Protein AF-0000000079816490 (afdb_homodimer)

Nearest PDB structures (foldseek):
  6fah-assembly1_B  TM=7.789E-01  e=3.074E-20  Acetobacterium woodii DSM 1030
  4l2i-assembly1_B  TM=8.345E-01  e=9.454E-18  Acidaminococcus fermentans DSM 20731
  5ol2-assembly2_E  TM=7.993E-01  e=8.895E-18  Clostridioides difficile
  7koe-assembly1_E  TM=8.185E-01  e=2.088E-17  Thermotoga maritima MSB8
  7qh2-assembly1_E  TM=7.737E-01  e=4.550E-18  Acetobacterium woodii

Foldseek 3Di:
DQDLPPPQPQPPQQARPLPPRQLADDPQNLVQLQVLVVVPVVDPPRAAEAEEEGAPSNVVNRLQSQLQPHQYYEYAHDPLQGAFALLLLLVLVLLVCVPPDDKEAETGDEPVDPSRQSNLCNNCVSNVHEEAEAFLEWDADPVQKIWGWHADPVGIDIDIDGIPYYYYYYPNSDDGDHGDPVSSVVSVVHYYHYDYQVRSPHDSCSHHPNNHPDHRRHDDRDDPPPPPPPQPDPPPCVSVVVVVVVVCVVVPVD/DQDLPPPQPQPPQQFRPLPPRQLADYPQNLVQLQVLVVVCVVDPPRAAEAEEEGAPSNVVNVLQSQLLPHFAYEYAHDPLQGAFALLLLLVLVLLVCVPPDDKEAETGDEPVDPRRQSNLCNNCVSNVHEEAEAFLEWDADPVQKIWGWHADPVGIDIDIDGIPYYYYYYPNSDDGDHGDPVSSVVSVVHYYHYDYQVRSPHDSCSHHPNNHPDHRRHDDRDDDPPPPPPQPDPPPCVSVVVVVVVVCVVVPVD

Structure (mmCIF, N/CA/C/O backbone):
data_AF-0000000079816490-model_v1
#
loop_
_entity.id
_entity.type
_entity.pdbx_description
1 polymer 'Electron transfer flavoprotein subunit beta'
#
loop_
_atom_site.group_PDB
_atom_site.id
_atom_site.type_symbol
_atom_site.label_atom_id
_atom_site.label_alt_id
_atom_site.label_comp_id
_atom_site.label_asym_id
_atom_site.label_entity_id
_atom_site.label_seq_id
_atom_site.pdbx_PDB_ins_code
_atom_site.Cartn_x
_atom_site.Cartn_y
_atom_site.Cartn_z
_atom_site.occupancy
_atom_site.B_iso_or_equiv
_atom_site.auth_seq_id
_atom_site.auth_comp_id
_atom_site.auth_asym_id
_atom_site.auth_atom_id
_atom_site.pdbx_PDB_model_num
ATOM 1 N N . MET A 1 1 ? 8.781 14.172 1.109 1 25.73 1 MET A N 1
ATOM 2 C CA . MET A 1 1 ? 9.141 13.523 -0.15 1 25.73 1 MET A CA 1
ATOM 3 C C . MET A 1 1 ? 9.969 14.461 -1.024 1 25.73 1 MET A C 1
ATOM 5 O O . MET A 1 1 ? 9.797 15.68 -0.976 1 25.73 1 MET A O 1
ATOM 9 N N . PRO A 1 2 ? 11.125 13.969 -1.473 1 31.56 2 PRO A N 1
ATOM 10 C CA . PRO A 1 2 ? 11.961 14.898 -2.236 1 31.56 2 PRO A CA 1
ATOM 11 C C . PRO A 1 2 ? 11.195 15.594 -3.363 1 31.56 2 PRO A C 1
ATOM 13 O O . PRO A 1 2 ? 10.227 15.039 -3.881 1 31.56 2 PRO A O 1
ATOM 16 N N . ASP A 1 3 ? 11.43 16.875 -3.451 1 36.16 3 ASP A N 1
ATOM 17 C CA . ASP A 1 3 ? 10.883 17.719 -4.5 1 36.16 3 ASP A CA 1
ATOM 18 C C . ASP A 1 3 ? 11.047 17.078 -5.875 1 36.16 3 ASP A C 1
ATOM 20 O O . ASP A 1 3 ? 12.156 16.719 -6.262 1 36.16 3 ASP A O 1
ATOM 24 N N . THR A 1 4 ? 10.055 16.641 -6.316 1 37.72 4 THR A N 1
ATOM 25 C CA . THR A 1 4 ? 10.109 16.047 -7.648 1 37.72 4 THR A CA 1
ATOM 26 C C . THR A 1 4 ? 10.906 16.938 -8.602 1 37.72 4 THR A C 1
ATOM 28 O O . THR A 1 4 ? 11.43 16.453 -9.609 1 37.72 4 THR A O 1
ATOM 31 N N . ALA A 1 5 ? 10.703 18.344 -8.547 1 35.72 5 ALA A N 1
ATOM 32 C CA . ALA A 1 5 ? 11.375 19.203 -9.516 1 35.72 5 ALA A CA 1
ATOM 33 C C . ALA A 1 5 ? 12.875 19.266 -9.234 1 35.72 5 ALA A C 1
ATOM 35 O O . ALA A 1 5 ? 13.625 19.891 -9.984 1 35.72 5 ALA A O 1
ATOM 36 N N . ALA A 1 6 ? 13.242 19.016 -7.992 1 37.66 6 ALA A N 1
ATOM 37 C CA . ALA A 1 6 ? 14.695 19.094 -7.816 1 37.66 6 ALA A CA 1
ATOM 38 C C . ALA A 1 6 ? 15.375 17.859 -8.398 1 37.66 6 ALA A C 1
ATOM 40 O O . ALA A 1 6 ? 14.867 16.734 -8.273 1 37.66 6 ALA A O 1
ATOM 41 N N . GLU A 1 7 ? 16.188 18.047 -9.391 1 39.53 7 GLU A N 1
ATOM 42 C CA . GLU A 1 7 ? 17.031 17 -9.953 1 39.53 7 GLU A CA 1
ATOM 43 C C . GLU A 1 7 ? 17.5 16.031 -8.867 1 39.53 7 GLU A C 1
ATOM 45 O O . GLU A 1 7 ? 18.203 16.422 -7.934 1 39.53 7 GLU A O 1
ATOM 50 N N . LYS A 1 8 ? 16.75 15.164 -8.562 1 40.94 8 LYS A N 1
ATOM 51 C CA . LYS A 1 8 ? 17.188 14.078 -7.695 1 40.94 8 LYS A CA 1
ATOM 52 C C . LYS A 1 8 ? 18.531 13.516 -8.164 1 40.94 8 LYS A C 1
ATOM 54 O O . LYS A 1 8 ? 18.609 12.922 -9.242 1 40.94 8 LYS A O 1
ATOM 59 N N . LYS A 1 9 ? 19.594 14.172 -7.68 1 42.03 9 LYS A N 1
ATOM 60 C CA . LYS A 1 9 ? 20.891 13.547 -7.922 1 42.03 9 LYS A CA 1
ATOM 61 C C . LYS A 1 9 ? 21.016 12.227 -7.164 1 42.03 9 LYS A C 1
ATOM 63 O O . LYS A 1 9 ? 20.688 12.156 -5.977 1 42.03 9 LYS A O 1
ATOM 68 N N . VAL A 1 10 ? 21.031 11.242 -7.844 1 38.56 10 VAL A N 1
ATOM 69 C CA . VAL A 1 10 ? 21.391 9.93 -7.316 1 38.56 10 VAL A CA 1
ATOM 70 C C . VAL A 1 10 ? 22.797 9.984 -6.727 1 38.56 10 VAL A C 1
ATOM 72 O O . VAL A 1 10 ? 23.75 10.438 -7.387 1 38.56 10 VAL A O 1
ATOM 75 N N . THR A 1 11 ? 22.875 9.914 -5.473 1 41.16 11 THR A N 1
ATOM 76 C CA . THR A 1 11 ? 24.203 9.859 -4.895 1 41.16 11 THR A CA 1
ATOM 77 C C . THR A 1 11 ? 24.953 8.602 -5.348 1 41.16 11 THR A C 1
ATOM 79 O O . THR A 1 11 ? 24.328 7.676 -5.887 1 41.16 11 THR A O 1
ATOM 82 N N . GLU A 1 12 ? 26.219 8.625 -5.309 1 41.59 12 GLU A N 1
ATOM 83 C CA . GLU A 1 12 ? 27.094 7.52 -5.668 1 41.59 12 GLU A CA 1
ATOM 84 C C . GLU A 1 12 ? 26.562 6.195 -5.141 1 41.59 12 GLU A C 1
ATOM 86 O O . GLU A 1 12 ? 26.734 5.148 -5.77 1 41.59 12 GLU A O 1
ATOM 91 N N . ASP A 1 13 ? 26.047 6.207 -3.965 1 39.91 13 ASP A N 1
ATOM 92 C CA . ASP A 1 13 ? 25.656 4.934 -3.373 1 39.91 13 ASP A CA 1
ATOM 93 C C . ASP A 1 13 ? 24.219 4.574 -3.742 1 39.91 13 ASP A C 1
ATOM 95 O O . ASP A 1 13 ? 23.641 3.654 -3.162 1 39.91 13 ASP A O 1
ATOM 99 N N . LEU A 1 14 ? 23.688 5.133 -4.777 1 39.19 14 LEU A N 1
ATOM 100 C CA . LEU A 1 14 ? 22.469 4.805 -5.504 1 39.19 14 LEU A CA 1
ATOM 101 C C . LEU A 1 14 ? 21.234 5.047 -4.641 1 39.19 14 LEU A C 1
ATOM 103 O O . LEU A 1 14 ? 20.203 4.41 -4.832 1 39.19 14 LEU A O 1
ATOM 107 N N . THR A 1 15 ? 21.422 5.684 -3.426 1 40.84 15 THR A N 1
ATOM 108 C CA . THR A 1 15 ? 20.281 6.129 -2.621 1 40.84 15 THR A CA 1
ATOM 109 C C . THR A 1 15 ? 19.828 7.516 -3.055 1 40.84 15 THR A C 1
ATOM 111 O O . THR A 1 15 ? 20.578 8.258 -3.695 1 40.84 15 THR A O 1
ATOM 114 N N . VAL A 1 16 ? 18.547 7.801 -3.193 1 40.44 16 VAL A N 1
ATOM 115 C CA . VAL A 1 16 ? 18.078 9.164 -3.412 1 40.44 16 VAL A CA 1
ATOM 116 C C . VAL A 1 16 ? 18.781 10.117 -2.447 1 40.44 16 VAL A C 1
ATOM 118 O O . VAL A 1 16 ? 18.828 9.859 -1.241 1 40.44 16 VAL A O 1
ATOM 121 N N . ASP A 1 17 ? 19.688 10.914 -2.969 1 40.69 17 ASP A N 1
ATOM 122 C CA . ASP A 1 17 ? 20.359 11.938 -2.178 1 40.69 17 ASP A CA 1
ATOM 123 C C . ASP A 1 17 ? 19.359 12.789 -1.4 1 40.69 17 ASP A C 1
ATOM 125 O O . ASP A 1 17 ? 18.719 13.672 -1.97 1 40.69 17 ASP A O 1
ATOM 129 N N . ARG A 1 18 ? 18.969 12.289 -0.36 1 39.5 18 ARG A N 1
ATOM 130 C CA . ARG A 1 18 ? 18.109 13.055 0.534 1 39.5 18 ARG A CA 1
ATOM 131 C C . ARG A 1 18 ? 18.766 14.367 0.938 1 39.5 18 ARG A C 1
ATOM 133 O O . ARG A 1 18 ? 18.109 15.266 1.472 1 39.5 18 ARG A O 1
ATOM 140 N N . ASP A 1 19 ? 20.062 14.375 0.893 1 41.03 19 ASP A N 1
ATOM 141 C CA . ASP A 1 19 ? 20.719 15.602 1.336 1 41.03 19 ASP A CA 1
ATOM 142 C C . ASP A 1 19 ? 20.438 16.75 0.377 1 41.03 19 ASP A C 1
ATOM 144 O O . ASP A 1 19 ? 20.391 17.906 0.79 1 41.03 19 ASP A O 1
ATOM 148 N N . SER A 1 20 ? 20.594 16.469 -0.856 1 39.41 20 SER A N 1
ATOM 149 C CA . SER A 1 20 ? 20.562 17.656 -1.705 1 39.41 20 SER A CA 1
ATOM 150 C C . SER A 1 20 ? 19.141 18.062 -2.057 1 39.41 20 SER A C 1
ATOM 152 O O . SER A 1 20 ? 18.922 19.109 -2.668 1 39.41 20 SER A O 1
ATOM 154 N N . VAL A 1 21 ? 18.219 17.172 -2.053 1 39.16 21 VAL A N 1
ATOM 155 C CA . VAL A 1 21 ? 16.891 17.703 -2.383 1 39.16 21 VAL A CA 1
ATOM 156 C C . VAL A 1 21 ? 16.344 18.484 -1.194 1 39.16 21 VAL A C 1
ATOM 158 O O . VAL A 1 21 ? 16.141 17.922 -0.116 1 39.16 21 VAL A O 1
ATOM 161 N N . GLU A 1 22 ? 16.672 19.641 -1.131 1 41.94 22 GLU A N 1
ATOM 162 C CA . GLU A 1 22 ? 15.984 20.5 -0.171 1 41.94 22 GLU A CA 1
ATOM 163 C C . GLU A 1 22 ? 14.57 19.984 0.108 1 41.94 22 GLU A C 1
ATOM 165 O O . GLU A 1 22 ? 13.797 19.75 -0.82 1 41.94 22 GLU A O 1
ATOM 170 N N . ALA A 1 23 ? 14.453 19.266 1.19 1 51.97 23 ALA A N 1
ATOM 171 C CA . ALA A 1 23 ? 13.141 18.875 1.702 1 51.97 23 ALA A CA 1
ATOM 172 C C . ALA A 1 23 ? 12.109 19.984 1.489 1 51.97 23 ALA A C 1
ATOM 174 O O . ALA A 1 23 ? 12.094 20.969 2.229 1 51.97 23 ALA A O 1
ATOM 175 N N . ILE A 1 24 ? 11.703 20.266 0.188 1 61.28 24 ILE A N 1
ATOM 176 C CA . ILE A 1 24 ? 10.695 21.266 -0.118 1 61.28 24 ILE A CA 1
ATOM 177 C C . ILE A 1 24 ? 9.297 20.688 0.075 1 61.28 24 ILE A C 1
ATOM 179 O O . ILE A 1 24 ? 9.086 19.484 -0.154 1 61.28 24 ILE A O 1
ATOM 183 N N . LEU A 1 25 ? 8.602 21.438 0.885 1 74.56 25 LEU A N 1
ATOM 184 C CA . LEU A 1 25 ? 7.18 21.109 0.954 1 74.56 25 LEU A CA 1
ATOM 185 C C . LEU A 1 25 ? 6.617 20.828 -0.438 1 74.56 25 LEU A C 1
ATOM 187 O O . LEU A 1 25 ? 6.746 21.672 -1.338 1 74.56 25 LEU A O 1
ATOM 191 N N . ASN A 1 26 ? 6.191 19.609 -0.654 1 75.44 26 ASN A N 1
ATOM 192 C CA . ASN A 1 26 ? 5.688 19.266 -1.983 1 75.44 26 ASN A CA 1
ATOM 193 C C . ASN A 1 26 ? 4.164 19.344 -2.041 1 75.44 26 ASN A C 1
ATOM 195 O O . ASN A 1 26 ? 3.518 19.656 -1.04 1 75.44 26 ASN A O 1
ATOM 199 N N . ALA A 1 27 ? 3.662 19.344 -3.244 1 78.19 27 ALA A N 1
ATOM 200 C CA . ALA A 1 27 ? 2.227 19.469 -3.488 1 78.19 27 ALA A CA 1
ATOM 201 C C . ALA A 1 27 ? 1.436 18.484 -2.617 1 78.19 27 ALA A C 1
ATOM 203 O O . ALA A 1 27 ? 0.359 18.828 -2.119 1 78.19 27 ALA A O 1
ATOM 204 N N . ASN A 1 28 ? 1.986 17.359 -2.318 1 83.75 28 ASN A N 1
ATOM 205 C CA . ASN A 1 28 ? 1.321 16.375 -1.485 1 83.75 28 ASN A CA 1
ATOM 206 C C . ASN A 1 28 ? 1.113 16.875 -0.061 1 83.75 28 ASN A C 1
ATOM 208 O O . ASN A 1 28 ? 0.032 16.719 0.507 1 83.75 28 ASN A O 1
ATOM 212 N N . ASP A 1 29 ? 2.113 17.484 0.43 1 90.12 29 ASP A N 1
ATOM 213 C CA . ASP A 1 29 ? 2.039 18.031 1.779 1 90.12 29 ASP A CA 1
ATOM 214 C C . ASP A 1 29 ? 0.999 19.141 1.858 1 90.12 29 ASP A C 1
ATOM 216 O O . ASP A 1 29 ? 0.254 19.234 2.836 1 90.12 29 ASP A O 1
ATOM 220 N N . GLU A 1 30 ? 0.965 19.906 0.786 1 94 30 GLU A N 1
ATOM 221 C CA . GLU A 1 30 ? 0.066 21.047 0.806 1 94 30 GLU A CA 1
ATOM 222 C C . GLU A 1 30 ? -1.395 20.609 0.813 1 94 30 GLU A C 1
ATOM 224 O O . GLU A 1 30 ? -2.232 21.234 1.469 1 94 30 GLU A O 1
ATOM 229 N N . TRP A 1 31 ? -1.708 19.531 0.129 1 95.5 31 TRP A N 1
ATOM 230 C CA . TRP A 1 31 ? -3.068 19.016 0.141 1 95.5 31 TRP A CA 1
ATOM 231 C C . TRP A 1 31 ? -3.469 18.562 1.546 1 95.5 31 TRP A C 1
ATOM 233 O O . TRP A 1 31 ? -4.582 18.844 1.995 1 95.5 31 TRP A O 1
ATOM 243 N N . SER A 1 32 ? -2.588 17.922 2.232 1 96.5 32 SER A N 1
ATOM 244 C CA . SER A 1 32 ? -2.865 17.422 3.576 1 96.5 32 SER A CA 1
ATOM 245 C C . SER A 1 32 ? -2.996 18.578 4.57 1 96.5 32 SER A C 1
ATOM 247 O O . SER A 1 32 ? -3.881 18.562 5.43 1 96.5 32 SER A O 1
ATOM 249 N N . ILE A 1 33 ? -2.152 19.547 4.438 1 97.25 33 ILE A N 1
ATOM 250 C CA . ILE A 1 33 ? -2.201 20.719 5.309 1 97.25 33 ILE A CA 1
ATOM 251 C C . ILE A 1 33 ? -3.531 21.438 5.121 1 97.25 33 ILE A C 1
ATOM 253 O O . ILE A 1 33 ? -4.203 21.781 6.098 1 97.25 33 ILE A O 1
ATOM 257 N N . GLU A 1 34 ? -3.9 21.641 3.863 1 97.88 34 GLU A N 1
ATOM 258 C CA . GLU A 1 34 ? -5.148 22.344 3.576 1 97.88 34 GLU A CA 1
ATOM 259 C C . GLU A 1 34 ? -6.344 21.609 4.164 1 97.88 34 GLU A C 1
ATOM 261 O O . GLU A 1 34 ? -7.238 22.219 4.75 1 97.88 34 GLU A O 1
ATOM 266 N N . GLU A 1 35 ? -6.312 20.312 4.035 1 97.5 35 GLU A N 1
ATOM 267 C CA . GLU A 1 35 ? -7.414 19.531 4.586 1 97.5 35 GLU A CA 1
ATOM 268 C C . GLU A 1 35 ? -7.484 19.656 6.105 1 97.5 35 GLU A C 1
ATOM 270 O O . GLU A 1 35 ? -8.57 19.766 6.676 1 97.5 35 GLU A O 1
ATOM 275 N N . ALA A 1 36 ? -6.371 19.594 6.773 1 97.94 36 ALA A N 1
ATOM 276 C CA . ALA A 1 36 ? -6.312 19.75 8.227 1 97.94 36 ALA A CA 1
ATOM 277 C C . ALA A 1 36 ? -6.855 21.125 8.648 1 97.94 36 ALA A C 1
ATOM 279 O O . ALA A 1 36 ? -7.594 21.219 9.633 1 97.94 36 ALA A O 1
ATOM 280 N N . LEU A 1 37 ? -6.508 22.109 7.891 1 97.88 37 LEU A N 1
ATOM 281 C CA . LEU A 1 37 ? -6.953 23.453 8.211 1 97.88 37 LEU A CA 1
ATOM 282 C C . LEU A 1 37 ? -8.461 23.594 8.023 1 97.88 37 LEU A C 1
ATOM 284 O O . LEU A 1 37 ? -9.133 24.234 8.828 1 97.88 37 LEU A O 1
ATOM 288 N N . ARG A 1 38 ? -8.984 22.969 6.969 1 97.38 38 ARG A N 1
ATOM 289 C CA . ARG A 1 38 ? -10.43 22.984 6.746 1 97.38 38 ARG A CA 1
ATOM 290 C C . ARG A 1 38 ? -11.172 22.328 7.898 1 97.38 38 ARG A C 1
ATOM 292 O O . ARG A 1 38 ? -12.227 22.797 8.32 1 97.38 38 ARG A O 1
ATOM 299 N N . ILE A 1 39 ? -10.625 21.281 8.398 1 96.94 39 ILE A N 1
ATOM 300 C CA . ILE A 1 39 ? -11.219 20.609 9.547 1 96.94 39 ILE A CA 1
ATOM 301 C C . ILE A 1 39 ? -11.18 21.531 10.766 1 96.94 39 ILE A C 1
ATOM 303 O O . ILE A 1 39 ? -12.18 21.656 11.484 1 96.94 39 ILE A O 1
ATOM 307 N N . LYS A 1 40 ? -10.07 22.156 10.984 1 96.56 40 LYS A N 1
ATOM 308 C CA . LYS A 1 40 ? -9.906 23.078 12.109 1 96.56 40 LYS A CA 1
ATOM 309 C C . LYS A 1 40 ? -10.906 24.234 12.031 1 96.56 40 LYS A C 1
ATOM 311 O O . LYS A 1 40 ? -11.43 24.672 13.047 1 96.56 40 LYS A O 1
ATOM 316 N N . GLU A 1 41 ? -11.164 24.656 10.812 1 96 41 GLU A N 1
ATOM 317 C CA . GLU A 1 41 ? -12.094 25.766 10.602 1 96 41 GLU A CA 1
ATOM 318 C C . GLU A 1 41 ? -13.539 25.328 10.844 1 96 41 GLU A C 1
ATOM 320 O O . GLU A 1 41 ? -14.398 26.156 11.148 1 96 41 GLU A O 1
ATOM 325 N N . SER A 1 42 ? -13.75 24.094 10.664 1 93.31 42 SER A N 1
ATOM 326 C CA . SER A 1 42 ? -15.117 23.609 10.742 1 93.31 42 SER A CA 1
ATOM 327 C C . SER A 1 42 ? -15.445 23.094 12.141 1 93.31 42 SER A C 1
ATOM 329 O O . SER A 1 42 ? -16.578 22.719 12.422 1 93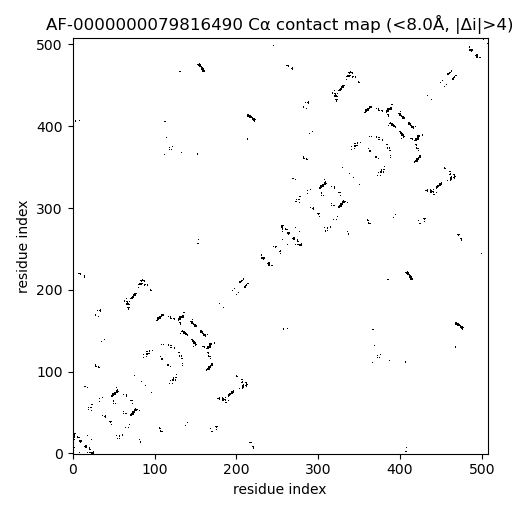.31 42 SER A O 1
ATOM 331 N N . ARG A 1 43 ? -14.461 23.078 13.008 1 91.56 43 ARG A N 1
ATOM 332 C CA . ARG A 1 43 ? -14.633 22.5 14.344 1 91.56 43 ARG A CA 1
ATOM 333 C C . ARG A 1 43 ? -13.836 23.266 15.383 1 91.56 43 ARG A C 1
ATOM 335 O O . ARG A 1 43 ? -12.781 23.828 15.078 1 91.56 43 ARG A O 1
ATOM 342 N N . ASP A 1 44 ? -14.375 23.109 16.562 1 87.25 44 ASP A N 1
ATOM 343 C CA . ASP A 1 44 ? -13.656 23.734 17.656 1 87.25 44 ASP A CA 1
ATOM 344 C C . ASP A 1 44 ? -12.625 22.781 18.266 1 87.25 44 ASP A C 1
ATOM 346 O O . ASP A 1 44 ? -12.695 21.578 18.047 1 87.25 44 ASP A O 1
ATOM 350 N N . ASP A 1 45 ? -11.617 23.281 18.875 1 91.75 45 ASP A N 1
ATOM 351 C CA . ASP A 1 45 ? -10.664 22.547 19.688 1 91.75 45 ASP A CA 1
ATOM 352 C C . ASP A 1 45 ? -9.836 21.594 18.828 1 91.75 45 ASP A C 1
ATOM 354 O O . ASP A 1 45 ? -9.688 20.406 19.172 1 91.75 45 ASP A O 1
ATOM 358 N N . VAL A 1 46 ? -9.461 22.031 17.672 1 96.62 46 VAL A N 1
ATOM 359 C CA . VAL A 1 46 ? -8.57 21.25 16.812 1 96.62 46 VAL A CA 1
ATOM 360 C C . VAL A 1 46 ? -7.156 21.812 16.875 1 96.62 46 VAL A C 1
ATOM 362 O O . VAL A 1 46 ? -6.953 23.016 16.688 1 96.62 46 VAL A O 1
ATOM 365 N N . GLU A 1 47 ? -6.285 21.016 17.266 1 98.12 47 GLU A N 1
ATOM 366 C CA . GLU A 1 47 ? -4.859 21.328 17.203 1 98.12 47 GLU A CA 1
ATOM 367 C C . GLU A 1 47 ? -4.176 20.578 16.062 1 98.12 47 GLU A C 1
ATOM 369 O O . GLU A 1 47 ? -4.383 19.375 15.891 1 98.12 47 GLU A O 1
ATOM 374 N N . ILE A 1 48 ? -3.383 21.312 15.25 1 98.44 48 ILE A N 1
ATOM 375 C CA . ILE A 1 48 ? -2.684 20.703 14.125 1 98.44 48 ILE A CA 1
ATOM 376 C C . ILE A 1 48 ? -1.183 20.672 14.414 1 98.44 48 ILE A C 1
ATOM 378 O O . ILE A 1 48 ? -0.56 21.703 14.625 1 98.44 48 ILE A O 1
ATOM 382 N N . VAL A 1 49 ? -0.595 19.5 14.414 1 98.62 49 VAL A N 1
ATOM 383 C CA . VAL A 1 49 ? 0.833 19.312 14.641 1 98.62 49 VAL A CA 1
ATOM 384 C C . VAL A 1 49 ? 1.473 18.656 13.414 1 98.62 49 VAL A C 1
ATOM 386 O O . VAL A 1 49 ? 1.037 17.594 12.969 1 98.62 49 VAL A O 1
ATOM 389 N N . ALA A 1 50 ? 2.477 19.281 12.836 1 97.75 50 ALA A N 1
ATOM 390 C CA . ALA A 1 50 ? 3.244 18.688 11.75 1 97.75 50 ALA A CA 1
ATOM 391 C C . ALA A 1 50 ? 4.254 17.672 12.273 1 97.75 50 ALA A C 1
ATOM 393 O O . ALA A 1 50 ? 4.957 17.938 13.258 1 97.75 50 ALA A O 1
ATOM 394 N N . LEU A 1 51 ? 4.27 16.547 11.734 1 97.69 51 LEU A N 1
ATOM 395 C CA . LEU A 1 51 ? 5.297 15.547 12.016 1 97.69 51 LEU A CA 1
ATOM 396 C C . LEU A 1 51 ? 6.164 15.297 10.781 1 97.69 51 LEU A C 1
ATOM 398 O O . LEU A 1 51 ? 5.656 14.914 9.727 1 97.69 51 LEU A O 1
ATOM 402 N N . CYS A 1 52 ? 7.465 15.469 10.898 1 96.25 52 CYS A N 1
ATOM 403 C CA . CYS A 1 52 ? 8.391 15.359 9.781 1 96.25 52 CYS A CA 1
ATOM 404 C C . CYS A 1 52 ? 9.57 14.461 10.133 1 96.25 52 CYS A C 1
ATOM 406 O O . CYS A 1 52 ? 10.172 14.602 11.203 1 96.25 52 CYS A O 1
ATOM 408 N N . MET A 1 53 ? 9.766 13.477 9.328 1 95.38 53 MET A N 1
ATOM 409 C CA . MET A 1 53 ? 11.008 12.703 9.375 1 95.38 53 MET A CA 1
ATOM 410 C C . MET A 1 53 ? 11.992 13.195 8.32 1 95.38 53 MET A C 1
ATOM 412 O O . MET A 1 53 ? 11.703 13.156 7.125 1 95.38 53 MET A O 1
ATOM 416 N N . GLY A 1 54 ? 13.156 13.672 8.758 1 92.75 54 GLY A N 1
ATOM 417 C CA . GLY A 1 54 ? 14.141 14.18 7.809 1 92.75 54 GLY A CA 1
ATOM 418 C C . GLY A 1 54 ? 15.391 14.711 8.477 1 92.75 54 GLY A C 1
ATOM 419 O O . GLY A 1 54 ? 15.461 14.805 9.703 1 92.75 54 GLY A O 1
ATOM 420 N N . PRO A 1 55 ? 16.328 15.07 7.648 1 92.44 55 PRO A N 1
ATOM 421 C CA . PRO A 1 55 ? 17.578 15.617 8.172 1 92.44 55 PRO A CA 1
ATOM 422 C C . PRO A 1 55 ? 17.406 17.016 8.766 1 92.44 55 PRO A C 1
ATOM 424 O O . PRO A 1 55 ? 16.312 17.578 8.719 1 92.44 55 PRO A O 1
ATOM 427 N N . ASP A 1 56 ? 18.453 17.469 9.328 1 90.94 56 ASP A N 1
ATOM 428 C CA . ASP A 1 56 ? 18.422 18.812 9.914 1 90.94 56 ASP A CA 1
ATOM 429 C C . ASP A 1 56 ? 18.016 19.859 8.883 1 90.94 56 ASP A C 1
ATOM 431 O O . ASP A 1 56 ? 17.328 20.828 9.219 1 90.94 56 ASP A O 1
ATOM 435 N N . THR A 1 57 ? 18.375 19.656 7.672 1 88.25 57 THR A N 1
ATOM 436 C CA . THR A 1 57 ? 18.109 20.625 6.605 1 88.25 57 THR A CA 1
ATOM 437 C C . THR A 1 57 ? 16.609 20.688 6.301 1 88.25 57 THR A C 1
ATOM 439 O O . THR A 1 57 ? 16.156 21.656 5.672 1 88.25 57 THR A O 1
ATOM 442 N N . ALA A 1 58 ? 15.883 19.734 6.746 1 90.5 58 ALA A N 1
ATOM 443 C CA . ALA A 1 58 ? 14.438 19.719 6.516 1 90.5 58 ALA A CA 1
ATOM 444 C C . ALA A 1 58 ? 13.727 20.672 7.473 1 90.5 58 ALA A C 1
ATOM 446 O O . ALA A 1 58 ? 12.516 20.891 7.355 1 90.5 58 ALA A O 1
ATOM 447 N N . GLN A 1 59 ? 14.406 21.266 8.43 1 91.81 59 GLN A N 1
ATOM 448 C CA . GLN A 1 59 ? 13.781 22.156 9.406 1 91.81 59 GLN A CA 1
ATOM 449 C C . GLN A 1 59 ? 13.125 23.344 8.727 1 91.81 59 GLN A C 1
ATOM 451 O O . GLN A 1 59 ? 12.078 23.812 9.164 1 91.81 59 GLN A O 1
ATOM 456 N N . GLN A 1 60 ? 13.758 23.812 7.699 1 90.31 60 GLN A N 1
ATOM 457 C CA . GLN A 1 60 ? 13.172 24.922 6.957 1 90.31 60 GLN A CA 1
ATOM 458 C C . GLN A 1 60 ? 11.82 24.531 6.367 1 90.31 60 GLN A C 1
ATOM 460 O O . GLN A 1 60 ? 10.891 25.359 6.332 1 90.31 60 GLN A O 1
ATOM 465 N N . THR A 1 61 ? 11.758 23.344 5.887 1 91.62 61 THR A N 1
ATOM 466 C CA . THR A 1 61 ? 10.508 22.812 5.344 1 91.62 61 THR A CA 1
ATOM 467 C C . THR A 1 61 ? 9.445 22.719 6.438 1 91.62 61 THR A C 1
ATOM 469 O O . THR A 1 61 ? 8.281 23.047 6.211 1 91.62 61 THR A O 1
ATOM 472 N N . VAL A 1 62 ? 9.828 22.328 7.625 1 95.06 62 VAL A N 1
ATOM 473 C CA . VAL A 1 62 ? 8.922 22.234 8.758 1 95.06 62 VAL A CA 1
ATOM 474 C C . VAL A 1 62 ? 8.414 23.625 9.148 1 95.06 62 VAL A C 1
ATOM 476 O O . VAL A 1 62 ? 7.219 23.812 9.375 1 95.06 62 VAL A O 1
ATOM 479 N N . ARG A 1 63 ? 9.328 24.531 9.148 1 94.75 63 ARG A N 1
ATOM 480 C CA . ARG A 1 63 ? 8.945 25.906 9.469 1 94.75 63 ARG A CA 1
ATOM 481 C C . ARG A 1 63 ? 8 26.469 8.414 1 94.75 63 ARG A C 1
ATOM 483 O O . ARG A 1 63 ? 7.055 27.188 8.742 1 94.75 63 ARG A O 1
ATOM 490 N N . LYS A 1 64 ? 8.273 26.109 7.164 1 93.81 64 LYS A N 1
ATOM 491 C CA . LYS A 1 64 ? 7.355 26.516 6.102 1 93.81 64 LYS A CA 1
ATOM 492 C C . LYS A 1 64 ? 5.965 25.938 6.336 1 93.81 64 LYS A C 1
ATOM 494 O O . LYS A 1 64 ? 4.961 26.641 6.176 1 93.81 64 LYS A O 1
ATOM 499 N N . ALA A 1 65 ? 5.898 24.734 6.715 1 96.25 65 ALA A N 1
ATOM 500 C CA . ALA A 1 65 ? 4.609 24.109 7.016 1 96.25 65 ALA A CA 1
ATOM 501 C C . ALA A 1 65 ? 3.881 24.875 8.117 1 96.25 65 ALA A C 1
ATOM 503 O O . ALA A 1 65 ? 2.674 25.109 8.023 1 96.25 65 ALA A O 1
ATOM 504 N N . LEU A 1 66 ? 4.594 25.312 9.117 1 97.44 66 LEU A N 1
ATOM 505 C CA . LEU A 1 66 ? 4.02 26.047 10.242 1 97.44 66 LEU A CA 1
ATOM 506 C C . LEU A 1 66 ? 3.441 27.375 9.789 1 97.44 66 LEU A C 1
ATOM 508 O O . LEU A 1 66 ? 2.523 27.906 10.422 1 97.44 66 LEU A O 1
ATOM 512 N N . SER A 1 67 ? 3.951 27.875 8.688 1 96.69 67 SER A N 1
ATOM 513 C CA . SER A 1 67 ? 3.512 29.172 8.211 1 96.69 67 SER A CA 1
ATOM 514 C C . SER A 1 67 ? 2.09 29.109 7.664 1 96.69 67 SER A C 1
ATOM 516 O O . SER A 1 67 ? 1.442 30.156 7.488 1 96.69 67 SER A O 1
ATOM 518 N N . TYR A 1 68 ? 1.617 27.891 7.418 1 96.62 68 TYR A N 1
ATOM 519 C CA . TYR A 1 68 ? 0.28 27.734 6.855 1 96.62 68 TYR A CA 1
ATOM 520 C C . TYR A 1 68 ? -0.783 27.844 7.941 1 96.62 68 TYR A C 1
ATOM 522 O O . TYR A 1 68 ? -1.974 27.969 7.645 1 96.62 68 TYR A O 1
ATOM 530 N N . GLY A 1 69 ? -0.384 27.75 9.219 1 95.75 69 GLY A N 1
ATOM 531 C CA . GLY A 1 69 ? -1.354 27.906 10.289 1 95.75 69 GLY A CA 1
ATOM 532 C C . GLY A 1 69 ? -1.388 26.703 11.227 1 95.75 69 GLY A C 1
ATOM 533 O O . GLY A 1 69 ? -2.307 26.578 12.039 1 95.75 69 GLY A O 1
ATOM 534 N N . LEU A 1 70 ? -0.429 25.828 11.133 1 97.88 70 LEU A N 1
ATOM 535 C CA . LEU A 1 70 ? -0.314 24.734 12.078 1 97.88 70 LEU A CA 1
ATOM 536 C C . LEU A 1 70 ? 0.096 25.234 13.453 1 97.88 70 LEU A C 1
ATOM 538 O O . LEU A 1 70 ? 0.58 26.359 13.586 1 97.88 70 LEU A O 1
ATOM 542 N N . ASP A 1 71 ? -0.086 24.422 14.453 1 98.06 71 ASP A N 1
ATOM 543 C CA . ASP A 1 71 ? 0.072 24.891 15.828 1 98.06 71 ASP A CA 1
ATOM 544 C C . ASP A 1 71 ? 1.455 24.531 16.375 1 98.06 71 ASP A C 1
ATOM 546 O O . ASP A 1 71 ? 2.006 25.25 17.203 1 98.06 71 ASP A O 1
ATOM 550 N N . ALA A 1 72 ? 1.949 23.484 15.992 1 98.5 72 ALA A N 1
ATOM 551 C CA . ALA A 1 72 ? 3.252 23 16.438 1 98.5 72 ALA A CA 1
ATOM 552 C C . ALA A 1 72 ? 3.84 22 15.445 1 98.5 72 ALA A C 1
ATOM 554 O O . ALA A 1 72 ? 3.191 21.656 14.453 1 98.5 72 ALA A O 1
ATOM 555 N N . ALA A 1 73 ? 5.062 21.609 15.68 1 98.25 73 ALA A N 1
ATOM 556 C CA . ALA A 1 73 ? 5.711 20.625 14.82 1 98.25 73 ALA A CA 1
ATOM 557 C C . ALA A 1 73 ? 6.66 19.75 15.625 1 98.25 73 ALA A C 1
ATOM 559 O O . ALA A 1 73 ? 7.184 20.172 16.656 1 98.25 73 ALA A O 1
ATOM 560 N N . ILE A 1 74 ? 6.812 18.562 15.195 1 98.19 74 ILE A N 1
ATOM 561 C CA . ILE A 1 74 ? 7.805 17.609 15.68 1 98.19 74 ILE A CA 1
ATOM 562 C C . ILE A 1 74 ? 8.664 17.125 14.516 1 98.19 74 ILE A C 1
ATOM 564 O O . ILE A 1 74 ? 8.133 16.703 13.484 1 98.19 74 ILE A O 1
ATOM 568 N N . GLN A 1 75 ? 9.914 17.234 14.648 1 97.38 75 GLN A N 1
ATOM 569 C CA . GLN A 1 75 ? 10.844 16.719 13.648 1 97.38 75 GLN A CA 1
ATOM 570 C C . GLN A 1 75 ? 11.672 15.562 14.203 1 97.38 75 GLN A C 1
ATOM 572 O O . GLN A 1 75 ? 12.297 15.695 15.258 1 97.38 75 GLN A O 1
ATOM 577 N N . ILE A 1 76 ? 11.625 14.445 13.531 1 97.75 76 ILE A N 1
ATOM 578 C CA . ILE A 1 76 ? 12.516 13.328 13.82 1 97.75 76 ILE A CA 1
ATOM 579 C C . ILE A 1 76 ? 13.75 13.414 12.93 1 97.75 76 ILE A C 1
ATOM 581 O O . ILE A 1 76 ? 13.656 13.258 11.711 1 97.75 76 ILE A O 1
ATOM 585 N N . THR A 1 77 ? 14.852 13.656 13.586 1 96.62 77 THR A N 1
ATOM 586 C CA . THR A 1 77 ? 16.094 13.844 12.836 1 96.62 77 THR A CA 1
ATOM 587 C C . THR A 1 77 ? 17.219 13 13.43 1 96.62 77 THR A C 1
ATOM 589 O O . THR A 1 77 ? 17.547 13.133 14.609 1 96.62 77 THR A O 1
ATOM 592 N N . ASP A 1 78 ? 17.719 12.125 12.68 1 96.69 78 ASP A N 1
ATOM 593 C CA . ASP A 1 78 ? 18.781 11.18 12.977 1 96.69 78 ASP A CA 1
ATOM 594 C C . ASP A 1 78 ? 19.484 10.719 11.695 1 96.69 78 ASP A C 1
ATOM 596 O O . ASP A 1 78 ? 18.828 10.453 10.688 1 96.69 78 ASP A O 1
ATOM 600 N N . GLU A 1 79 ? 20.766 10.641 11.719 1 94.94 79 GLU A N 1
ATOM 601 C CA . GLU A 1 79 ? 21.484 10.219 10.523 1 94.94 79 GLU A CA 1
ATOM 602 C C . GLU A 1 79 ? 21.078 8.812 10.102 1 94.94 79 GLU A C 1
ATOM 604 O O . GLU A 1 79 ? 21.047 8.492 8.914 1 94.94 79 GLU A O 1
ATOM 609 N N . ALA A 1 80 ? 20.688 8.062 11.062 1 95.69 80 ALA A N 1
ATOM 610 C CA . ALA A 1 80 ? 20.406 6.652 10.828 1 95.69 80 ALA A CA 1
ATOM 611 C C . ALA A 1 80 ? 19.109 6.477 10.055 1 95.69 80 ALA A C 1
ATOM 613 O O . ALA A 1 80 ? 18.812 5.391 9.547 1 95.69 80 ALA A O 1
ATOM 614 N N . VAL A 1 81 ? 18.328 7.512 9.844 1 94.94 81 VAL A N 1
ATOM 615 C CA . VAL A 1 81 ? 17.031 7.352 9.18 1 94.94 81 VAL A CA 1
ATOM 616 C C . VAL A 1 81 ? 17.234 7.398 7.664 1 94.94 81 VAL A C 1
ATOM 618 O O . VAL A 1 81 ? 16.328 7.023 6.906 1 94.94 81 VAL A O 1
ATOM 621 N N . ALA A 1 82 ? 18.391 7.902 7.23 1 90.31 82 ALA A N 1
ATOM 622 C CA . ALA A 1 82 ? 18.672 8.008 5.801 1 90.31 82 ALA A CA 1
ATOM 623 C C . ALA A 1 82 ? 18.594 6.645 5.125 1 90.31 82 ALA A C 1
ATOM 625 O O . ALA A 1 82 ? 19.156 5.664 5.625 1 90.31 82 ALA A O 1
ATOM 626 N N . GLY A 1 83 ? 17.828 6.594 4.023 1 86.5 83 GLY A N 1
ATOM 627 C CA . GLY A 1 83 ? 17.75 5.363 3.254 1 86.5 83 GLY A CA 1
ATOM 628 C C . GLY A 1 83 ? 16.594 4.469 3.676 1 86.5 83 GLY A C 1
ATOM 629 O O . GLY A 1 83 ? 16.438 3.359 3.164 1 86.5 83 GLY A O 1
ATOM 630 N N . SER A 1 84 ? 15.805 4.969 4.582 1 90.25 84 SER A N 1
ATOM 631 C CA . SER A 1 84 ? 14.648 4.199 5.035 1 90.25 84 SER A CA 1
ATOM 632 C C . SER A 1 84 ? 13.68 3.934 3.889 1 90.25 84 SER A C 1
ATOM 634 O O . SER A 1 84 ? 13.375 4.832 3.105 1 90.25 84 SER A O 1
ATOM 636 N N . ASP A 1 85 ? 13.266 2.648 3.797 1 87.69 85 ASP A N 1
ATOM 637 C CA . ASP A 1 85 ? 12.18 2.355 2.871 1 87.69 85 ASP A CA 1
ATOM 638 C C . ASP A 1 85 ? 10.828 2.676 3.5 1 87.69 85 ASP A C 1
ATOM 640 O O . ASP A 1 85 ? 10.758 3.277 4.574 1 87.69 85 ASP A O 1
ATOM 644 N N . ALA A 1 86 ? 9.766 2.318 2.809 1 88.06 86 ALA A N 1
ATOM 645 C CA . ALA A 1 86 ? 8.422 2.676 3.258 1 88.06 86 ALA A CA 1
ATOM 646 C C . ALA A 1 86 ? 8.117 2.064 4.621 1 88.06 86 ALA A C 1
ATOM 648 O O . ALA A 1 86 ? 7.531 2.719 5.484 1 88.06 86 ALA A O 1
ATOM 649 N N . VAL A 1 87 ? 8.531 0.823 4.863 1 90.12 87 VAL A N 1
ATOM 650 C CA . VAL A 1 87 ? 8.234 0.118 6.105 1 90.12 87 VAL A CA 1
ATOM 651 C C . VAL A 1 87 ? 9.008 0.76 7.258 1 90.12 87 VAL A C 1
ATOM 653 O O . VAL A 1 87 ? 8.43 1.05 8.312 1 90.12 87 VAL A O 1
ATOM 656 N N . ALA A 1 88 ? 10.273 0.989 7.023 1 93.56 88 ALA A N 1
ATOM 657 C CA . ALA A 1 88 ? 11.102 1.624 8.047 1 93.56 88 ALA A CA 1
ATOM 658 C C . ALA A 1 88 ? 10.602 3.031 8.359 1 93.56 88 ALA A C 1
ATOM 660 O O . ALA A 1 88 ? 10.578 3.447 9.523 1 93.56 88 ALA A O 1
ATOM 661 N N . THR A 1 89 ? 10.234 3.73 7.301 1 93.88 89 THR A N 1
ATOM 662 C CA . THR A 1 89 ? 9.68 5.066 7.496 1 93.88 89 THR A CA 1
ATOM 663 C C . THR A 1 89 ? 8.422 5.008 8.352 1 93.88 89 THR A C 1
ATOM 665 O O . THR A 1 89 ? 8.289 5.762 9.32 1 93.88 89 THR A O 1
ATOM 668 N N . ALA A 1 90 ? 7.52 4.141 8.023 1 95.5 90 ALA A N 1
ATOM 669 C CA . ALA A 1 90 ? 6.281 3.988 8.789 1 95.5 90 ALA A CA 1
ATOM 670 C C . ALA A 1 90 ? 6.57 3.596 10.234 1 95.5 90 ALA A C 1
ATOM 672 O O . ALA A 1 90 ? 5.902 4.062 11.156 1 95.5 90 ALA A O 1
ATOM 673 N N . ARG A 1 91 ? 7.543 2.768 10.438 1 96.62 91 ARG A N 1
ATOM 674 C CA . ARG A 1 91 ? 7.93 2.334 11.773 1 96.62 91 ARG A CA 1
ATOM 675 C C . ARG A 1 91 ? 8.398 3.514 12.625 1 96.62 91 ARG A C 1
ATOM 677 O O . ARG A 1 91 ? 7.977 3.662 13.773 1 96.62 91 ARG A O 1
ATOM 684 N N . VAL A 1 92 ? 9.242 4.348 12.031 1 97.75 92 VAL A N 1
ATOM 685 C CA . VAL A 1 92 ? 9.766 5.508 12.742 1 97.75 92 VAL A CA 1
ATOM 686 C C . VAL A 1 92 ? 8.625 6.469 13.078 1 97.75 92 VAL A C 1
ATOM 688 O O . VAL A 1 92 ? 8.523 6.941 14.211 1 97.75 92 VAL A O 1
ATOM 691 N N . LEU A 1 93 ? 7.773 6.691 12.117 1 98 93 LEU A N 1
ATOM 692 C CA . LEU A 1 93 ? 6.652 7.598 12.344 1 98 93 LEU A CA 1
ATOM 693 C C . LEU A 1 93 ? 5.715 7.047 13.406 1 98 93 LEU A C 1
ATOM 695 O O . LEU A 1 93 ? 5.215 7.797 14.25 1 98 93 LEU A O 1
ATOM 699 N N . ALA A 1 94 ? 5.504 5.793 13.391 1 98.44 94 ALA A N 1
ATOM 700 C CA . ALA A 1 94 ? 4.645 5.16 14.391 1 98.44 94 ALA A CA 1
ATOM 701 C C . ALA A 1 94 ? 5.23 5.309 15.789 1 98.44 94 ALA A C 1
ATOM 703 O O . ALA A 1 94 ? 4.512 5.621 16.734 1 98.44 94 ALA A O 1
ATOM 704 N N . ALA A 1 95 ? 6.484 5.094 15.906 1 98.56 95 ALA A N 1
ATOM 705 C CA . ALA A 1 95 ? 7.16 5.227 17.188 1 98.56 95 ALA A CA 1
ATOM 706 C C . ALA A 1 95 ? 7.059 6.656 17.719 1 98.56 95 ALA A C 1
ATOM 708 O O . ALA A 1 95 ? 6.844 6.867 18.922 1 98.56 95 ALA A O 1
ATOM 709 N N . ALA A 1 96 ? 7.191 7.59 16.797 1 98.5 96 ALA A N 1
ATOM 710 C CA . ALA A 1 96 ? 7.117 9 17.172 1 98.5 96 ALA A CA 1
ATOM 711 C C . ALA A 1 96 ? 5.727 9.352 17.688 1 98.5 96 ALA A C 1
ATOM 713 O O . ALA A 1 96 ? 5.574 10.281 18.484 1 98.5 96 ALA A O 1
ATOM 714 N N . LEU A 1 97 ? 4.742 8.648 17.25 1 98.5 97 LEU A N 1
ATOM 715 C CA . LEU A 1 97 ? 3.354 8.984 17.547 1 98.5 97 LEU A CA 1
ATOM 716 C C . LEU A 1 97 ? 2.875 8.266 18.812 1 98.5 97 LEU A C 1
ATOM 718 O O . LEU A 1 97 ? 1.816 8.586 19.344 1 98.5 97 LEU A O 1
ATOM 722 N N . LYS A 1 98 ? 3.613 7.312 19.297 1 95.12 98 LYS A N 1
ATOM 723 C CA . LYS A 1 98 ? 3.189 6.465 20.406 1 95.12 98 LYS A CA 1
ATOM 724 C C . LYS A 1 98 ? 2.92 7.293 21.656 1 95.12 98 LYS A C 1
ATOM 726 O O . LYS A 1 98 ? 1.955 7.035 22.375 1 95.12 98 LYS A O 1
ATOM 731 N N . ASP A 1 99 ? 3.721 8.305 21.859 1 90.94 99 ASP A N 1
ATOM 732 C CA . ASP A 1 99 ? 3.576 9.086 23.094 1 90.94 99 ASP A CA 1
ATOM 733 C C . ASP A 1 99 ? 2.852 10.398 22.828 1 90.94 99 ASP A C 1
ATOM 735 O O . ASP A 1 99 ? 2.842 11.297 23.672 1 90.94 99 ASP A O 1
ATOM 739 N N . GLU A 1 100 ? 2.367 10.523 21.656 1 96.5 100 GLU A N 1
ATOM 740 C CA . GLU A 1 100 ? 1.623 11.727 21.297 1 96.5 100 GLU A CA 1
ATOM 741 C C . GLU A 1 100 ? 0.118 11.477 21.328 1 96.5 100 GLU A C 1
ATOM 743 O O . GLU A 1 100 ? -0.337 10.367 21.047 1 96.5 100 GLU A O 1
ATOM 748 N N . GLU A 1 101 ? -0.557 12.516 21.781 1 96.5 101 GLU A N 1
ATOM 749 C CA . GLU A 1 101 ? -2.01 12.461 21.656 1 96.5 101 GLU A CA 1
ATOM 750 C C . GLU A 1 101 ? -2.465 12.914 20.281 1 96.5 101 GLU A C 1
ATOM 752 O O . GLU A 1 101 ? -2.104 14.008 19.828 1 96.5 101 GLU A O 1
ATOM 757 N N . TRP A 1 102 ? -3.223 12.086 19.609 1 97.88 102 TRP A N 1
ATOM 758 C CA . TRP A 1 102 ? -3.738 12.406 18.281 1 97.88 102 TRP A CA 1
ATOM 759 C C . TRP A 1 102 ? -5.02 11.633 18 1 97.88 102 TRP A C 1
ATOM 761 O O . TRP A 1 102 ? -5.254 10.562 18.578 1 97.88 102 TRP A O 1
ATOM 771 N N . ASP A 1 103 ? -5.836 12.258 17.078 1 98.06 103 ASP A N 1
ATOM 772 C CA . ASP A 1 103 ? -7.07 11.602 16.656 1 98.06 103 ASP A CA 1
ATOM 773 C C . ASP A 1 103 ? -7.039 11.258 15.172 1 98.06 103 ASP A C 1
ATOM 775 O O . ASP A 1 103 ? -7.676 10.297 14.742 1 98.06 103 ASP A O 1
ATOM 779 N N . LEU A 1 104 ? -6.355 12.055 14.398 1 98.5 104 LEU A N 1
ATOM 780 C CA . LEU A 1 104 ? -6.371 11.906 12.945 1 98.5 104 LEU A CA 1
ATOM 781 C C . LEU A 1 104 ? -5.004 12.234 12.352 1 98.5 104 LEU A C 1
ATOM 783 O O . LEU A 1 104 ? -4.402 13.25 12.695 1 98.5 104 LEU A O 1
ATOM 787 N N . ILE A 1 105 ? -4.5 11.352 11.594 1 98.56 105 ILE A N 1
ATOM 788 C CA . ILE A 1 105 ? -3.295 11.602 10.82 1 98.56 105 ILE A CA 1
ATOM 789 C C . ILE A 1 105 ? -3.658 11.773 9.344 1 98.56 105 ILE A C 1
ATOM 791 O O . ILE A 1 105 ? -4.371 10.945 8.773 1 98.56 105 ILE A O 1
ATOM 795 N N . ILE A 1 106 ? -3.229 12.844 8.766 1 98 106 ILE A N 1
ATOM 796 C CA . ILE A 1 106 ? -3.467 13.102 7.348 1 98 106 ILE A CA 1
ATOM 797 C C . ILE A 1 106 ? -2.133 13.188 6.605 1 98 106 ILE A C 1
ATOM 799 O O . ILE A 1 106 ? -1.251 13.961 6.996 1 98 106 ILE A O 1
ATOM 803 N N . MET A 1 107 ? -1.984 12.367 5.605 1 95.69 107 MET A N 1
ATOM 804 C CA . MET A 1 107 ? -0.811 12.391 4.738 1 95.69 107 MET A CA 1
ATOM 805 C C . MET A 1 107 ? -1.215 12.586 3.281 1 95.69 107 MET A C 1
ATOM 807 O O . MET A 1 107 ? -2.311 12.188 2.879 1 95.69 107 MET A O 1
ATOM 811 N N . GLY A 1 108 ? -0.36 13.242 2.486 1 90.75 108 GLY A N 1
ATOM 812 C CA . GLY A 1 108 ? -0.618 13.43 1.068 1 90.75 108 GLY A CA 1
ATOM 813 C C . GLY A 1 108 ? 0.179 12.492 0.187 1 90.75 108 GLY A C 1
ATOM 814 O O . GLY A 1 108 ? 1.367 12.258 0.427 1 90.75 108 GLY A O 1
ATOM 815 N N . ASN A 1 109 ? -0.508 11.945 -0.828 1 82.69 109 ASN A N 1
ATOM 816 C CA . ASN A 1 109 ? 0.117 11.031 -1.774 1 82.69 109 ASN A CA 1
ATOM 817 C C . ASN A 1 109 ? -0.295 11.336 -3.211 1 82.69 109 ASN A C 1
ATOM 819 O O . ASN A 1 109 ? -1.354 11.922 -3.445 1 82.69 109 ASN A O 1
ATOM 823 N N . GLN A 1 110 ? 0.675 10.984 -4.07 1 72.12 110 GLN A N 1
ATOM 824 C CA . GLN A 1 110 ? 0.291 11.039 -5.48 1 72.12 110 GLN A CA 1
ATOM 825 C C . GLN A 1 110 ? -0.455 9.773 -5.895 1 72.12 110 GLN A C 1
ATOM 827 O O . GLN A 1 110 ? -0.007 8.664 -5.609 1 72.12 110 GLN A O 1
ATOM 832 N N . SER A 1 111 ? -1.557 9.984 -6.578 1 64.75 111 SER A N 1
ATOM 833 C CA . SER A 1 111 ? -2.357 8.844 -7.016 1 64.75 111 SER A CA 1
ATOM 834 C C . SER A 1 111 ? -1.581 7.969 -7.992 1 64.75 111 SER A C 1
ATOM 836 O O . SER A 1 111 ? -1.842 6.766 -8.094 1 64.75 111 SER A O 1
ATOM 838 N N . SER A 1 112 ? -0.594 8.688 -8.656 1 63.75 112 SER A N 1
ATOM 839 C CA . SER A 1 112 ? 0.142 7.969 -9.695 1 63.75 112 SER A CA 1
ATOM 840 C C . SER A 1 112 ? 1.313 7.191 -9.109 1 63.75 112 SER A C 1
ATOM 842 O O . SER A 1 112 ? 1.936 6.379 -9.797 1 63.75 112 SER A O 1
ATOM 844 N N . ASP A 1 113 ? 1.572 7.52 -7.891 1 68.94 113 ASP A N 1
ATOM 845 C CA . ASP A 1 113 ? 2.666 6.82 -7.223 1 68.94 113 ASP A CA 1
ATOM 846 C C . ASP A 1 113 ? 2.139 5.91 -6.117 1 68.94 113 ASP A C 1
ATOM 848 O O . ASP A 1 113 ? 1.982 6.344 -4.973 1 68.94 113 ASP A O 1
ATOM 852 N N . ALA A 1 114 ? 1.984 4.73 -6.43 1 65.38 114 ALA A N 1
ATOM 853 C CA . ALA A 1 114 ? 1.379 3.764 -5.52 1 65.38 114 ALA A CA 1
ATOM 854 C C . ALA A 1 114 ? 2.285 3.498 -4.32 1 65.38 114 ALA A C 1
ATOM 856 O O . ALA A 1 114 ? 1.804 3.189 -3.227 1 65.38 114 ALA A O 1
ATOM 857 N N . ARG A 1 115 ? 3.496 3.654 -4.508 1 70.56 115 ARG A N 1
ATOM 858 C CA . ARG A 1 115 ? 4.43 3.373 -3.424 1 70.56 115 ARG A CA 1
ATOM 859 C C . ARG A 1 115 ? 4.281 4.391 -2.297 1 70.56 115 ARG A C 1
ATOM 861 O O . ARG A 1 115 ? 4.555 4.082 -1.135 1 70.56 115 ARG A O 1
ATOM 868 N N . SER A 1 116 ? 3.854 5.508 -2.742 1 74.12 116 SER A N 1
ATOM 869 C CA . SER A 1 116 ? 3.697 6.559 -1.744 1 74.12 116 SER A CA 1
ATOM 870 C C . SER A 1 116 ? 2.582 6.227 -0.758 1 74.12 116 SER A C 1
ATOM 872 O O . SER A 1 116 ? 2.561 6.746 0.36 1 74.12 116 SER A O 1
ATOM 874 N N . MET A 1 117 ? 1.748 5.32 -1.193 1 79.19 117 MET A N 1
ATOM 875 C CA . MET A 1 117 ? 0.617 4.98 -0.333 1 79.19 117 MET A CA 1
ATOM 876 C C . MET A 1 117 ? 1.015 3.936 0.703 1 79.19 117 MET A C 1
ATOM 878 O O . MET A 1 117 ? 0.287 3.707 1.671 1 79.19 117 MET A O 1
ATOM 882 N N . LEU A 1 118 ? 2.092 3.42 0.559 1 86.38 118 LEU A N 1
ATOM 883 C CA . LEU A 1 118 ? 2.492 2.342 1.457 1 86.38 118 LEU A CA 1
ATOM 884 C C . LEU A 1 118 ? 2.742 2.873 2.865 1 86.38 118 LEU A C 1
ATOM 886 O O . LEU A 1 118 ? 2.377 2.229 3.85 1 86.38 118 LEU A O 1
ATOM 890 N N . VAL A 1 119 ? 3.277 4.062 2.906 1 91.38 119 VAL A N 1
ATOM 891 C CA . VAL A 1 119 ? 3.615 4.598 4.223 1 91.38 119 VAL A CA 1
ATOM 892 C C . VAL A 1 119 ? 2.34 4.816 5.031 1 91.38 119 VAL A C 1
ATOM 894 O O . VAL A 1 119 ? 2.215 4.312 6.152 1 91.38 119 VAL A O 1
ATOM 897 N N . PRO A 1 120 ? 1.334 5.477 4.512 1 93.5 120 PRO A N 1
ATOM 898 C CA . PRO A 1 120 ? 0.128 5.645 5.324 1 9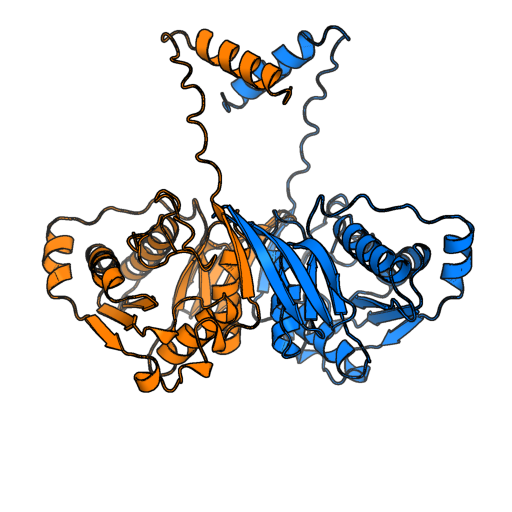3.5 120 PRO A CA 1
ATOM 899 C C . PRO A 1 120 ? -0.526 4.316 5.691 1 93.5 120 PRO A C 1
ATOM 901 O O . PRO A 1 120 ? -1.01 4.152 6.816 1 93.5 120 PRO A O 1
ATOM 904 N N . ALA A 1 121 ? -0.56 3.408 4.848 1 90.94 121 ALA A N 1
ATOM 905 C CA . ALA A 1 121 ? -1.175 2.113 5.133 1 90.94 121 ALA A CA 1
ATOM 906 C C . ALA A 1 121 ? -0.392 1.358 6.203 1 90.94 121 ALA A C 1
ATOM 908 O O . ALA A 1 121 ? -0.979 0.811 7.137 1 90.94 121 ALA A O 1
ATOM 909 N N . MET A 1 122 ? 0.92 1.326 6.07 1 92.5 122 MET A N 1
ATOM 910 C CA . MET A 1 122 ? 1.763 0.642 7.047 1 92.5 122 MET A CA 1
ATOM 911 C C . MET A 1 122 ? 1.704 1.341 8.398 1 92.5 122 MET A C 1
ATOM 913 O O . MET A 1 122 ? 1.679 0.683 9.445 1 92.5 122 MET A O 1
ATOM 917 N N . LEU A 1 123 ? 1.719 2.639 8.312 1 96.25 123 LEU A N 1
ATOM 918 C CA . LEU A 1 123 ? 1.599 3.416 9.539 1 96.25 123 LEU A CA 1
ATOM 919 C C . LEU A 1 123 ? 0.331 3.037 10.305 1 96.25 123 LEU A C 1
ATOM 921 O O . LEU A 1 123 ? 0.372 2.812 11.516 1 96.25 123 LEU A O 1
ATOM 925 N N . ALA A 1 124 ? -0.78 2.971 9.609 1 96.19 124 ALA A N 1
ATOM 926 C CA . ALA A 1 124 ? -2.049 2.592 10.227 1 96.19 124 ALA A CA 1
ATOM 927 C C . ALA A 1 124 ? -1.959 1.209 10.859 1 96.19 124 ALA A C 1
ATOM 929 O O . ALA A 1 124 ? -2.449 0.997 11.977 1 96.19 124 ALA A O 1
ATOM 930 N N . GLU A 1 125 ? -1.341 0.321 10.188 1 93.25 125 GLU A N 1
ATOM 931 C CA . GLU A 1 125 ? -1.177 -1.03 10.719 1 93.25 125 GLU A CA 1
ATOM 932 C C . GLU A 1 125 ? -0.33 -1.026 11.984 1 93.25 125 GLU A C 1
ATOM 934 O O . GLU A 1 125 ? -0.688 -1.662 12.977 1 93.25 125 GLU A O 1
ATOM 939 N N . PHE A 1 126 ? 0.801 -0.288 12 1 95.94 126 PHE A N 1
ATOM 940 C CA . PHE A 1 126 ? 1.689 -0.237 13.148 1 95.94 126 PHE A CA 1
ATOM 941 C C . PHE A 1 126 ? 0.989 0.4 14.344 1 95.94 126 PHE A C 1
ATOM 943 O O . PHE A 1 126 ? 1.239 0.023 15.492 1 95.94 126 PHE A O 1
ATOM 950 N N . LEU A 1 127 ? 0.107 1.319 14.016 1 97.44 127 LEU A N 1
ATOM 951 C CA . LEU A 1 127 ? -0.607 2.029 15.078 1 97.44 127 LEU A CA 1
ATOM 952 C C . LEU A 1 127 ? -1.893 1.297 15.445 1 97.44 127 LEU A C 1
ATOM 954 O O . LEU A 1 127 ? -2.594 1.7 16.375 1 97.44 127 LEU A O 1
ATOM 958 N N . ASP A 1 128 ? -2.225 0.292 14.758 1 94.5 128 ASP A N 1
ATOM 959 C CA . ASP A 1 128 ? -3.428 -0.508 14.961 1 94.5 128 ASP A CA 1
ATOM 960 C C . ASP A 1 128 ? -4.684 0.354 14.859 1 94.5 128 ASP A C 1
ATOM 962 O O . ASP A 1 128 ? -5.535 0.325 15.758 1 94.5 128 ASP A O 1
ATOM 966 N N . VAL A 1 129 ? -4.758 1.121 13.812 1 96.69 129 VAL A N 1
ATOM 967 C CA . VAL A 1 129 ? -5.926 1.946 13.523 1 96.69 129 VAL A CA 1
ATOM 968 C C . VAL A 1 129 ? -6.309 1.807 12.055 1 96.69 129 VAL A C 1
ATOM 970 O O . VAL A 1 129 ? -5.5 1.365 11.234 1 96.69 129 VAL A O 1
ATOM 973 N N . PRO A 1 130 ? -7.57 2.17 11.68 1 95.88 130 PRO A N 1
ATOM 974 C CA . PRO A 1 130 ? -7.98 2.08 10.273 1 95.88 130 PRO A CA 1
ATOM 975 C C . PRO A 1 130 ? -7.32 3.143 9.398 1 95.88 130 PRO A C 1
ATOM 977 O O . PRO A 1 130 ? -6.852 4.164 9.906 1 95.88 130 PRO A O 1
ATOM 980 N N . ALA A 1 131 ? -7.281 2.752 8.133 1 94.56 131 ALA A N 1
ATOM 981 C CA . ALA A 1 131 ? -6.77 3.697 7.145 1 94.56 131 ALA A CA 1
ATOM 982 C C . ALA A 1 131 ? -7.777 3.914 6.02 1 94.56 131 ALA A C 1
ATOM 984 O O . ALA A 1 131 ? -8.375 2.957 5.52 1 94.56 131 ALA A O 1
ATOM 985 N N . LEU A 1 132 ? -8.062 5.152 5.723 1 93.56 132 LEU A N 1
ATOM 986 C CA . LEU A 1 132 ? -8.75 5.523 4.492 1 93.56 132 LEU A CA 1
ATOM 987 C C . LEU A 1 132 ? -7.781 6.129 3.484 1 93.56 132 LEU A C 1
ATOM 989 O O . LEU A 1 132 ? -7.344 7.27 3.646 1 93.56 132 LEU A O 1
ATOM 993 N N . THR A 1 133 ? -7.512 5.344 2.432 1 89.88 133 THR A N 1
ATOM 994 C CA . THR A 1 133 ? -6.457 5.77 1.517 1 89.88 133 THR A CA 1
ATOM 995 C C . THR A 1 133 ? -7.051 6.367 0.247 1 89.88 133 THR A C 1
ATOM 997 O O . THR A 1 133 ? -8.203 6.094 -0.094 1 89.88 133 THR A O 1
ATOM 1000 N N . TYR A 1 134 ? -6.344 7.336 -0.309 1 89 134 TYR A N 1
ATOM 1001 C CA . TYR A 1 134 ? -6.637 7.91 -1.616 1 89 134 TYR A CA 1
ATOM 1002 C C . TYR A 1 134 ? -7.902 8.75 -1.569 1 89 134 TYR A C 1
ATOM 1004 O O . TYR A 1 134 ? -8.742 8.68 -2.471 1 89 134 TYR A O 1
ATOM 1012 N N . ALA A 1 135 ? -8 9.453 -0.579 1 93.5 135 ALA A N 1
ATOM 1013 C CA . ALA A 1 135 ? -9.195 10.273 -0.399 1 93.5 135 ALA A CA 1
ATOM 1014 C C . ALA A 1 135 ? -9.195 11.469 -1.344 1 93.5 135 ALA A C 1
ATOM 1016 O O . ALA A 1 135 ? -8.258 12.273 -1.328 1 93.5 135 ALA A O 1
ATOM 1017 N N . LYS A 1 136 ? -10.203 11.578 -2.119 1 94.69 136 LYS A N 1
ATOM 1018 C CA . LYS A 1 136 ? -10.461 12.75 -2.951 1 94.69 136 LYS A CA 1
ATOM 1019 C C . LYS A 1 136 ? -11.461 13.688 -2.285 1 94.69 136 LYS A C 1
ATOM 1021 O O . LYS A 1 136 ? -11.688 14.805 -2.766 1 94.69 136 LYS A O 1
ATOM 1026 N N . ARG A 1 137 ? -12.055 13.258 -1.355 1 96.69 137 ARG A N 1
ATOM 1027 C CA . ARG A 1 137 ? -12.93 13.992 -0.449 1 96.69 137 ARG A CA 1
ATOM 1028 C C . ARG A 1 137 ? -12.836 13.438 0.969 1 96.69 137 ARG A C 1
ATOM 1030 O O . ARG A 1 137 ? -12.75 12.227 1.162 1 96.69 137 ARG A O 1
ATOM 1037 N N . LEU A 1 138 ? -12.938 14.32 1.949 1 97.56 138 LEU A N 1
ATOM 1038 C CA . LEU A 1 138 ? -12.836 13.914 3.346 1 97.56 138 LEU A CA 1
ATOM 1039 C C . LEU A 1 138 ? -13.836 14.672 4.211 1 97.56 138 LEU A C 1
ATOM 1041 O O . LEU A 1 138 ? -13.977 15.891 4.074 1 97.56 138 LEU A O 1
ATOM 1045 N N . ALA A 1 139 ? -14.562 13.984 4.965 1 97.06 139 ALA A N 1
ATOM 1046 C CA . ALA A 1 139 ? -15.461 14.562 5.961 1 97.06 139 ALA A CA 1
ATOM 1047 C C . ALA A 1 139 ? -15.273 13.906 7.324 1 97.06 139 ALA A C 1
ATOM 1049 O O . ALA A 1 139 ? -15.188 12.68 7.418 1 97.06 139 ALA A O 1
ATOM 1050 N N . VAL A 1 140 ? -15.18 14.703 8.32 1 96.62 140 VAL A N 1
ATOM 1051 C CA . VAL A 1 140 ? -15.07 14.219 9.695 1 96.62 140 VAL A CA 1
ATOM 1052 C C . VAL A 1 140 ? -16.266 14.719 10.508 1 96.62 140 VAL A C 1
ATOM 1054 O O . VAL A 1 140 ? -16.453 15.922 10.672 1 96.62 140 VAL A O 1
ATOM 1057 N N . GLY A 1 141 ? -16.984 13.75 11 1 94.38 141 GLY A N 1
ATOM 1058 C CA . GLY A 1 141 ? -18.188 14.102 11.75 1 94.38 141 GLY A CA 1
ATOM 1059 C C . GLY A 1 141 ? -17.922 14.359 13.219 1 94.38 141 GLY A C 1
ATOM 1060 O O . GLY A 1 141 ? -16.891 13.938 13.75 1 94.38 141 GLY A O 1
ATOM 1061 N N . ASP A 1 142 ? -18.891 15 13.875 1 92.31 142 ASP A N 1
ATOM 1062 C CA . ASP A 1 142 ? -18.781 15.289 15.305 1 92.31 142 ASP A CA 1
ATOM 1063 C C . ASP A 1 142 ? -18.844 14 16.125 1 92.31 142 ASP A C 1
ATOM 1065 O O . ASP A 1 142 ? -18.375 13.969 17.266 1 92.31 142 ASP A O 1
ATOM 1069 N N . ASP A 1 143 ? -19.359 12.969 15.555 1 93.5 143 ASP A N 1
ATOM 1070 C CA . ASP A 1 143 ? -19.484 11.688 16.25 1 93.5 143 ASP A CA 1
ATOM 1071 C C . ASP A 1 143 ? -18.219 10.844 16.078 1 93.5 143 ASP A C 1
ATOM 1073 O O . ASP A 1 143 ? -18.172 9.703 16.531 1 93.5 143 ASP A O 1
ATOM 1077 N N . GLY A 1 144 ? -17.281 11.359 15.398 1 94.75 144 GLY A N 1
ATOM 1078 C CA . GLY A 1 144 ? -16.031 10.641 15.211 1 94.75 144 GLY A CA 1
ATOM 1079 C C . GLY A 1 144 ? -15.992 9.836 13.922 1 94.75 144 GLY A C 1
ATOM 1080 O O . GLY A 1 144 ? -14.977 9.211 13.609 1 94.75 144 GLY A O 1
ATOM 1081 N N . ALA A 1 145 ? -17.062 9.953 13.148 1 96.5 145 ALA A N 1
ATOM 1082 C CA . ALA A 1 145 ? -17.078 9.281 11.852 1 96.5 145 ALA A CA 1
ATOM 1083 C C . ALA A 1 145 ? -16.172 9.992 10.844 1 96.5 145 ALA A C 1
ATOM 1085 O O . ALA A 1 145 ? -16.156 11.227 10.781 1 96.5 145 ALA A O 1
ATOM 1086 N N . VAL A 1 146 ? -15.391 9.203 10.172 1 97.81 146 VAL A N 1
ATOM 1087 C CA . VAL A 1 146 ? -14.539 9.703 9.094 1 97.81 146 VAL A CA 1
ATOM 1088 C C . VAL A 1 146 ? -14.977 9.094 7.766 1 97.81 146 VAL A C 1
ATOM 1090 O O . VAL A 1 146 ? -15.023 7.875 7.617 1 97.81 146 VAL A O 1
ATOM 1093 N N . GLU A 1 147 ? -15.297 9.945 6.824 1 97.5 147 GLU A N 1
ATOM 1094 C CA . GLU A 1 147 ? -15.789 9.508 5.52 1 97.5 147 GLU A CA 1
ATOM 1095 C C . GLU A 1 147 ? -14.906 10.039 4.391 1 97.5 147 GLU A C 1
ATOM 1097 O O . GLU A 1 147 ? -14.469 11.188 4.426 1 97.5 147 GLU A O 1
ATOM 1102 N N . ALA A 1 148 ? -14.688 9.195 3.402 1 96.5 148 ALA A N 1
ATOM 1103 C CA . ALA A 1 148 ? -13.883 9.602 2.252 1 96.5 148 ALA A CA 1
ATOM 1104 C C . ALA A 1 148 ? -14.477 9.07 0.951 1 96.5 148 ALA A C 1
ATOM 1106 O O . ALA A 1 148 ? -15.102 8 0.937 1 96.5 148 ALA A O 1
ATOM 1107 N N . ASP A 1 149 ? -14.289 9.891 -0.096 1 95.12 149 ASP A N 1
ATOM 1108 C CA . ASP A 1 149 ? -14.531 9.422 -1.458 1 95.12 149 ASP A CA 1
ATOM 1109 C C . ASP A 1 149 ? -13.219 9.094 -2.164 1 95.12 149 ASP A C 1
ATOM 1111 O O . ASP A 1 149 ? -12.242 9.836 -2.047 1 95.12 149 ASP A O 1
ATOM 1115 N N . ARG A 1 150 ? -13.242 7.938 -2.797 1 89.62 150 ARG A N 1
ATOM 1116 C CA . ARG A 1 150 ? -12.039 7.574 -3.533 1 89.62 150 ARG A CA 1
ATOM 1117 C C . ARG A 1 150 ? -12.391 6.945 -4.879 1 89.62 150 ARG A C 1
ATOM 1119 O O . ARG A 1 150 ? -13.516 6.492 -5.086 1 89.62 150 ARG A O 1
ATOM 1126 N N . GLU A 1 151 ? -11.367 7.074 -5.758 1 81.5 151 GLU A N 1
ATOM 1127 C CA . GLU A 1 151 ? -11.461 6.43 -7.066 1 81.5 151 GLU A CA 1
ATOM 1128 C C . GLU A 1 151 ? -10.609 5.168 -7.125 1 81.5 151 GLU A C 1
ATOM 1130 O O . GLU A 1 151 ? -9.461 5.168 -6.68 1 81.5 151 GLU A O 1
ATOM 1135 N N . THR A 1 152 ? -11.211 4.09 -7.508 1 75.44 152 THR A N 1
ATOM 1136 C CA . THR A 1 152 ? -10.523 2.822 -7.707 1 75.44 152 THR A CA 1
ATOM 1137 C C . THR A 1 152 ? -10.586 2.398 -9.172 1 75.44 152 THR A C 1
ATOM 1139 O O . THR A 1 152 ? -11.211 3.074 -9.992 1 75.44 152 THR A O 1
ATOM 1142 N N . ALA A 1 153 ? -9.82 1.374 -9.508 1 67.25 153 ALA A N 1
ATOM 1143 C CA . ALA A 1 153 ? -9.914 0.832 -10.859 1 67.25 153 ALA A CA 1
ATOM 1144 C C . ALA A 1 153 ? -11.352 0.456 -11.203 1 67.25 153 ALA A C 1
ATOM 1146 O O . ALA A 1 153 ? -11.766 0.555 -12.359 1 67.25 153 ALA A O 1
ATOM 1147 N N . GLY A 1 154 ? -12.141 0.12 -10.148 1 70.56 154 GLY A N 1
ATOM 1148 C CA . GLY A 1 154 ? -13.516 -0.319 -10.352 1 70.56 154 GLY A CA 1
ATOM 1149 C C . GLY A 1 154 ? -14.516 0.822 -10.344 1 70.56 154 GLY A C 1
ATOM 1150 O O . GLY A 1 154 ? -15.703 0.615 -10.594 1 70.56 154 GLY A O 1
ATOM 1151 N N . GLY A 1 155 ? -14.016 1.957 -10.062 1 81 155 GLY A N 1
ATOM 1152 C CA . GLY A 1 155 ? -14.93 3.088 -9.992 1 81 155 GLY A CA 1
ATOM 1153 C C . GLY A 1 155 ? -14.742 3.936 -8.75 1 81 155 GLY A C 1
ATOM 1154 O O . GLY A 1 155 ? -13.617 4.098 -8.266 1 81 155 GLY A O 1
ATOM 1155 N N . HIS A 1 156 ? -15.93 4.566 -8.422 1 87 156 HIS A N 1
ATOM 1156 C CA . HIS A 1 156 ? -15.922 5.461 -7.27 1 87 156 HIS A CA 1
ATOM 1157 C C . HIS A 1 156 ? -16.5 4.773 -6.039 1 87 156 HIS A C 1
ATOM 1159 O O . HIS A 1 156 ? -17.5 4.051 -6.133 1 87 156 HIS A O 1
ATOM 1165 N N . GLU A 1 157 ? -15.867 5.027 -4.922 1 89.06 157 GLU A N 1
ATOM 1166 C CA . GLU A 1 157 ? -16.344 4.473 -3.658 1 89.06 157 GLU A CA 1
ATOM 1167 C C . GLU A 1 157 ? -16.422 5.547 -2.578 1 89.06 157 GLU A C 1
ATOM 1169 O O . GLU A 1 157 ? -15.57 6.441 -2.52 1 89.06 157 GLU A O 1
ATOM 1174 N N . THR A 1 158 ? -17.484 5.477 -1.811 1 94.19 158 THR A N 1
ATOM 1175 C CA . THR A 1 158 ? -17.531 6.172 -0.529 1 94.19 158 THR A CA 1
ATOM 1176 C C . THR A 1 158 ? -17.266 5.207 0.62 1 94.19 158 THR A C 1
ATOM 1178 O O . THR A 1 158 ? -17.938 4.184 0.752 1 94.19 158 THR A O 1
ATOM 1181 N N . VAL A 1 159 ? -16.281 5.531 1.41 1 93.06 159 VAL A N 1
ATOM 1182 C CA . VAL A 1 159 ? -15.844 4.633 2.477 1 93.06 159 VAL A CA 1
ATOM 1183 C C . VAL A 1 159 ? -15.883 5.367 3.814 1 93.06 159 VAL A C 1
ATOM 1185 O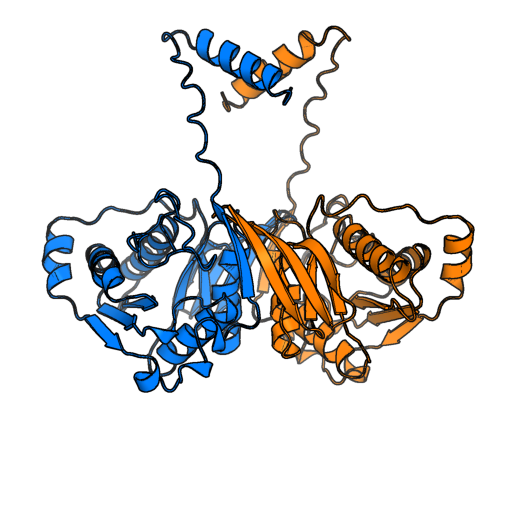 O . VAL A 1 159 ? -15.82 6.598 3.857 1 93.06 159 VAL A O 1
ATOM 1188 N N . GLN A 1 160 ? -16.016 4.547 4.863 1 95.81 160 GLN A N 1
ATOM 1189 C CA . GLN A 1 160 ? -16.156 5.148 6.184 1 95.81 160 GLN A CA 1
ATOM 1190 C C . GLN A 1 160 ? -15.391 4.348 7.234 1 95.81 160 GLN A C 1
ATOM 1192 O O . GLN A 1 160 ? -15.258 3.127 7.117 1 95.81 160 GLN A O 1
ATOM 1197 N N . THR A 1 161 ? -14.875 5.051 8.203 1 96.56 161 THR A N 1
ATOM 1198 C CA . THR A 1 161 ? -14.328 4.488 9.438 1 96.56 161 THR A CA 1
ATOM 1199 C C . THR A 1 161 ? -14.57 5.43 10.609 1 96.56 161 THR A C 1
ATOM 1201 O O . THR A 1 161 ? -15.445 6.297 10.547 1 96.56 161 THR A O 1
ATOM 1204 N N . THR A 1 162 ? -13.875 5.172 11.734 1 96.88 162 THR A N 1
ATOM 1205 C CA . THR A 1 162 ? -14 6.031 12.906 1 96.88 162 THR A CA 1
ATOM 1206 C C . THR A 1 162 ? -12.633 6.453 13.422 1 96.88 162 THR A C 1
ATOM 1208 O O . THR A 1 162 ? -11.625 5.793 13.148 1 96.88 162 THR A O 1
ATOM 1211 N N . LEU A 1 163 ? -12.633 7.602 14.148 1 97.5 163 LEU A N 1
ATOM 1212 C CA . LEU A 1 163 ? -11.406 8.047 14.812 1 97.5 163 LEU A CA 1
ATOM 1213 C C . LEU A 1 163 ? -11.023 7.094 15.938 1 97.5 163 LEU A C 1
ATOM 1215 O O . LEU A 1 163 ? -11.898 6.496 16.578 1 97.5 163 LEU A O 1
ATOM 1219 N N . PRO A 1 164 ? -9.719 6.934 16.219 1 98 164 PRO A N 1
ATOM 1220 C CA . PRO A 1 164 ? -8.57 7.477 15.484 1 98 164 PRO A CA 1
ATOM 1221 C C . PRO A 1 164 ? -8.32 6.758 14.164 1 98 164 PRO A C 1
ATOM 1223 O O . PRO A 1 164 ? -8.641 5.574 14.023 1 98 164 PRO A O 1
ATOM 1226 N N . ALA A 1 165 ? -7.781 7.48 13.211 1 98.44 165 ALA A N 1
ATOM 1227 C CA . ALA A 1 165 ? -7.586 6.91 11.883 1 98.44 165 ALA A CA 1
ATOM 1228 C C . ALA A 1 165 ? -6.438 7.598 11.148 1 98.44 165 ALA A C 1
ATOM 1230 O O . ALA A 1 165 ? -6.008 8.688 11.539 1 98.44 165 ALA A O 1
ATOM 1231 N N . VAL A 1 166 ? -5.914 6.914 10.172 1 97.75 166 VAL A N 1
ATOM 1232 C CA . VAL A 1 166 ? -4.965 7.469 9.211 1 97.75 166 VAL A CA 1
ATOM 1233 C C . VAL A 1 166 ? -5.656 7.688 7.867 1 97.75 166 VAL A C 1
ATOM 1235 O O . VAL A 1 166 ? -6.371 6.809 7.383 1 97.75 166 VAL A O 1
ATOM 1238 N N . VAL A 1 167 ? -5.453 8.891 7.305 1 96.69 167 VAL A N 1
ATOM 1239 C CA . VAL A 1 167 ? -6.02 9.195 5.996 1 96.69 167 VAL A CA 1
ATOM 1240 C C . VAL A 1 167 ? -4.914 9.648 5.043 1 96.69 167 VAL A C 1
ATOM 1242 O O . VAL A 1 167 ? -4.031 10.422 5.43 1 96.69 167 VAL A O 1
ATOM 1245 N N . SER A 1 168 ? -4.922 9.078 3.875 1 94.25 168 SER A N 1
ATOM 1246 C CA . SER A 1 168 ? -4.094 9.602 2.797 1 94.25 168 SER A CA 1
ATOM 1247 C C . SER A 1 168 ? -4.941 10.32 1.75 1 94.25 168 SER A C 1
ATOM 1249 O O . SER A 1 168 ? -5.914 9.758 1.238 1 94.25 168 SER A O 1
ATOM 1251 N N . VAL A 1 169 ? -4.543 11.523 1.383 1 94.5 169 VAL A N 1
ATOM 1252 C CA . VAL A 1 169 ? -5.289 12.328 0.42 1 94.5 169 VAL A CA 1
ATOM 1253 C C . VAL A 1 169 ? -4.516 12.414 -0.894 1 94.5 169 VAL A C 1
ATOM 1255 O O . VAL A 1 169 ? -3.297 12.211 -0.918 1 94.5 169 VAL A O 1
ATOM 1258 N N . VAL A 1 170 ? -5.246 12.625 -1.999 1 90.38 170 VAL A N 1
ATOM 1259 C CA . VAL A 1 170 ? -4.605 12.688 -3.309 1 90.38 170 VAL A CA 1
ATOM 1260 C C . VAL A 1 170 ? -4.961 14.008 -3.996 1 90.38 170 VAL A C 1
ATOM 1262 O O . VAL A 1 170 ? -5.645 14.852 -3.416 1 90.38 170 VAL A O 1
ATOM 1265 N N . GLU A 1 171 ? -4.391 14.125 -5.184 1 86.56 171 GLU A N 1
ATOM 1266 C CA . GLU A 1 171 ? -4.57 15.359 -5.941 1 86.56 171 GLU A CA 1
ATOM 1267 C C . GLU A 1 171 ? -6.047 15.703 -6.094 1 86.56 171 GLU A C 1
ATOM 1269 O O . GLU A 1 171 ? -6.898 14.812 -6.125 1 86.56 171 GLU A O 1
ATOM 1274 N N . ALA A 1 172 ? -6.43 16.938 -6.203 1 82.31 172 ALA A N 1
ATOM 1275 C CA . ALA A 1 172 ? -7.742 17.5 -6.52 1 82.31 172 ALA A CA 1
ATOM 1276 C C . ALA A 1 172 ? -8.688 17.406 -5.32 1 82.31 172 ALA A C 1
ATOM 1278 O O . ALA A 1 172 ? -9.875 17.703 -5.434 1 82.31 172 ALA A O 1
ATOM 1279 N N . ILE A 1 173 ? -8.109 16.859 -4.188 1 93.75 173 ILE A N 1
ATOM 1280 C CA . ILE A 1 173 ? -8.977 16.875 -3.016 1 93.75 173 ILE A CA 1
ATOM 1281 C C . ILE A 1 173 ? -9.344 18.312 -2.656 1 93.75 173 ILE A C 1
ATOM 1283 O O . ILE A 1 173 ? -10.43 18.562 -2.117 1 93.75 173 ILE A O 1
ATOM 1287 N N . ASN A 1 174 ? -8.375 19.203 -2.949 1 95 174 ASN A N 1
ATOM 1288 C CA . ASN A 1 174 ? -8.562 20.609 -2.639 1 95 174 ASN A CA 1
ATOM 1289 C C . ASN A 1 174 ? -7.594 21.5 -3.434 1 95 174 ASN A C 1
ATOM 1291 O O . ASN A 1 174 ? -6.832 21 -4.262 1 95 174 ASN A O 1
ATOM 1295 N N . GLU A 1 175 ? -7.793 22.828 -3.273 1 94.88 175 GLU A N 1
ATOM 1296 C CA . GLU A 1 175 ? -6.848 23.844 -3.719 1 94.88 175 GLU A CA 1
ATOM 1297 C C . GLU A 1 175 ? -6.188 24.531 -2.531 1 94.88 175 GLU A C 1
ATOM 1299 O O . GLU A 1 175 ? -6.801 25.391 -1.878 1 94.88 175 GLU A O 1
ATOM 1304 N N . PRO A 1 176 ? -4.926 24.203 -2.291 1 94.75 176 PRO A N 1
ATOM 1305 C CA . PRO A 1 176 ? -4.281 24.688 -1.069 1 94.75 176 PRO A CA 1
ATOM 1306 C C . PRO A 1 176 ? -4.117 26.203 -1.05 1 94.75 176 PRO A C 1
ATOM 1308 O O . PRO A 1 176 ? -3.82 26.812 -2.084 1 94.75 176 PRO A O 1
ATOM 1311 N N . ARG A 1 177 ? -4.324 26.812 0.107 1 95.5 177 ARG A N 1
ATOM 1312 C CA . ARG A 1 177 ? -4.086 28.25 0.3 1 95.5 177 ARG A CA 1
ATOM 1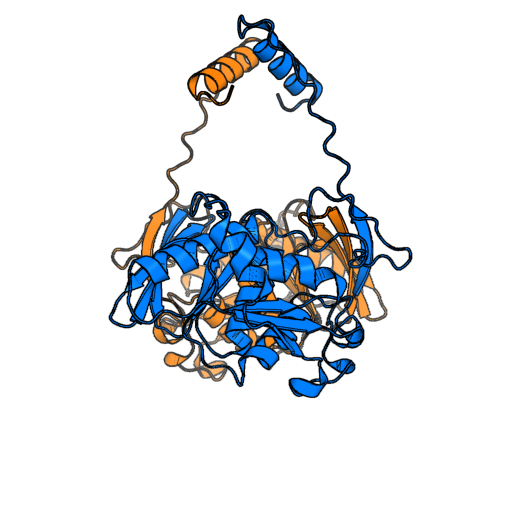313 C C . ARG A 1 177 ? -2.592 28.547 0.4 1 95.5 177 ARG A C 1
ATOM 1315 O O . ARG A 1 177 ? -1.783 27.625 0.572 1 95.5 177 ARG A O 1
ATOM 1322 N N . TYR A 1 178 ? -2.264 29.781 0.284 1 93.62 178 TYR A N 1
ATOM 1323 C CA . TYR A 1 178 ? -0.91 30.25 0.562 1 93.62 178 TYR A CA 1
ATOM 1324 C C . TYR A 1 178 ? -0.822 30.859 1.951 1 93.62 178 TYR A C 1
ATOM 1326 O O . TYR A 1 178 ? -1.782 31.469 2.428 1 93.62 178 TYR A O 1
ATOM 1334 N N . PRO A 1 179 ? 0.352 30.641 2.504 1 93.88 179 PRO A N 1
ATOM 1335 C CA . PRO A 1 179 ? 0.502 31.344 3.777 1 93.88 179 PRO A CA 1
ATOM 1336 C C . PRO A 1 179 ? 0.452 32.875 3.617 1 93.88 179 PRO A C 1
ATOM 1338 O O . PRO A 1 179 ? 0.864 33.375 2.58 1 93.88 179 PRO A O 1
ATOM 1341 N N . ASN A 1 180 ? -0.114 33.531 4.648 1 93 180 ASN A N 1
ATOM 1342 C CA . ASN A 1 180 ? -0.065 34.969 4.672 1 93 180 ASN A CA 1
ATOM 1343 C C . ASN A 1 180 ? 1.106 35.5 5.508 1 93 180 ASN A C 1
ATOM 1345 O O . ASN A 1 180 ? 1.818 34.688 6.133 1 93 180 ASN A O 1
ATOM 1349 N N . PHE A 1 181 ? 1.283 36.844 5.477 1 93.44 181 PHE A N 1
ATOM 1350 C CA . PHE A 1 181 ? 2.438 37.438 6.125 1 93.44 181 PHE A CA 1
ATOM 1351 C C . PHE A 1 181 ? 2.416 37.188 7.625 1 93.44 181 PHE A C 1
ATOM 1353 O O . PHE A 1 181 ? 3.451 36.875 8.219 1 93.44 181 PHE A O 1
ATOM 1360 N N . LYS A 1 182 ? 1.339 37.312 8.25 1 94.5 182 LYS A N 1
ATOM 1361 C CA . LYS A 1 182 ? 1.205 37.062 9.68 1 94.5 182 LYS A CA 1
ATOM 1362 C C . LYS A 1 182 ? 1.585 35.625 10.023 1 94.5 182 LYS A C 1
ATOM 1364 O O . LYS A 1 182 ? 2.273 35.375 11.016 1 94.5 182 LYS A O 1
ATOM 1369 N N . GLY A 1 183 ? 1.144 34.656 9.18 1 93.75 183 GLY A N 1
ATOM 1370 C CA . GLY A 1 183 ? 1.495 33.25 9.367 1 93.75 183 GLY A CA 1
ATOM 1371 C C . GLY A 1 183 ? 2.986 33 9.266 1 93.75 183 GLY A C 1
ATOM 1372 O O . GLY A 1 183 ? 3.543 32.219 10.055 1 93.75 183 GLY A O 1
ATOM 1373 N N . ILE A 1 184 ? 3.555 33.656 8.312 1 93.5 184 ILE A N 1
ATOM 1374 C CA . ILE A 1 184 ? 4.984 33.5 8.07 1 93.5 184 ILE A CA 1
ATOM 1375 C C . ILE A 1 184 ? 5.773 34 9.281 1 93.5 184 ILE A C 1
ATOM 1377 O O . ILE A 1 184 ? 6.707 33.344 9.742 1 93.5 184 ILE A O 1
ATOM 1381 N N . MET A 1 185 ? 5.367 35.094 9.828 1 94.06 185 MET A N 1
ATOM 1382 C CA . MET A 1 185 ? 6.055 35.688 10.969 1 94.06 185 MET A CA 1
ATOM 1383 C C . MET A 1 185 ? 5.84 34.844 12.227 1 94.06 185 MET A C 1
ATOM 1385 O O . MET A 1 185 ? 6.762 34.656 13.023 1 94.06 185 MET A O 1
ATOM 1389 N N . ALA A 1 186 ? 4.691 34.375 12.375 1 95.44 186 ALA A N 1
ATOM 1390 C CA . ALA A 1 186 ? 4.344 33.594 13.555 1 95.44 186 ALA A CA 1
ATOM 1391 C C . ALA A 1 186 ? 5.055 32.25 13.547 1 95.44 186 ALA A C 1
ATOM 1393 O O . ALA A 1 186 ? 5.344 31.688 14.609 1 95.44 186 ALA A O 1
ATOM 1394 N N . ALA A 1 187 ? 5.285 31.703 12.344 1 95.62 187 ALA A N 1
ATOM 1395 C CA . ALA A 1 187 ? 5.871 30.391 12.18 1 95.62 187 ALA A CA 1
ATOM 1396 C C . ALA A 1 187 ? 7.207 30.281 12.906 1 95.62 187 ALA A C 1
ATOM 1398 O O . ALA A 1 187 ? 7.551 29.219 13.438 1 95.62 187 ALA A O 1
ATOM 1399 N N . LYS A 1 188 ? 7.91 31.375 12.922 1 93.56 188 LYS A N 1
ATOM 1400 C CA . LYS A 1 188 ? 9.25 31.391 13.516 1 93.56 188 LYS A CA 1
ATOM 1401 C C . LYS A 1 188 ? 9.195 31.125 15.016 1 93.56 188 LYS A C 1
ATOM 1403 O O . LYS A 1 188 ? 10.133 30.578 15.586 1 93.56 188 LYS A O 1
ATOM 1408 N N . LYS A 1 189 ? 8.133 31.422 15.633 1 96.06 189 LYS A N 1
ATOM 1409 C CA . LYS A 1 189 ? 8.023 31.344 17.094 1 96.06 189 LYS A CA 1
ATOM 1410 C C . LYS A 1 189 ? 7.227 30.109 17.516 1 96.06 189 LYS A C 1
ATOM 1412 O O . LYS A 1 189 ? 7.188 29.766 18.703 1 96.06 189 LYS A O 1
ATOM 1417 N N . LYS A 1 190 ? 6.617 29.453 16.609 1 97.5 190 LYS A N 1
ATOM 1418 C CA . LYS A 1 190 ? 5.812 28.281 16.938 1 97.5 190 LYS A CA 1
ATOM 1419 C C . LYS A 1 190 ? 6.68 27.141 17.484 1 97.5 190 LYS A C 1
ATOM 1421 O O . LYS A 1 190 ? 7.82 26.969 17.047 1 97.5 190 LYS A O 1
ATOM 1426 N N . PRO A 1 191 ? 6.082 26.406 18.422 1 98 191 PRO A N 1
ATOM 1427 C CA . PRO A 1 191 ? 6.867 25.312 19 1 98 191 PRO A CA 1
ATOM 1428 C C . PRO A 1 191 ? 7.309 24.281 17.969 1 98 191 PRO A C 1
ATOM 1430 O O . PRO A 1 191 ? 6.508 23.859 17.125 1 98 191 PRO A O 1
ATOM 1433 N N . LEU A 1 192 ? 8.555 23.953 17.969 1 97.69 192 LEU A N 1
ATOM 1434 C CA . LEU A 1 192 ? 9.172 22.891 17.188 1 97.69 192 LEU A CA 1
ATOM 1435 C C . LEU A 1 192 ? 10.055 22.016 18.062 1 97.69 192 LEU A C 1
ATOM 1437 O O . LEU A 1 192 ? 11.062 22.469 18.594 1 97.69 192 LEU A O 1
ATOM 1441 N N . GLU A 1 193 ? 9.625 20.828 18.234 1 97.69 193 GLU A N 1
ATOM 1442 C CA . GLU A 1 193 ? 10.414 19.844 18.984 1 97.69 193 GLU A CA 1
ATOM 1443 C C . GLU A 1 193 ? 11.219 18.953 18.047 1 97.69 193 GLU A C 1
ATOM 1445 O O . GLU A 1 193 ? 10.711 18.516 17.016 1 97.69 193 GLU A O 1
ATOM 1450 N N . THR A 1 194 ? 12.445 18.719 18.375 1 97.81 194 THR A N 1
ATOM 1451 C CA . THR A 1 194 ? 13.297 17.812 17.609 1 97.81 194 THR A CA 1
ATOM 1452 C C . THR A 1 194 ? 13.648 16.578 18.438 1 97.81 194 THR A C 1
ATOM 1454 O O . THR A 1 194 ? 14.016 16.688 19.609 1 97.81 194 THR A O 1
ATOM 1457 N N . LYS A 1 195 ? 13.477 15.453 17.859 1 98 195 LYS A N 1
ATOM 1458 C CA . LYS A 1 195 ? 13.797 14.18 18.516 1 98 195 LYS A CA 1
ATOM 1459 C C . LYS A 1 195 ? 14.664 13.312 17.609 1 98 195 LYS A C 1
ATOM 1461 O O . LYS A 1 195 ? 14.547 13.375 16.375 1 98 195 LYS A O 1
ATOM 1466 N N . ASP A 1 196 ? 15.539 12.508 18.219 1 98.19 196 ASP A N 1
ATOM 1467 C CA . ASP A 1 196 ? 16.266 11.484 17.469 1 98.19 196 ASP A CA 1
ATOM 1468 C C . ASP A 1 196 ? 15.664 10.102 17.719 1 98.19 196 ASP A C 1
ATOM 1470 O O . ASP A 1 196 ? 14.641 9.969 18.406 1 98.19 196 ASP A O 1
ATOM 1474 N N . LEU A 1 197 ? 16.25 9.086 17.109 1 98.44 197 LEU A N 1
ATOM 1475 C CA . LEU A 1 197 ? 15.711 7.738 17.203 1 98.44 197 LEU A CA 1
ATOM 1476 C C . LEU A 1 197 ? 15.656 7.266 18.641 1 98.44 197 LEU A C 1
ATOM 1478 O O . LEU A 1 197 ? 14.664 6.668 19.078 1 98.44 197 LEU A O 1
ATOM 1482 N N . ALA A 1 198 ? 16.641 7.559 19.422 1 98.44 198 ALA A N 1
ATOM 1483 C CA . ALA A 1 198 ? 16.703 7.137 20.828 1 98.44 198 ALA A CA 1
ATOM 1484 C C . ALA A 1 198 ? 15.555 7.75 21.625 1 98.44 198 ALA A C 1
ATOM 1486 O O . ALA A 1 198 ? 14.961 7.086 22.484 1 98.44 198 ALA A O 1
ATOM 1487 N N . ALA A 1 199 ? 15.273 8.953 21.328 1 98.25 199 ALA A N 1
ATOM 1488 C CA . ALA A 1 199 ? 14.234 9.68 22.047 1 98.25 199 ALA A CA 1
ATOM 1489 C C . ALA A 1 199 ? 12.859 9.062 21.812 1 98.25 199 ALA A C 1
ATOM 1491 O O . ALA A 1 199 ? 11.922 9.312 22.562 1 98.25 199 ALA A O 1
ATOM 1492 N N . ILE A 1 200 ? 12.711 8.266 20.781 1 98.19 200 ILE A N 1
ATOM 1493 C CA . ILE A 1 200 ? 11.422 7.652 20.5 1 98.19 200 ILE A CA 1
ATOM 1494 C C . ILE A 1 200 ? 11.516 6.137 20.672 1 98.19 200 ILE A C 1
ATOM 1496 O O . ILE A 1 200 ? 10.688 5.391 20.141 1 98.19 200 ILE A O 1
ATOM 1500 N N . GLY A 1 201 ? 12.578 5.656 21.219 1 98.12 201 GLY A N 1
ATOM 1501 C CA . GLY A 1 201 ? 12.695 4.266 21.641 1 98.12 201 GLY A CA 1
ATOM 1502 C C . GLY A 1 201 ? 13.211 3.359 20.531 1 98.12 201 GLY A C 1
ATOM 1503 O O . GLY A 1 201 ? 12.977 2.15 20.562 1 98.12 201 GLY A O 1
ATOM 1504 N N . LEU A 1 202 ? 13.789 3.916 19.5 1 98.31 202 LEU A N 1
ATOM 1505 C CA . LEU A 1 202 ? 14.32 3.111 18.406 1 98.31 202 LEU A CA 1
ATOM 1506 C C . LEU A 1 202 ? 15.844 3.184 18.359 1 98.31 202 LEU A C 1
ATOM 1508 O O . LEU A 1 202 ? 16.453 4.051 19 1 98.31 202 LEU A O 1
ATOM 1512 N N . SER A 1 203 ? 16.453 2.252 17.734 1 98.19 203 SER A N 1
ATOM 1513 C CA . SER A 1 203 ? 17.891 2.244 17.484 1 98.19 203 SER A CA 1
ATOM 1514 C C . SER A 1 203 ? 18.188 2.406 16 1 98.19 203 SER A C 1
ATOM 1516 O O . SER A 1 203 ? 17.266 2.42 15.18 1 98.19 203 SER A O 1
ATOM 1518 N N . ALA A 1 204 ? 19.422 2.488 15.688 1 96.5 204 ALA A N 1
ATOM 1519 C CA . ALA A 1 204 ? 19.859 2.637 14.305 1 96.5 204 ALA A CA 1
ATOM 1520 C C . ALA A 1 204 ? 19.469 1.415 13.469 1 96.5 204 ALA A C 1
ATOM 1522 O O . ALA A 1 204 ? 19.344 1.507 12.25 1 96.5 204 ALA A O 1
ATOM 1523 N N . ASP A 1 205 ? 19.219 0.302 14.117 1 96.31 205 ASP A N 1
ATOM 1524 C CA . ASP A 1 205 ? 18.875 -0.932 13.422 1 96.31 205 ASP A CA 1
ATOM 1525 C C . ASP A 1 205 ? 17.422 -0.911 12.977 1 96.31 205 ASP A C 1
ATOM 1527 O O . ASP A 1 205 ? 17 -1.732 12.156 1 96.31 205 ASP A O 1
ATOM 1531 N N . ASP A 1 206 ? 16.656 0.037 13.438 1 96.06 206 ASP A N 1
ATOM 1532 C CA . ASP A 1 206 ? 15.227 0.105 13.172 1 96.06 206 ASP A CA 1
ATOM 1533 C C . ASP A 1 206 ? 14.93 1.026 11.992 1 96.06 206 ASP A C 1
ATOM 1535 O O . ASP A 1 206 ? 13.797 1.077 11.508 1 96.06 206 ASP A O 1
ATOM 1539 N N . ALA A 1 207 ? 15.906 1.727 11.469 1 95.44 207 ALA A N 1
ATOM 1540 C CA . ALA A 1 207 ? 15.703 2.748 10.445 1 95.44 207 ALA A CA 1
ATOM 1541 C C . ALA A 1 207 ? 16.812 2.701 9.391 1 95.44 207 ALA A C 1
ATOM 1543 O O . ALA A 1 207 ? 17.75 1.92 9.516 1 95.44 207 ALA A O 1
ATOM 1544 N N . GLY A 1 208 ? 16.594 3.504 8.391 1 92.5 208 GLY A N 1
ATOM 1545 C CA . GLY A 1 208 ? 17.609 3.549 7.352 1 92.5 208 GLY A CA 1
ATOM 1546 C C . GLY A 1 208 ? 17.766 2.23 6.613 1 92.5 208 GLY A C 1
ATOM 1547 O O . GLY A 1 208 ? 16.844 1.423 6.57 1 92.5 208 GLY A O 1
ATOM 1548 N N . HIS A 1 209 ? 18.875 2.09 6.027 1 89.06 209 HIS A N 1
ATOM 1549 C CA . HIS A 1 209 ? 19.172 0.873 5.281 1 89.06 209 HIS A CA 1
ATOM 1550 C C . HIS A 1 209 ? 19.125 -0.354 6.188 1 89.06 209 HIS A C 1
ATOM 1552 O O . HIS A 1 209 ? 18.609 -1.403 5.785 1 89.06 209 HIS A O 1
ATOM 1558 N N . ALA A 1 210 ? 19.578 -0.121 7.43 1 91.44 210 ALA A N 1
ATOM 1559 C CA . ALA A 1 210 ? 19.656 -1.233 8.375 1 91.44 210 ALA A CA 1
ATOM 1560 C C . ALA A 1 210 ? 18.281 -1.73 8.766 1 91.44 210 ALA A C 1
ATOM 1562 O O . ALA A 1 210 ? 18.078 -2.924 9 1 91.44 210 ALA A O 1
ATOM 1563 N N . GLY A 1 211 ? 17.359 -0.867 8.836 1 92.19 211 GLY A N 1
ATOM 1564 C CA . GLY A 1 211 ? 16.016 -1.214 9.258 1 92.19 211 GLY A CA 1
ATOM 1565 C C . GLY A 1 211 ? 15.078 -1.49 8.102 1 92.19 211 GLY A C 1
ATOM 1566 O O . GLY A 1 211 ? 13.891 -1.758 8.297 1 92.19 211 GLY A O 1
ATOM 1567 N N . SER A 1 212 ? 15.648 -1.439 6.887 1 91.69 212 SER A N 1
ATOM 1568 C CA . SER A 1 212 ? 14.836 -1.622 5.691 1 91.69 212 SER A CA 1
ATOM 1569 C C . SER A 1 212 ? 14.867 -3.072 5.219 1 91.69 212 SER A C 1
ATOM 1571 O O . SER A 1 212 ? 15.875 -3.762 5.371 1 91.69 212 SER A O 1
ATOM 1573 N N . ALA A 1 213 ? 13.695 -3.471 4.75 1 87.44 213 ALA A N 1
ATOM 1574 C CA . ALA A 1 213 ? 13.57 -4.848 4.277 1 87.44 213 ALA A CA 1
ATOM 1575 C C . ALA A 1 213 ? 14.102 -4.992 2.854 1 87.44 213 ALA A C 1
ATOM 1577 O O . ALA A 1 213 ? 14.312 -6.105 2.373 1 87.44 213 ALA A O 1
ATOM 1578 N N . THR A 1 214 ? 14.273 -3.887 2.152 1 89 214 THR A N 1
ATOM 1579 C CA . THR A 1 214 ? 14.758 -3.863 0.774 1 89 214 THR A CA 1
ATOM 1580 C C . THR A 1 214 ? 15.93 -2.898 0.625 1 89 214 THR A C 1
ATOM 1582 O O . THR A 1 214 ? 16.125 -2.012 1.46 1 89 214 THR A O 1
ATOM 1585 N N . LYS A 1 215 ? 16.703 -3.154 -0.352 1 89.5 215 LYS A N 1
ATOM 1586 C CA . LYS A 1 215 ? 17.828 -2.275 -0.668 1 89.5 215 LYS A CA 1
ATOM 1587 C C . LYS A 1 215 ? 17.734 -1.765 -2.104 1 89.5 215 LYS A C 1
ATOM 1589 O O . LYS A 1 215 ? 17.5 -2.543 -3.031 1 89.5 215 LYS A O 1
ATOM 1594 N N . VAL A 1 216 ? 17.859 -0.479 -2.291 1 85.56 216 VAL A N 1
ATOM 1595 C CA . VAL A 1 216 ? 17.953 0.093 -3.631 1 85.56 216 VAL A CA 1
ATOM 1596 C C . VAL A 1 216 ? 19.391 -0.069 -4.16 1 85.56 216 VAL A C 1
ATOM 1598 O O . VAL A 1 216 ? 20.328 0.458 -3.574 1 85.56 216 VAL A O 1
ATOM 1601 N N . LEU A 1 217 ? 19.484 -0.756 -5.184 1 88.75 217 LEU A N 1
ATOM 1602 C CA . LEU A 1 217 ? 20.812 -1.012 -5.754 1 88.75 217 LEU A CA 1
ATOM 1603 C C . LEU A 1 217 ? 21.203 0.094 -6.727 1 88.75 217 LEU A C 1
ATOM 1605 O O . LEU A 1 217 ? 22.375 0.473 -6.801 1 88.75 217 LEU A O 1
ATOM 1609 N N . GLU A 1 218 ? 20.203 0.512 -7.465 1 87.25 218 GLU A N 1
ATOM 1610 C CA . GLU A 1 218 ? 20.391 1.541 -8.484 1 87.25 218 GLU A CA 1
ATOM 1611 C C . GLU A 1 218 ? 19.156 2.418 -8.617 1 87.25 218 GLU A C 1
ATOM 1613 O O . GLU A 1 218 ? 18.031 1.945 -8.438 1 87.25 218 GLU A O 1
ATOM 1618 N N . ALA A 1 219 ? 19.422 3.648 -8.797 1 84.56 219 ALA A N 1
ATOM 1619 C CA . ALA A 1 219 ? 18.344 4.598 -9.062 1 84.56 219 ALA A CA 1
ATOM 1620 C C . ALA A 1 219 ? 18.719 5.566 -10.18 1 84.56 219 ALA A C 1
ATOM 1622 O O . ALA A 1 219 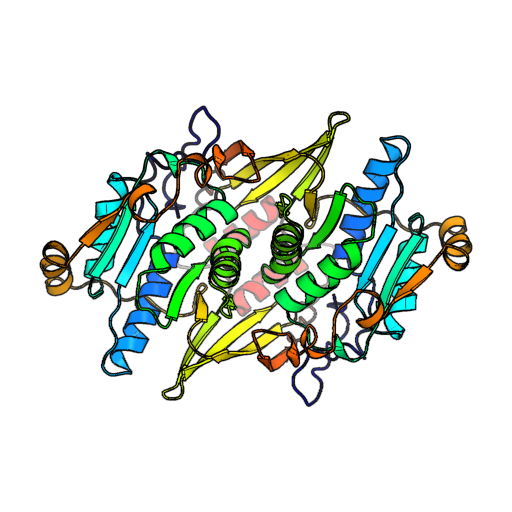? 19.812 6.152 -10.156 1 84.56 219 ALA A O 1
ATOM 1623 N N . THR A 1 220 ? 17.859 5.582 -11.141 1 84.5 220 THR A N 1
ATOM 1624 C CA . THR A 1 220 ? 18.031 6.535 -12.234 1 84.5 220 THR A CA 1
ATOM 1625 C C . THR A 1 220 ? 16.859 7.527 -12.266 1 84.5 220 THR A C 1
ATOM 1627 O O . THR A 1 220 ? 15.703 7.129 -12.328 1 84.5 220 THR A O 1
ATOM 1630 N N . PRO A 1 221 ? 17.219 8.805 -12.109 1 77.25 221 PRO A N 1
ATOM 1631 C CA . PRO A 1 221 ? 16.141 9.797 -12.125 1 77.25 221 PRO A CA 1
ATOM 1632 C C . PRO A 1 221 ? 15.383 9.836 -13.453 1 77.25 221 PRO A C 1
ATOM 1634 O O . PRO A 1 221 ? 15.938 9.453 -14.484 1 77.25 221 PRO A O 1
ATOM 1637 N N . LYS A 1 222 ? 14.109 10.156 -13.297 1 73.38 222 LYS A N 1
ATOM 1638 C CA . LYS A 1 222 ? 13.336 10.391 -14.516 1 73.38 222 LYS A CA 1
ATOM 1639 C C . LYS A 1 222 ? 13.984 11.469 -15.375 1 73.38 222 LYS A C 1
ATOM 1641 O O . LYS A 1 222 ? 14.438 12.492 -14.867 1 73.38 222 LYS A O 1
ATOM 1646 N N . PRO A 1 223 ? 14.164 11.008 -16.656 1 65.88 223 PRO A N 1
ATOM 1647 C CA . PRO A 1 223 ? 14.719 12.055 -17.516 1 65.88 223 PRO A CA 1
ATOM 1648 C C . PRO A 1 223 ? 13.891 13.336 -17.5 1 65.88 223 PRO A C 1
ATOM 1650 O O . PRO A 1 223 ? 12.664 13.281 -17.328 1 65.88 223 PRO A O 1
ATOM 1653 N N . PRO A 1 224 ? 14.609 14.414 -17.312 1 58.38 224 PRO A N 1
ATOM 1654 C CA . PRO A 1 224 ? 13.836 15.656 -17.344 1 58.38 224 PRO A CA 1
ATOM 1655 C C . PRO A 1 224 ? 12.828 15.695 -18.484 1 58.38 224 PRO A C 1
ATOM 1657 O O . PRO A 1 224 ? 13.086 15.156 -19.562 1 58.38 224 PRO A O 1
ATOM 1660 N N . LYS A 1 225 ? 11.578 15.711 -18.078 1 50.44 225 LYS A N 1
ATOM 1661 C CA . LYS A 1 225 ? 10.586 15.891 -19.125 1 50.44 225 LYS A CA 1
ATOM 1662 C C . LYS A 1 225 ? 11.047 16.922 -20.156 1 50.44 225 LYS A C 1
ATOM 1664 O O . LYS A 1 225 ? 11.531 18 -19.781 1 50.44 225 LYS A O 1
ATOM 1669 N N . GLU A 1 226 ? 11.539 16.375 -21.172 1 45.53 226 GLU A N 1
ATOM 1670 C CA . GLU A 1 226 ? 11.836 17.375 -22.188 1 45.53 226 GLU A CA 1
ATOM 1671 C C . GLU A 1 226 ? 10.711 18.391 -22.297 1 45.53 226 GLU A C 1
ATOM 1673 O O . GLU A 1 226 ? 9.531 18.047 -22.188 1 45.53 226 GLU A O 1
ATOM 1678 N N . ALA A 1 227 ? 10.922 19.516 -21.844 1 41.38 227 ALA A N 1
ATOM 1679 C CA . ALA A 1 227 ? 9.961 20.578 -22.078 1 41.38 227 ALA A CA 1
ATOM 1680 C C . ALA A 1 227 ? 9.148 20.328 -23.344 1 41.38 227 ALA A C 1
ATOM 1682 O O . ALA A 1 227 ? 9.711 20.047 -24.406 1 41.38 227 ALA A O 1
ATOM 1683 N N . GLY A 1 228 ? 8.039 19.578 -23.156 1 44 228 GLY A N 1
ATOM 1684 C CA . GLY A 1 228 ? 7.262 19.516 -24.375 1 44 228 GLY A CA 1
ATOM 1685 C C . GLY A 1 228 ? 7.48 20.719 -25.281 1 44 228 GLY A C 1
ATOM 1686 O O . GLY A 1 228 ? 7.891 21.781 -24.812 1 44 228 GLY A O 1
ATOM 1687 N N . GLU A 1 229 ? 7.781 20.469 -26.469 1 43.31 229 GLU A N 1
ATOM 1688 C CA . GLU A 1 229 ? 7.93 21.594 -27.375 1 43.31 229 GLU A CA 1
ATOM 1689 C C . GLU A 1 229 ? 6.805 22.609 -27.188 1 43.31 229 GLU A C 1
ATOM 1691 O O . GLU A 1 229 ? 5.625 22.266 -27.266 1 43.31 229 GLU A O 1
ATOM 1696 N N . LYS A 1 230 ? 7.043 23.562 -26.344 1 44.5 230 LYS A N 1
ATOM 1697 C CA . LYS A 1 230 ? 6.098 24.672 -26.312 1 44.5 230 LYS A CA 1
ATOM 1698 C C . LYS A 1 230 ? 5.691 25.078 -27.719 1 44.5 230 LYS A C 1
ATOM 1700 O O . LYS A 1 230 ? 6.539 25.484 -28.531 1 44.5 230 LYS A O 1
ATOM 1705 N N . ILE A 1 231 ? 4.711 24.5 -28.266 1 46.16 231 ILE A N 1
ATOM 1706 C CA . ILE A 1 231 ? 4.223 24.984 -29.547 1 46.16 231 ILE A CA 1
ATOM 1707 C C . ILE A 1 231 ? 3.549 26.344 -29.359 1 46.16 231 ILE A C 1
ATOM 1709 O O . ILE A 1 231 ? 2.549 26.453 -28.641 1 46.16 231 ILE A O 1
ATOM 1713 N N . GLU A 1 232 ? 4.305 27.312 -29.406 1 44.25 232 GLU A N 1
ATOM 1714 C CA . GLU A 1 232 ? 3.758 28.672 -29.406 1 44.25 232 GLU A CA 1
ATOM 1715 C C . GLU A 1 232 ? 2.564 28.781 -30.344 1 44.25 232 GLU A C 1
ATOM 1717 O O . GLU A 1 232 ? 2.658 28.422 -31.516 1 44.25 232 GLU A O 1
ATOM 1722 N N . ASP A 1 233 ? 1.427 28.703 -29.766 1 46.44 233 ASP A N 1
ATOM 1723 C CA . ASP A 1 233 ? 0.228 28.984 -30.562 1 46.44 233 ASP A CA 1
ATOM 1724 C C . ASP A 1 233 ? 0.222 30.422 -31.062 1 46.44 233 ASP A C 1
ATOM 1726 O O . ASP A 1 233 ? 0.617 31.344 -30.328 1 46.44 233 ASP A O 1
ATOM 1730 N N . ASP A 1 234 ? 0.398 30.609 -32.281 1 51.53 234 ASP A N 1
ATOM 1731 C CA . ASP A 1 234 ? 0.4 31.969 -32.812 1 51.53 234 ASP A CA 1
ATOM 1732 C C . ASP A 1 234 ? -0.894 32.688 -32.469 1 51.53 234 ASP A C 1
ATOM 1734 O O . ASP A 1 234 ? -1.196 33.75 -33.062 1 51.53 234 ASP A O 1
ATOM 1738 N N . GLY A 1 235 ? -1.584 32.312 -31.578 1 52.06 235 GLY A N 1
ATOM 1739 C CA . GLY A 1 235 ? -2.822 32.969 -31.203 1 52.06 235 GLY A CA 1
ATOM 1740 C C . GLY A 1 235 ? -4.047 32.375 -31.875 1 52.06 235 GLY A C 1
ATOM 1741 O O . GLY A 1 235 ? -5.18 32.719 -31.531 1 52.06 235 GLY A O 1
ATOM 1742 N N . THR A 1 236 ? -3.959 31.719 -33.031 1 55.94 236 THR A N 1
ATOM 1743 C CA . THR A 1 236 ? -5.133 31.25 -33.75 1 55.94 236 THR A CA 1
ATOM 1744 C C . THR A 1 236 ? -5.48 29.812 -33.375 1 55.94 236 THR A C 1
ATOM 1746 O O . THR A 1 236 ? -6.512 29.281 -33.781 1 55.94 236 THR A O 1
ATOM 1749 N N . GLY A 1 237 ? -4.812 29.156 -32.469 1 53.22 237 GLY A N 1
ATOM 1750 C CA . GLY A 1 237 ? -5.07 27.828 -31.969 1 53.22 237 GLY A CA 1
ATOM 1751 C C . GLY A 1 237 ? -4.727 26.734 -32.969 1 53.22 237 GLY A C 1
ATOM 1752 O O . GLY A 1 237 ? -4.703 25.547 -32.625 1 53.22 237 GLY A O 1
ATOM 1753 N N . GLN A 1 238 ? -4.719 27.109 -34.219 1 52.59 238 GLN A N 1
ATOM 1754 C CA . GLN A 1 238 ? -4.516 26.156 -35.281 1 52.59 238 GLN A CA 1
ATOM 1755 C C . GLN A 1 238 ? -3.094 25.594 -35.281 1 52.59 238 GLN A C 1
ATOM 1757 O O . GLN A 1 238 ? -2.887 24.406 -35.469 1 52.59 238 GLN A O 1
ATOM 1762 N N . VAL A 1 239 ? -2.229 26.453 -35.031 1 55.72 239 VAL A N 1
ATOM 1763 C CA . VAL A 1 239 ? -0.831 26.047 -35.125 1 55.72 239 VAL A CA 1
ATOM 1764 C C . VAL A 1 239 ? -0.505 25.094 -33.969 1 55.72 239 VAL A C 1
ATOM 1766 O O . VAL A 1 239 ? 0.178 24.094 -34.156 1 55.72 239 VAL A O 1
ATOM 1769 N N . GLY A 1 240 ? -0.938 25.406 -32.875 1 55.38 240 GLY A N 1
ATOM 1770 C CA . GLY A 1 240 ? -0.713 24.562 -31.703 1 55.38 240 GLY A CA 1
ATOM 1771 C C . GLY A 1 240 ? -1.334 23.188 -31.844 1 55.38 240 GLY A C 1
ATOM 1772 O O . GLY A 1 240 ? -0.716 22.188 -31.469 1 55.38 240 GLY A O 1
ATOM 1773 N N . ALA A 1 241 ? -2.504 23.25 -32.375 1 57.41 241 ALA A N 1
ATOM 1774 C CA . ALA A 1 241 ? -3.203 21.984 -32.594 1 57.41 241 ALA A CA 1
ATOM 1775 C C . ALA A 1 241 ? -2.457 21.094 -33.594 1 57.41 241 ALA A C 1
ATOM 1777 O O . ALA A 1 241 ? -2.305 19.891 -33.375 1 57.41 241 ALA A O 1
ATOM 1778 N N . LYS A 1 242 ? -2.092 21.688 -34.75 1 59.12 242 LYS A N 1
ATOM 1779 C CA . LYS A 1 242 ? -1.338 20.938 -35.719 1 59.12 242 LYS A CA 1
ATOM 1780 C C . LYS A 1 242 ? -0.028 20.422 -35.156 1 59.12 242 LYS A C 1
ATOM 1782 O O . LYS A 1 242 ? 0.342 19.266 -35.375 1 59.12 242 LYS A O 1
ATOM 1787 N N . ALA A 1 243 ? 0.576 21.234 -34.438 1 61.75 243 ALA A N 1
ATOM 1788 C CA . ALA A 1 243 ? 1.851 20.828 -33.844 1 61.75 243 ALA A CA 1
ATOM 1789 C C . ALA A 1 243 ? 1.658 19.688 -32.875 1 61.75 243 ALA A C 1
ATOM 1791 O O . ALA A 1 243 ? 2.479 18.766 -32.812 1 61.75 243 ALA A O 1
ATOM 1792 N N . LEU A 1 244 ? 0.658 19.828 -32.188 1 61.31 244 LEU A N 1
ATOM 1793 C CA . LEU A 1 244 ? 0.356 18.734 -31.266 1 61.31 244 LEU A CA 1
ATOM 1794 C C . LEU A 1 244 ? 0.077 17.438 -32.031 1 61.31 244 LEU A C 1
ATOM 1796 O O . LEU A 1 244 ? 0.583 16.375 -31.656 1 61.31 244 LEU A O 1
ATOM 1800 N N . VAL A 1 245 ? -0.697 17.547 -33.094 1 58.22 245 VAL A N 1
ATOM 1801 C CA . VAL A 1 245 ? -0.968 16.375 -33.938 1 58.22 245 VAL A CA 1
ATOM 1802 C C . VAL A 1 245 ? 0.337 15.836 -34.5 1 58.22 245 VAL A C 1
ATOM 1804 O O . VAL A 1 245 ? 0.579 14.625 -34.5 1 58.22 245 VAL A O 1
ATOM 1807 N N . ASP A 1 246 ? 1.051 16.75 -35 1 63.88 246 ASP A N 1
ATOM 1808 C CA . ASP A 1 246 ? 2.318 16.328 -35.594 1 63.88 246 ASP A CA 1
ATOM 1809 C C . ASP A 1 246 ? 3.211 15.648 -34.562 1 63.88 246 ASP A C 1
ATOM 1811 O O . ASP A 1 246 ? 3.863 14.641 -34.875 1 63.88 246 ASP A O 1
ATOM 1815 N N . PHE A 1 247 ? 3.184 16.203 -33.438 1 60.44 247 PHE A N 1
ATOM 1816 C CA . PHE A 1 247 ? 3.943 15.625 -32.344 1 60.44 247 PHE A CA 1
ATOM 1817 C C . PHE A 1 247 ? 3.412 14.242 -31.984 1 60.44 247 PHE A C 1
ATOM 1819 O O . PHE A 1 247 ? 4.188 13.297 -31.828 1 60.44 247 PHE A O 1
ATOM 1826 N N . LEU A 1 248 ? 2.252 14.188 -31.938 1 59.75 248 LEU A N 1
ATOM 1827 C CA . LEU A 1 248 ? 1.636 12.906 -31.594 1 59.75 248 LEU A CA 1
ATOM 1828 C C . LEU A 1 248 ? 1.888 11.875 -32.688 1 59.75 248 LEU A C 1
ATOM 1830 O O . LEU A 1 248 ? 2.113 10.703 -32.406 1 59.75 248 LEU A O 1
ATOM 1834 N N . VAL A 1 249 ? 1.904 12.336 -33.906 1 55.19 249 VAL A N 1
ATOM 1835 C CA . VAL A 1 249 ? 2.246 11.492 -35.062 1 55.19 249 VAL A CA 1
ATOM 1836 C C . VAL A 1 249 ? 3.719 11.102 -34.969 1 55.19 249 VAL A C 1
ATOM 1838 O O . VAL A 1 249 ? 4.07 9.938 -35.188 1 55.19 249 VAL A O 1
ATOM 1841 N N . GLU A 1 250 ? 4.359 12.055 -34.625 1 58.56 250 GLU A N 1
ATOM 1842 C CA . GLU A 1 250 ? 5.797 11.812 -34.562 1 58.56 250 GLU A CA 1
ATOM 1843 C C . GLU A 1 250 ? 6.141 10.82 -33.469 1 58.56 250 GLU A C 1
ATOM 1845 O O . GLU A 1 250 ? 7.016 9.969 -33.625 1 58.56 250 GLU A O 1
ATOM 1850 N N . LYS A 1 251 ? 5.469 11 -32.531 1 58.62 251 LYS A N 1
ATOM 1851 C CA . LYS A 1 251 ? 5.75 10.125 -31.406 1 58.62 251 LYS A CA 1
ATOM 1852 C C . LYS A 1 251 ? 4.934 8.836 -31.484 1 58.62 251 LYS A C 1
ATOM 1854 O O . LYS A 1 251 ? 5.055 7.965 -30.625 1 58.62 251 LYS A O 1
ATOM 1859 N N . LYS A 1 252 ? 4.309 8.727 -32.562 1 52.84 252 LYS A N 1
ATOM 1860 C CA . LYS A 1 252 ? 3.52 7.562 -32.938 1 52.84 252 LYS A CA 1
ATOM 1861 C C . LYS A 1 252 ? 2.465 7.234 -31.891 1 52.84 252 LYS A C 1
ATOM 1863 O O . LYS A 1 252 ? 2.221 6.062 -31.594 1 52.84 252 LYS A O 1
ATOM 1868 N N . PHE A 1 253 ? 2.076 8.273 -31.297 1 52.03 253 PHE A N 1
ATOM 1869 C CA . PHE A 1 253 ? 0.977 8.078 -30.359 1 52.03 253 PHE A CA 1
ATOM 1870 C C . PHE A 1 253 ? -0.354 7.98 -31.094 1 52.03 253 PHE A C 1
ATOM 1872 O O . PHE A 1 253 ? -1.333 7.461 -30.547 1 52.03 253 PHE A O 1
ATOM 1879 N N . ILE A 1 254 ? -0.297 8.57 -32.219 1 51.56 254 ILE A N 1
ATOM 1880 C CA . ILE A 1 254 ? -1.42 8.461 -33.156 1 51.56 254 ILE A CA 1
ATOM 1881 C C . ILE A 1 254 ? -0.9 8.242 -34.562 1 51.56 254 ILE A C 1
ATOM 1883 O O . ILE A 1 254 ? 0.242 8.594 -34.875 1 51.56 254 ILE A O 1
ATOM 1887 N N . MET B 1 1 ? -9.195 -10.617 -8.242 1 26.27 1 MET B N 1
ATOM 1888 C CA . MET B 1 1 ? -9.789 -9.297 -8.391 1 26.27 1 MET B CA 1
ATOM 1889 C C . MET B 1 1 ? -10.891 -9.305 -9.445 1 26.27 1 MET B C 1
ATOM 1891 O O . MET B 1 1 ? -10.844 -10.094 -10.391 1 26.27 1 MET B O 1
ATOM 1895 N N . PRO B 1 2 ? -12.062 -8.797 -9.055 1 31.92 2 PRO B N 1
ATOM 1896 C CA . PRO B 1 2 ? -13.141 -8.883 -10.039 1 31.92 2 PRO B CA 1
ATOM 1897 C C . PRO B 1 2 ? -12.734 -8.359 -11.414 1 31.92 2 PRO B C 1
ATOM 1899 O O . PRO B 1 2 ? -11.852 -7.504 -11.516 1 31.92 2 PRO B O 1
ATOM 1902 N N . ASP B 1 3 ? -13.141 -9.109 -12.406 1 36.38 3 ASP B N 1
ATOM 1903 C CA . ASP B 1 3 ? -12.922 -8.773 -13.812 1 36.38 3 ASP B CA 1
ATOM 1904 C C . ASP B 1 3 ? -13.312 -7.328 -14.102 1 36.38 3 ASP B C 1
ATOM 1906 O O . ASP B 1 3 ? -14.445 -6.918 -13.828 1 36.38 3 ASP B O 1
ATOM 1910 N N . THR B 1 4 ? -12.406 -6.605 -14.219 1 37.47 4 THR B N 1
ATOM 1911 C CA . THR B 1 4 ? -12.688 -5.219 -14.57 1 37.47 4 THR B CA 1
ATOM 1912 C C . THR B 1 4 ? -13.734 -5.145 -15.68 1 37.47 4 THR B C 1
ATOM 1914 O O . THR B 1 4 ? -14.406 -4.125 -15.844 1 37.47 4 THR B O 1
ATOM 1917 N N . ALA B 1 5 ? -13.648 -6.082 -16.75 1 35.41 5 ALA B N 1
ATOM 1918 C CA . ALA B 1 5 ? -14.578 -5.988 -17.859 1 35.41 5 ALA B CA 1
ATOM 1919 C C . ALA B 1 5 ? -15.992 -6.391 -17.438 1 35.41 5 ALA B C 1
ATOM 1921 O O . ALA B 1 5 ? -16.938 -6.246 -18.203 1 35.41 5 ALA B O 1
ATOM 1922 N N . ALA B 1 6 ? -16.047 -7.23 -16.453 1 37.53 6 ALA B N 1
ATOM 1923 C CA . ALA B 1 6 ? -17.422 -7.566 -16.109 1 37.53 6 ALA B CA 1
ATOM 1924 C C . ALA B 1 6 ? -18.094 -6.418 -15.352 1 37.53 6 ALA B C 1
ATOM 1926 O O . ALA B 1 6 ? -17.453 -5.75 -14.531 1 37.53 6 ALA B O 1
ATOM 1927 N N . GLU B 1 7 ? -19.125 -5.844 -15.922 1 39.75 7 GLU B N 1
ATOM 1928 C CA . GLU B 1 7 ? -19.969 -4.852 -15.258 1 39.75 7 GLU B CA 1
ATOM 1929 C C . GLU B 1 7 ? -20.078 -5.129 -13.758 1 39.75 7 GLU B C 1
ATOM 1931 O O . GLU B 1 7 ? -20.578 -6.18 -13.352 1 39.75 7 GLU B O 1
ATOM 1936 N N . LYS B 1 8 ? -19.188 -4.715 -13.086 1 40.94 8 LYS B N 1
ATOM 1937 C CA . LYS B 1 8 ? -19.312 -4.758 -11.625 1 40.94 8 LYS B CA 1
ATOM 1938 C C . LYS B 1 8 ? -20.656 -4.199 -11.172 1 40.94 8 LYS B C 1
ATOM 1940 O O . LYS B 1 8 ? -20.938 -3.012 -11.344 1 40.94 8 LYS B O 1
ATOM 1945 N N . LYS B 1 9 ? -21.656 -5.098 -11.148 1 41.72 9 LYS B N 1
ATOM 1946 C CA . LYS B 1 9 ? -22.891 -4.66 -10.516 1 41.72 9 LYS B CA 1
ATOM 1947 C C . LYS B 1 9 ? -22.688 -4.43 -9.016 1 41.72 9 LYS B C 1
ATOM 1949 O O . LYS B 1 9 ? -22.094 -5.262 -8.328 1 41.72 9 LYS B O 1
ATOM 1954 N N . VAL B 1 10 ? -22.75 -3.281 -8.664 1 38.47 10 VAL B N 1
ATOM 1955 C CA . VAL B 1 10 ? -22.844 -2.898 -7.254 1 38.47 10 VAL B CA 1
ATOM 1956 C C . VAL B 1 10 ? -24.078 -3.535 -6.621 1 38.47 10 VAL B C 1
ATOM 1958 O O . VAL B 1 10 ? -25.188 -3.408 -7.141 1 38.47 10 VAL B O 1
ATOM 1961 N N . THR B 1 11 ? -23.859 -4.465 -5.801 1 40.84 11 THR B N 1
ATOM 1962 C CA . THR B 1 11 ? -25.016 -5.016 -5.109 1 40.84 11 THR B CA 1
ATOM 1963 C C . THR B 1 11 ? -25.688 -3.955 -4.242 1 40.84 11 THR B C 1
ATOM 1965 O O . THR B 1 11 ? -25.109 -2.9 -3.982 1 40.84 11 THR B O 1
ATOM 1968 N N . GLU B 1 12 ? -26.938 -4.129 -3.932 1 41.22 12 GLU B N 1
ATOM 1969 C CA . GLU B 1 12 ? -27.734 -3.242 -3.09 1 41.22 12 GLU B CA 1
ATOM 1970 C C . GLU B 1 12 ? -26.938 -2.762 -1.882 1 41.22 12 GLU B C 1
ATOM 1972 O O . GLU B 1 12 ? -27.109 -1.635 -1.418 1 41.22 12 GLU B O 1
ATOM 1977 N N . ASP B 1 13 ? -26.188 -3.617 -1.297 1 39.59 13 ASP B N 1
ATOM 1978 C CA . ASP B 1 13 ? -25.531 -3.232 -0.048 1 39.59 13 ASP B CA 1
ATOM 1979 C C . ASP B 1 13 ? -24.172 -2.578 -0.313 1 39.59 13 ASP B C 1
ATOM 1981 O O . ASP B 1 13 ? -23.391 -2.379 0.611 1 39.59 13 ASP B O 1
ATOM 1985 N N . LEU B 1 14 ? -23.969 -2.072 -1.49 1 39.09 14 LEU B N 1
ATOM 1986 C CA . LEU B 1 14 ? -22.906 -1.18 -1.948 1 39.09 14 LEU B CA 1
ATOM 1987 C C . LEU B 1 14 ? -21.547 -1.872 -1.887 1 39.09 14 LEU B C 1
ATOM 1989 O O . LEU B 1 14 ? -20.516 -1.213 -1.741 1 39.09 14 LEU B O 1
ATOM 1993 N N . THR B 1 15 ? -21.516 -3.229 -1.617 1 40.91 15 THR B N 1
ATOM 1994 C CA . THR B 1 15 ? -20.297 -4.02 -1.718 1 40.91 15 THR B CA 1
ATOM 1995 C C . THR B 1 15 ? -20.094 -4.523 -3.143 1 40.91 15 THR B C 1
ATOM 1997 O O . THR B 1 15 ? -21.031 -4.547 -3.938 1 40.91 15 THR B O 1
ATOM 2000 N N . VAL B 1 16 ? -18.906 -4.496 -3.701 1 40.28 16 VAL B N 1
ATOM 2001 C CA . VAL B 1 16 ? -18.641 -5.145 -4.98 1 40.28 16 VAL B CA 1
ATOM 2002 C C . VAL B 1 16 ? -19.234 -6.547 -4.984 1 40.28 16 VAL B C 1
ATOM 2004 O O . VAL B 1 16 ? -19.016 -7.328 -4.055 1 40.28 16 VAL B O 1
ATOM 2007 N N . ASP B 1 17 ? -20.312 -6.723 -5.723 1 40.81 17 ASP B N 1
ATOM 2008 C CA . ASP B 1 17 ? -20.922 -8.039 -5.887 1 40.81 17 ASP B CA 1
ATOM 2009 C C . ASP B 1 17 ? -19.891 -9.078 -6.305 1 40.81 17 ASP B C 1
ATOM 2011 O O . ASP B 1 17 ? -19.5 -9.141 -7.473 1 40.81 17 ASP B O 1
ATOM 2015 N N . ARG B 1 18 ? -19.203 -9.531 -5.395 1 39.91 18 ARG B N 1
ATOM 2016 C CA . ARG B 1 18 ? -18.281 -10.633 -5.656 1 39.91 18 ARG B CA 1
ATOM 2017 C C . ARG B 1 18 ? -19 -11.82 -6.277 1 39.91 18 ARG B C 1
ATOM 2019 O O . ARG B 1 18 ? -18.359 -12.734 -6.809 1 39.91 18 ARG B O 1
ATOM 2026 N N . ASP B 1 19 ? -20.266 -11.898 -6 1 41.28 19 ASP B N 1
ATOM 2027 C CA . ASP B 1 19 ? -20.969 -13.062 -6.535 1 41.28 19 ASP B CA 1
ATOM 2028 C C . ASP B 1 19 ? -21.047 -13.008 -8.055 1 41.28 19 ASP B C 1
ATOM 2030 O O . ASP B 1 19 ? -21.047 -14.047 -8.727 1 41.28 19 ASP B O 1
ATOM 2034 N N . SER B 1 20 ? -21.406 -11.891 -8.516 1 39.78 20 SER B N 1
ATOM 2035 C CA . SER B 1 20 ? -21.734 -11.961 -9.938 1 39.78 20 SER B CA 1
ATOM 2036 C C . SER B 1 20 ? -20.484 -11.789 -10.797 1 39.78 20 SER B C 1
ATOM 2038 O O . SER B 1 20 ? -20.547 -11.93 -12.023 1 39.78 20 SER B O 1
ATOM 2040 N N . VAL B 1 21 ? -19.469 -11.156 -10.328 1 38.97 21 VAL B N 1
ATOM 2041 C CA . VAL B 1 21 ? -18.344 -11.078 -11.242 1 38.97 21 VAL B CA 1
ATOM 2042 C C . VAL B 1 21 ? -17.609 -12.422 -11.273 1 38.97 21 VAL B C 1
ATOM 2044 O O . VAL B 1 21 ? -17.109 -12.883 -10.258 1 38.97 21 VAL B O 1
ATOM 2047 N N . GLU B 1 22 ? -18.062 -13.227 -12.062 1 41.97 22 GLU B N 1
ATOM 2048 C CA . GLU B 1 22 ? -17.266 -14.422 -12.32 1 41.97 22 GLU B CA 1
ATOM 2049 C C . GLU B 1 22 ? -15.781 -14.156 -12.078 1 41.97 22 GLU B C 1
ATOM 2051 O O . GLU B 1 22 ? -15.219 -13.203 -12.633 1 41.97 22 GLU B O 1
ATOM 2056 N N . ALA B 1 23 ? -15.344 -14.523 -10.906 1 52.12 23 ALA B N 1
ATOM 2057 C CA . ALA B 1 23 ? -13.922 -14.523 -10.594 1 52.12 23 ALA B CA 1
ATOM 2058 C C . ALA B 1 23 ? -13.094 -14.953 -11.805 1 52.12 23 ALA B C 1
ATOM 2060 O O . ALA B 1 23 ? -13.023 -16.141 -12.133 1 52.12 23 ALA B O 1
ATOM 2061 N N . ILE B 1 24 ? -13.016 -14.086 -12.883 1 61.34 24 ILE B N 1
ATOM 2062 C CA . ILE B 1 24 ? -12.219 -14.375 -14.062 1 61.34 24 ILE B CA 1
ATOM 2063 C C . ILE B 1 24 ? -10.758 -14 -13.805 1 61.34 24 ILE B C 1
ATOM 2065 O O . ILE B 1 24 ? -10.477 -13.055 -13.062 1 61.34 24 ILE B O 1
ATOM 2069 N N . LEU B 1 25 ? -9.977 -15.016 -14.078 1 74.31 25 LEU B N 1
ATOM 2070 C CA . LEU B 1 25 ? -8.547 -14.711 -14.094 1 74.31 25 LEU B CA 1
ATOM 2071 C C . LEU B 1 25 ? -8.273 -13.406 -14.828 1 74.31 25 LEU B C 1
ATOM 2073 O O . LEU B 1 25 ? -8.664 -13.242 -15.984 1 74.31 25 LEU B O 1
ATOM 2077 N N . ASN B 1 26 ? -7.809 -12.422 -14.086 1 75.12 26 ASN B N 1
ATOM 2078 C CA . ASN B 1 26 ? -7.582 -11.125 -14.719 1 75.12 26 ASN B CA 1
ATOM 2079 C C . ASN B 1 26 ? -6.133 -10.977 -15.172 1 75.12 26 ASN B C 1
ATOM 2081 O O . ASN B 1 26 ? -5.312 -11.867 -14.969 1 75.12 26 ASN B O 1
ATOM 2085 N N . ALA B 1 27 ? -5.91 -9.992 -16 1 78 27 ALA B N 1
ATOM 2086 C CA . ALA B 1 27 ? -4.594 -9.734 -16.578 1 78 27 ALA B CA 1
ATOM 2087 C C . ALA B 1 27 ? -3.518 -9.703 -15.5 1 78 27 ALA B C 1
ATOM 2089 O O . ALA B 1 27 ? -2.402 -10.188 -15.711 1 78 27 ALA B O 1
ATOM 2090 N N . ASN B 1 28 ? -3.859 -9.281 -14.336 1 83.81 28 ASN B N 1
ATOM 2091 C CA . ASN B 1 28 ? -2.912 -9.219 -13.227 1 83.81 28 ASN B CA 1
ATOM 2092 C C . ASN B 1 28 ? -2.443 -10.617 -12.812 1 83.81 28 ASN B C 1
ATOM 2094 O O . ASN B 1 28 ? -1.25 -10.836 -12.594 1 83.81 28 ASN B O 1
ATOM 2098 N N . ASP B 1 29 ? -3.367 -11.484 -12.758 1 90.19 29 ASP B N 1
ATOM 2099 C CA . ASP B 1 29 ? -3.049 -12.859 -12.398 1 90.19 29 ASP B CA 1
ATOM 2100 C C . ASP B 1 29 ? -2.146 -13.508 -13.445 1 90.19 29 ASP B C 1
ATOM 2102 O O . ASP B 1 29 ? -1.212 -14.234 -13.102 1 90.19 29 ASP B O 1
ATOM 2106 N N . GLU B 1 30 ? -2.438 -13.148 -14.664 1 94 30 GLU B N 1
ATOM 2107 C CA . GLU B 1 30 ? -1.689 -13.789 -15.742 1 94 30 GLU B CA 1
ATOM 2108 C C . GLU B 1 30 ? -0.224 -13.367 -15.734 1 94 30 GLU B C 1
ATOM 2110 O O . GLU B 1 30 ? 0.666 -14.172 -16.016 1 94 30 GLU B O 1
ATOM 2115 N N . TRP B 1 31 ? 0.033 -12.133 -15.375 1 95.5 31 TRP B N 1
ATOM 2116 C CA . TRP B 1 31 ? 1.41 -11.664 -15.273 1 95.5 31 TRP B CA 1
ATOM 2117 C C . TRP B 1 31 ? 2.164 -12.422 -14.188 1 95.5 31 TRP B C 1
ATOM 2119 O O . TRP B 1 31 ? 3.316 -12.82 -14.383 1 95.5 31 TRP B O 1
ATOM 2129 N N . SER B 1 32 ? 1.548 -12.633 -13.086 1 96.5 32 SER B N 1
ATOM 2130 C CA . SER B 1 32 ? 2.178 -13.328 -11.969 1 96.5 32 SER B CA 1
ATOM 2131 C C . SER B 1 32 ? 2.4 -14.797 -12.289 1 96.5 32 SER B C 1
ATOM 2133 O O . SER B 1 32 ? 3.451 -15.359 -11.961 1 96.5 32 SER B O 1
ATOM 2135 N N . ILE B 1 33 ? 1.451 -15.406 -12.922 1 97.19 33 ILE B N 1
ATOM 2136 C CA . ILE B 1 33 ? 1.563 -16.812 -13.312 1 97.19 33 ILE B CA 1
ATOM 2137 C C . ILE B 1 33 ? 2.729 -16.984 -14.289 1 97.19 33 ILE B C 1
ATOM 2139 O O . ILE B 1 33 ? 3.559 -17.875 -14.117 1 97.19 33 ILE B O 1
ATOM 2143 N N . GLU B 1 34 ? 2.773 -16.094 -15.281 1 97.88 34 GLU B N 1
ATOM 2144 C CA . GLU B 1 34 ? 3.84 -16.188 -16.266 1 97.88 34 GLU B CA 1
ATOM 2145 C C . GLU B 1 34 ? 5.211 -16.031 -15.617 1 97.88 34 GLU B C 1
ATOM 2147 O O . GLU B 1 34 ? 6.141 -16.781 -15.945 1 97.88 34 GLU B O 1
ATOM 2152 N N . GLU B 1 35 ? 5.293 -15.125 -14.703 1 97.44 35 GLU B N 1
ATOM 2153 C CA . GLU B 1 35 ? 6.57 -14.938 -14.023 1 97.44 35 GLU B CA 1
ATOM 2154 C C . GLU B 1 35 ? 6.965 -16.188 -13.234 1 97.44 35 GLU B C 1
ATOM 2156 O O . GLU B 1 35 ? 8.133 -16.578 -13.227 1 97.44 35 GLU B O 1
ATOM 2161 N N . ALA B 1 36 ? 6.043 -16.781 -12.531 1 97.94 36 ALA B N 1
ATOM 2162 C CA . ALA B 1 36 ? 6.297 -18 -11.773 1 97.94 36 ALA B CA 1
ATOM 2163 C C . ALA B 1 36 ? 6.766 -19.125 -12.695 1 97.94 36 ALA B C 1
ATOM 2165 O O . ALA B 1 36 ? 7.691 -19.875 -12.352 1 97.94 36 ALA B O 1
ATOM 2166 N N . LEU B 1 37 ? 6.16 -19.203 -13.82 1 97.88 37 LEU B N 1
ATOM 2167 C CA . LEU B 1 37 ? 6.516 -20.25 -14.773 1 97.88 37 LEU B CA 1
ATOM 2168 C C . LEU B 1 37 ? 7.918 -20.016 -15.328 1 97.88 37 LEU B C 1
ATOM 2170 O O . LEU B 1 37 ? 8.68 -20.969 -15.508 1 97.88 37 LEU B O 1
ATOM 2174 N N . ARG B 1 38 ? 8.242 -18.766 -15.609 1 97.38 38 ARG B N 1
ATOM 2175 C CA . ARG B 1 38 ? 9.586 -18.453 -16.094 1 97.38 38 ARG B CA 1
ATOM 2176 C C . ARG B 1 38 ? 10.633 -18.844 -15.055 1 97.38 38 ARG B C 1
ATOM 2178 O O . ARG B 1 38 ? 11.695 -19.359 -15.406 1 97.38 38 ARG B O 1
ATOM 2185 N N . ILE B 1 39 ? 10.352 -18.625 -13.828 1 96.94 39 ILE B N 1
ATOM 2186 C CA . ILE B 1 39 ? 11.25 -19.016 -12.758 1 96.94 39 ILE B CA 1
ATOM 2187 C C . ILE B 1 39 ? 11.391 -20.531 -12.727 1 96.94 39 ILE B C 1
ATOM 2189 O O . ILE B 1 39 ? 12.508 -21.062 -12.625 1 96.94 39 ILE B O 1
ATOM 2193 N N . LYS B 1 40 ? 10.289 -21.219 -12.836 1 96.56 40 LYS B N 1
ATOM 2194 C CA . LYS B 1 40 ? 10.289 -22.688 -12.828 1 96.56 40 LYS B CA 1
ATOM 2195 C C . LYS B 1 40 ? 11.109 -23.234 -13.992 1 96.56 40 LYS B C 1
ATOM 2197 O O . LYS B 1 40 ? 11.797 -24.25 -13.844 1 96.56 40 LYS B O 1
ATOM 2202 N N . GLU B 1 41 ? 11.031 -22.547 -15.109 1 96 41 GLU B N 1
ATOM 2203 C CA . GLU B 1 41 ? 11.766 -22.984 -16.297 1 96 41 GLU B CA 1
ATOM 2204 C C . GLU B 1 41 ? 13.266 -22.75 -16.141 1 96 41 GLU B C 1
ATOM 2206 O O . GLU B 1 41 ? 14.078 -23.406 -16.781 1 96 41 GLU B O 1
ATOM 2211 N N . SER B 1 42 ? 13.57 -21.797 -15.352 1 93.25 42 SER B N 1
ATOM 2212 C CA . SER B 1 42 ? 14.969 -21.391 -15.234 1 93.25 42 SER B CA 1
ATOM 2213 C C . SER B 1 42 ? 15.648 -22.109 -14.07 1 93.25 42 SER B C 1
ATOM 2215 O O . SER B 1 42 ? 16.859 -21.984 -13.883 1 93.25 42 SER B O 1
ATOM 2217 N N . ARG B 1 43 ? 14.898 -22.875 -13.312 1 91.5 43 ARG B N 1
ATOM 2218 C CA . ARG B 1 43 ? 15.422 -23.516 -12.109 1 91.5 43 ARG B CA 1
ATOM 2219 C C . ARG B 1 43 ? 14.805 -24.891 -11.906 1 91.5 43 ARG B C 1
ATOM 2221 O O . ARG B 1 43 ? 13.648 -25.125 -12.273 1 91.5 43 ARG B O 1
ATOM 2228 N N . ASP B 1 44 ? 15.602 -25.641 -11.219 1 87.06 44 ASP B N 1
ATOM 2229 C CA . ASP B 1 44 ? 15.094 -26.969 -10.883 1 87.06 44 ASP B CA 1
ATOM 2230 C C . ASP B 1 44 ? 14.336 -26.938 -9.555 1 87.06 44 ASP B C 1
ATOM 2232 O O . ASP B 1 44 ? 14.492 -26.016 -8.758 1 87.06 44 ASP B O 1
ATOM 2236 N N . ASP B 1 45 ? 13.445 -27.828 -9.344 1 91.62 45 ASP B N 1
ATOM 2237 C CA . ASP B 1 45 ? 12.789 -28.094 -8.07 1 91.62 45 ASP B CA 1
ATOM 2238 C C . ASP B 1 45 ? 11.898 -26.922 -7.656 1 91.62 45 ASP B C 1
ATOM 2240 O O . ASP B 1 45 ? 11.969 -26.469 -6.516 1 91.62 45 ASP B O 1
ATOM 2244 N N . VAL B 1 46 ? 11.234 -26.344 -8.602 1 96.56 46 VAL B N 1
ATOM 2245 C CA . VAL B 1 46 ? 10.266 -25.297 -8.305 1 96.56 46 VAL B CA 1
ATOM 2246 C C . VAL B 1 46 ? 8.852 -25.859 -8.383 1 96.56 46 VAL B C 1
ATOM 2248 O O . VAL B 1 46 ? 8.477 -26.484 -9.375 1 96.56 46 VAL B O 1
ATOM 2251 N N . GLU B 1 47 ? 8.18 -25.75 -7.336 1 98.12 47 GLU B N 1
ATOM 2252 C CA . GLU B 1 47 ? 6.75 -26.047 -7.293 1 98.12 47 GLU B CA 1
ATOM 2253 C C . GLU B 1 47 ? 5.914 -24.781 -7.246 1 98.12 47 GLU B C 1
ATOM 2255 O O . GLU B 1 47 ? 6.211 -23.859 -6.477 1 98.12 47 GLU B O 1
ATOM 2260 N N . ILE B 1 48 ? 4.879 -24.703 -8.125 1 98.44 48 ILE B N 1
ATOM 2261 C CA . ILE B 1 48 ? 4.012 -23.531 -8.164 1 98.44 48 ILE B CA 1
ATOM 2262 C C . ILE B 1 48 ? 2.629 -23.891 -7.625 1 98.44 48 ILE B C 1
ATOM 2264 O O . ILE B 1 48 ? 1.958 -24.766 -8.164 1 98.44 48 ILE B O 1
ATOM 2268 N N . VAL B 1 49 ? 2.189 -23.219 -6.59 1 98.62 49 VAL B N 1
ATOM 2269 C CA . VAL B 1 49 ? 0.88 -23.438 -5.98 1 98.62 49 VAL B CA 1
ATOM 2270 C C . VAL B 1 49 ? 0.053 -22.156 -6.07 1 98.62 49 VAL B C 1
ATOM 2272 O O . VAL B 1 49 ? 0.491 -21.094 -5.621 1 98.62 49 VAL B O 1
ATOM 2275 N N . ALA B 1 50 ? -1.111 -22.219 -6.672 1 97.75 50 ALA B N 1
ATOM 2276 C CA . ALA B 1 50 ? -2.035 -21.078 -6.691 1 97.75 50 ALA B CA 1
ATOM 2277 C C . ALA B 1 50 ? -2.787 -20.969 -5.367 1 97.75 50 ALA B C 1
ATOM 2279 O O . ALA B 1 50 ? -3.275 -21.969 -4.832 1 97.75 50 ALA B O 1
ATOM 2280 N N . LEU B 1 51 ? -2.807 -19.828 -4.812 1 97.69 51 LEU B N 1
ATOM 2281 C CA . LEU B 1 51 ? -3.627 -19.531 -3.645 1 97.69 51 LEU B CA 1
ATOM 2282 C C . LEU B 1 51 ? -4.719 -18.531 -3.99 1 97.69 51 LEU B C 1
ATOM 2284 O O . LEU B 1 51 ? -4.43 -17.422 -4.449 1 97.69 51 LEU B O 1
ATOM 2288 N N . CYS B 1 52 ? -5.965 -18.859 -3.752 1 96.19 52 CYS B N 1
ATOM 2289 C CA . CYS B 1 52 ? -7.105 -18.031 -4.121 1 96.19 52 CYS B CA 1
ATOM 2290 C C . CYS B 1 52 ? -8.062 -17.859 -2.949 1 96.19 52 CYS B C 1
ATOM 2292 O O . CYS B 1 52 ? -8.414 -18.844 -2.285 1 96.19 52 CYS B O 1
ATOM 2294 N N . MET B 1 53 ? -8.336 -16.656 -2.619 1 95.44 53 MET B N 1
ATOM 2295 C CA . MET B 1 53 ? -9.445 -16.344 -1.718 1 95.44 53 MET B CA 1
ATOM 2296 C C . MET B 1 53 ? -10.688 -15.945 -2.502 1 95.44 53 MET B C 1
ATOM 2298 O O . MET B 1 53 ? -10.68 -14.969 -3.25 1 95.44 53 MET B O 1
ATOM 2302 N N . GLY B 1 54 ? -11.758 -16.703 -2.355 1 92.69 54 GLY B N 1
ATOM 2303 C CA . GLY B 1 54 ? -12.969 -16.406 -3.09 1 92.69 54 GLY B CA 1
ATOM 2304 C C . GLY B 1 54 ? -14.094 -17.391 -2.82 1 92.69 54 GLY B C 1
ATOM 2305 O O . GLY B 1 54 ? -13.891 -18.406 -2.148 1 92.69 54 GLY B O 1
ATOM 2306 N N . PRO B 1 55 ? -15.219 -17.078 -3.381 1 92.38 55 PRO B N 1
ATOM 2307 C CA . PRO B 1 55 ? -16.375 -17.969 -3.207 1 92.38 55 PRO B CA 1
ATOM 2308 C C . PRO B 1 55 ? -16.219 -19.297 -3.965 1 92.38 55 PRO B C 1
ATOM 2310 O O . PRO B 1 55 ? -15.234 -19.484 -4.68 1 92.38 55 PRO B O 1
ATOM 2313 N N . ASP B 1 56 ? -17.156 -20.125 -3.756 1 91 56 ASP B N 1
ATOM 2314 C CA . ASP B 1 56 ? -17.141 -21.422 -4.438 1 91 56 ASP B CA 1
ATOM 2315 C C . ASP B 1 56 ? -17.094 -21.234 -5.953 1 91 56 ASP B C 1
ATOM 2317 O O . ASP B 1 56 ? -16.453 -22.016 -6.656 1 91 56 ASP B O 1
ATOM 2321 N N . THR B 1 57 ? -17.688 -20.219 -6.434 1 88.31 57 THR B N 1
ATOM 2322 C CA . THR B 1 57 ? -17.781 -19.969 -7.867 1 88.31 57 THR B CA 1
ATOM 2323 C C . THR B 1 57 ? -16.422 -19.609 -8.445 1 88.31 57 THR B C 1
ATOM 2325 O O . THR B 1 57 ? -16.219 -19.672 -9.664 1 88.31 57 THR B O 1
ATOM 2328 N N . ALA B 1 58 ? -15.516 -19.266 -7.609 1 90.56 58 ALA B N 1
ATOM 2329 C CA . ALA B 1 58 ? -14.172 -18.922 -8.07 1 90.56 58 ALA B CA 1
ATOM 2330 C C . ALA B 1 58 ? -13.359 -20.172 -8.391 1 90.56 58 ALA B C 1
ATOM 2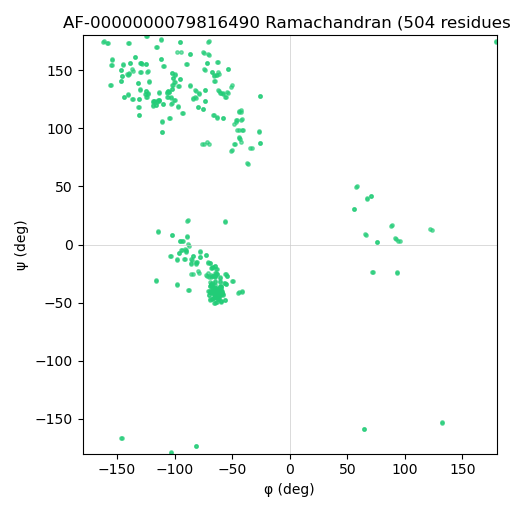332 O O . ALA B 1 58 ? -12.234 -20.078 -8.891 1 90.56 58 ALA B O 1
ATOM 2333 N N . GLN B 1 59 ? -13.867 -21.359 -8.125 1 92.06 59 GLN B N 1
ATOM 2334 C CA . GLN B 1 59 ? -13.133 -22.594 -8.367 1 92.06 59 GLN B CA 1
ATOM 2335 C C . GLN B 1 59 ? -12.781 -22.75 -9.844 1 92.06 59 GLN B C 1
ATOM 2337 O O . GLN B 1 59 ? -11.719 -23.266 -10.18 1 92.06 59 GLN B O 1
ATOM 2342 N N . GLN B 1 60 ? -13.68 -22.328 -10.664 1 90.31 60 GLN B N 1
ATOM 2343 C CA . GLN B 1 60 ? -13.398 -22.391 -12.102 1 90.31 60 GLN B CA 1
ATOM 2344 C C . GLN B 1 60 ? -12.18 -21.547 -12.461 1 90.31 60 GLN B C 1
ATOM 2346 O O . GLN B 1 60 ? -11.383 -21.938 -13.312 1 90.31 60 GLN B O 1
ATOM 2351 N N . THR B 1 61 ? -12.102 -20.406 -11.836 1 91.69 61 THR B N 1
ATOM 2352 C CA . THR B 1 61 ? -10.953 -19.531 -12.047 1 91.69 61 THR B CA 1
ATOM 2353 C C . THR B 1 61 ? -9.672 -20.188 -11.555 1 91.69 61 THR B C 1
ATOM 2355 O O . THR B 1 61 ? -8.633 -20.094 -12.203 1 91.69 61 THR B O 1
ATOM 2358 N N . VAL B 1 62 ? -9.734 -20.906 -10.469 1 95.12 62 VAL B N 1
ATOM 2359 C CA . VAL B 1 62 ? -8.586 -21.625 -9.922 1 95.12 62 VAL B CA 1
ATOM 2360 C C . VAL B 1 62 ? -8.164 -22.734 -10.875 1 95.12 62 VAL B C 1
ATOM 2362 O O . VAL B 1 62 ? -6.973 -22.891 -11.148 1 95.12 62 VAL B O 1
ATOM 2365 N N . ARG B 1 63 ? -9.141 -23.406 -11.367 1 94.81 63 ARG B N 1
ATOM 2366 C CA . ARG B 1 63 ? -8.844 -24.484 -12.312 1 94.81 63 ARG B CA 1
ATOM 2367 C C . ARG B 1 63 ? -8.234 -23.922 -13.594 1 94.81 63 ARG B C 1
ATOM 2369 O O . ARG B 1 63 ? -7.32 -24.516 -14.164 1 94.81 63 ARG B O 1
ATOM 2376 N N . LYS B 1 64 ? -8.742 -22.766 -14 1 93.81 64 LYS B N 1
ATOM 2377 C CA . LYS B 1 64 ? -8.141 -22.094 -15.148 1 93.81 64 LYS B CA 1
ATOM 2378 C C . LYS B 1 64 ? -6.676 -21.766 -14.883 1 93.81 64 LYS B C 1
ATOM 2380 O O . LYS B 1 64 ? -5.816 -21.969 -15.742 1 93.81 64 LYS B O 1
ATOM 2385 N N . ALA B 1 65 ? -6.395 -21.297 -13.742 1 96.25 65 ALA B N 1
ATOM 2386 C CA . ALA B 1 65 ? -5.012 -21 -13.383 1 96.25 65 ALA B CA 1
ATOM 2387 C C . ALA B 1 65 ? -4.141 -22.25 -13.477 1 96.25 65 ALA B C 1
ATOM 2389 O O . ALA B 1 65 ? -3.023 -22.188 -14 1 96.25 65 ALA B O 1
ATOM 2390 N N . LEU B 1 66 ? -4.652 -23.359 -13.062 1 97.44 66 LEU B N 1
ATOM 2391 C CA . LEU B 1 66 ? -3.924 -24.625 -13.078 1 97.44 66 LEU B CA 1
ATOM 2392 C C . LEU B 1 66 ? -3.613 -25.062 -14.508 1 97.44 66 LEU B C 1
ATOM 2394 O O . LEU B 1 66 ? -2.635 -25.766 -14.742 1 97.44 66 LEU B O 1
ATOM 2398 N N . SER B 1 67 ? -4.414 -24.578 -15.414 1 96.69 67 SER B N 1
ATOM 2399 C CA . SER B 1 67 ? -4.242 -24.984 -16.812 1 96.69 67 SER B CA 1
ATOM 2400 C C . SER B 1 67 ? -2.98 -24.375 -17.406 1 96.69 67 SER B C 1
ATOM 2402 O O . SER B 1 67 ? -2.508 -24.828 -18.453 1 96.69 67 SER B O 1
ATOM 2404 N N . TYR B 1 68 ? -2.447 -23.359 -16.719 1 96.56 68 TYR B N 1
ATOM 2405 C CA . TYR B 1 68 ? -1.262 -22.672 -17.234 1 96.56 68 TYR B CA 1
ATOM 2406 C C . TYR B 1 68 ? 0 -23.469 -16.922 1 96.56 68 TYR B C 1
ATOM 2408 O O . TYR B 1 68 ? 1.069 -23.203 -17.469 1 96.56 68 TYR B O 1
ATOM 2416 N N . GLY B 1 69 ? -0.088 -24.438 -16.016 1 95.75 69 GLY B N 1
ATOM 2417 C CA . GLY B 1 69 ? 1.081 -25.25 -15.695 1 95.75 69 GLY B CA 1
ATOM 2418 C C . GLY B 1 69 ? 1.455 -25.203 -14.227 1 95.75 69 GLY B C 1
ATOM 2419 O O . GLY B 1 69 ? 2.549 -25.641 -13.852 1 95.75 69 GLY B O 1
ATOM 2420 N N . LEU B 1 70 ? 0.593 -24.703 -13.406 1 97.88 70 LEU B N 1
ATOM 2421 C CA . LEU B 1 70 ? 0.819 -24.75 -11.969 1 97.88 70 LEU B CA 1
ATOM 2422 C C . LEU B 1 70 ? 0.679 -26.172 -11.438 1 97.88 70 LEU B C 1
ATOM 2424 O O . LEU B 1 70 ? 0.12 -27.031 -12.117 1 97.88 70 LEU B O 1
ATOM 2428 N N . ASP B 1 71 ? 1.171 -26.406 -10.25 1 98.06 71 ASP B N 1
ATOM 2429 C CA . ASP B 1 71 ? 1.277 -27.766 -9.75 1 98.06 71 ASP B CA 1
ATOM 2430 C C . ASP B 1 71 ? 0.099 -28.109 -8.836 1 98.06 71 ASP B C 1
ATOM 2432 O O . ASP B 1 71 ? -0.326 -29.266 -8.773 1 98.06 71 ASP B O 1
ATOM 2436 N N . ALA B 1 72 ? -0.352 -27.219 -8.141 1 98.5 72 ALA B N 1
ATOM 2437 C CA . ALA B 1 72 ? -1.458 -27.406 -7.203 1 98.5 72 ALA B CA 1
ATOM 2438 C C . ALA B 1 72 ? -2.141 -26.078 -6.898 1 98.5 72 ALA B C 1
ATOM 2440 O O . ALA B 1 72 ? -1.699 -25.016 -7.363 1 98.5 72 ALA B O 1
ATOM 2441 N N . ALA B 1 73 ? -3.23 -26.141 -6.18 1 98.25 73 ALA B N 1
ATOM 2442 C CA . ALA B 1 73 ? -3.938 -24.938 -5.777 1 98.25 73 ALA B CA 1
ATOM 2443 C C . ALA B 1 73 ? -4.582 -25.109 -4.402 1 98.25 73 ALA B C 1
ATOM 2445 O O . ALA B 1 73 ? -4.891 -26.219 -3.992 1 98.25 73 ALA B O 1
ATOM 2446 N N . ILE B 1 74 ? -4.695 -24.047 -3.717 1 98.19 74 ILE B N 1
ATOM 2447 C CA . ILE B 1 74 ? -5.445 -23.938 -2.471 1 98.19 74 ILE B CA 1
ATOM 2448 C C . ILE B 1 74 ? -6.484 -22.812 -2.598 1 98.19 74 ILE B C 1
ATOM 2450 O O . ILE B 1 74 ? -6.156 -21.703 -3.004 1 98.19 74 ILE B O 1
ATOM 2454 N N . GLN B 1 75 ? -7.672 -23.125 -2.32 1 97.38 75 GLN B N 1
ATOM 2455 C CA . GLN B 1 75 ? -8.742 -22.125 -2.309 1 97.38 75 GLN B CA 1
ATOM 2456 C C . GLN B 1 75 ? -9.289 -21.938 -0.9 1 97.38 75 GLN B C 1
ATOM 2458 O O . GLN B 1 75 ? -9.672 -22.891 -0.235 1 97.38 75 GLN B O 1
ATOM 2463 N N . ILE B 1 76 ? -9.266 -20.703 -0.448 1 97.75 76 ILE B N 1
ATOM 2464 C CA . ILE B 1 76 ? -9.945 -20.328 0.788 1 97.75 76 ILE B CA 1
ATOM 2465 C C . ILE B 1 76 ? -11.359 -19.828 0.472 1 97.75 76 ILE B C 1
ATOM 2467 O O . ILE B 1 76 ? -11.531 -18.797 -0.161 1 97.75 76 ILE B O 1
ATOM 2471 N N . THR B 1 77 ? -12.297 -20.609 0.918 1 96.62 77 THR B N 1
ATOM 2472 C CA . THR B 1 77 ? -13.688 -20.281 0.614 1 96.62 77 THR B CA 1
ATOM 2473 C C . THR B 1 77 ? -14.539 -20.328 1.876 1 96.62 77 THR B C 1
ATOM 2475 O O . THR B 1 77 ? -14.602 -21.359 2.553 1 96.62 77 THR B O 1
ATOM 2478 N N . ASP B 1 78 ? -15.094 -19.25 2.219 1 96.69 78 ASP B N 1
ATOM 2479 C CA . ASP B 1 78 ? -15.961 -19 3.367 1 96.69 78 ASP B CA 1
ATOM 2480 C C . ASP B 1 78 ? -16.875 -17.812 3.119 1 96.69 78 ASP B C 1
ATOM 2482 O O . ASP B 1 78 ? -16.438 -16.797 2.57 1 96.69 78 ASP B O 1
ATOM 2486 N N . GLU B 1 79 ? -18.109 -17.922 3.477 1 94.88 79 GLU B N 1
ATOM 2487 C CA . GLU B 1 79 ? -19.031 -16.812 3.252 1 94.88 79 GLU B CA 1
ATOM 2488 C C . GLU B 1 79 ? -18.578 -15.555 3.998 1 94.88 79 GLU B C 1
ATOM 2490 O O . GLU B 1 79 ? -18.781 -14.438 3.525 1 94.88 79 GLU B O 1
ATOM 2495 N N . ALA B 1 80 ? -17.906 -15.789 5.059 1 95.62 80 ALA B N 1
ATOM 2496 C CA . ALA B 1 80 ? -17.531 -14.688 5.941 1 95.62 80 ALA B CA 1
ATOM 2497 C C . ALA B 1 80 ? -16.422 -13.836 5.316 1 95.62 80 ALA B C 1
ATOM 2499 O O . ALA B 1 80 ? -16.141 -12.734 5.789 1 95.62 80 ALA B O 1
ATOM 2500 N N . VAL B 1 81 ? -15.828 -14.242 4.219 1 94.94 81 VAL B N 1
ATOM 2501 C CA . VAL B 1 81 ? -14.719 -13.484 3.652 1 94.94 81 VAL B CA 1
ATOM 2502 C C . VAL B 1 81 ? -15.258 -12.375 2.752 1 94.94 81 VAL B C 1
ATOM 2504 O O . VAL B 1 81 ? -14.516 -11.453 2.383 1 94.94 81 VAL B O 1
ATOM 2507 N N . ALA B 1 82 ? -16.531 -12.484 2.373 1 90.31 82 ALA B N 1
ATOM 2508 C CA . ALA B 1 82 ? -17.141 -11.477 1.497 1 90.31 82 ALA B CA 1
ATOM 2509 C C . ALA B 1 82 ? -17.062 -10.094 2.123 1 90.31 82 ALA B C 1
ATOM 2511 O O . ALA B 1 82 ? -17.375 -9.914 3.303 1 90.31 82 ALA B O 1
ATOM 2512 N N . GLY B 1 83 ? -16.578 -9.125 1.332 1 86.62 83 GLY B N 1
ATOM 2513 C CA . GLY B 1 83 ? -16.531 -7.75 1.799 1 86.62 83 GLY B CA 1
ATOM 2514 C C . GLY B 1 83 ? -15.234 -7.387 2.479 1 86.62 83 GLY B C 1
ATOM 2515 O O . GLY B 1 83 ? -15.086 -6.277 2.996 1 86.62 83 GLY B O 1
ATOM 2516 N N . SER B 1 84 ? -14.312 -8.312 2.455 1 90.31 84 SER B N 1
ATOM 2517 C CA . SER B 1 84 ? -13.016 -8.047 3.062 1 90.31 84 SER B CA 1
ATOM 2518 C C . SER B 1 84 ? -12.305 -6.891 2.367 1 90.31 84 SER B C 1
ATOM 2520 O O . SER B 1 84 ? -12.289 -6.816 1.136 1 90.31 84 SER B O 1
ATOM 2522 N N . ASP B 1 85 ? -11.781 -5.965 3.199 1 87.69 85 ASP B N 1
ATOM 2523 C CA . ASP B 1 85 ? -10.906 -4.949 2.629 1 87.69 85 ASP B CA 1
ATOM 2524 C C . ASP B 1 85 ? -9.484 -5.488 2.447 1 87.69 85 ASP B C 1
ATOM 2526 O O . ASP B 1 85 ? -9.25 -6.688 2.607 1 87.69 85 ASP B O 1
ATOM 2530 N N . ALA B 1 86 ? -8.586 -4.613 2.072 1 88.12 86 ALA B N 1
ATOM 2531 C CA . ALA B 1 86 ? -7.219 -5.035 1.759 1 88.12 86 ALA B CA 1
ATOM 2532 C C . ALA B 1 86 ? -6.551 -5.668 2.975 1 88.12 86 ALA B C 1
ATOM 2534 O O . ALA B 1 86 ? -5.855 -6.68 2.852 1 88.12 86 ALA B O 1
ATOM 2535 N N . VAL B 1 87 ? -6.762 -5.121 4.168 1 90.19 87 VAL B N 1
ATOM 2536 C CA . VAL B 1 87 ? -6.113 -5.605 5.383 1 90.19 87 VAL B CA 1
ATOM 2537 C C . VAL B 1 87 ? -6.664 -6.98 5.754 1 90.19 87 VAL B C 1
ATOM 2539 O O . VAL B 1 87 ? -5.902 -7.91 6.023 1 90.19 87 VAL B O 1
ATOM 2542 N N . ALA B 1 88 ? -7.977 -7.082 5.734 1 93.69 88 ALA B N 1
ATOM 2543 C CA . ALA B 1 88 ? -8.609 -8.359 6.043 1 93.69 88 ALA B CA 1
ATOM 2544 C C . ALA B 1 88 ? -8.211 -9.43 5.027 1 93.69 88 ALA B C 1
ATOM 2546 O O . ALA B 1 88 ? -7.965 -10.586 5.395 1 93.69 88 ALA B O 1
ATOM 2547 N N . THR B 1 89 ? -8.172 -9.016 3.779 1 93.94 89 THR B N 1
ATOM 2548 C CA . THR B 1 89 ? -7.742 -9.938 2.74 1 93.94 89 THR B CA 1
ATOM 2549 C C . THR B 1 89 ? -6.32 -10.43 3.008 1 93.94 89 THR B C 1
ATOM 2551 O O . THR B 1 89 ? -6.059 -11.633 2.977 1 93.94 89 THR B O 1
ATOM 2554 N N . ALA B 1 90 ? -5.426 -9.523 3.268 1 95.62 90 ALA B N 1
ATOM 2555 C CA . ALA B 1 90 ? -4.039 -9.883 3.559 1 95.62 90 ALA B CA 1
ATOM 2556 C C . ALA B 1 90 ? -3.953 -10.781 4.789 1 95.62 90 ALA B C 1
ATOM 2558 O O . ALA B 1 90 ? -3.145 -11.711 4.828 1 95.62 90 ALA B O 1
ATOM 2559 N N . ARG B 1 91 ? -4.75 -10.531 5.777 1 96.62 91 ARG B N 1
ATOM 2560 C CA . ARG B 1 91 ? -4.773 -11.328 6.996 1 96.62 91 ARG B CA 1
ATOM 2561 C C . ARG B 1 91 ? -5.16 -12.773 6.695 1 96.62 91 ARG B C 1
ATOM 2563 O O . ARG B 1 91 ? -4.512 -13.703 7.172 1 96.62 91 ARG B O 1
ATOM 2570 N N . VAL B 1 92 ? -6.203 -12.938 5.891 1 97.75 92 VAL B N 1
ATOM 2571 C CA . VAL B 1 92 ? -6.676 -14.273 5.543 1 97.75 92 VAL B CA 1
ATOM 2572 C C . VAL B 1 92 ? -5.605 -15.008 4.742 1 97.75 92 VAL B C 1
ATOM 2574 O O . VAL B 1 92 ? -5.297 -16.172 5.031 1 97.75 92 VAL B O 1
ATOM 2577 N N . LEU B 1 93 ? -5.02 -14.312 3.801 1 98 93 LEU B N 1
ATOM 2578 C CA . LEU B 1 93 ? -3.984 -14.938 2.982 1 98 93 LEU B CA 1
ATOM 2579 C C . LEU B 1 93 ? -2.771 -15.305 3.828 1 98 93 LEU B C 1
ATOM 2581 O O . LEU B 1 93 ? -2.182 -16.375 3.643 1 98 93 LEU B O 1
ATOM 2585 N N . ALA B 1 94 ? -2.432 -14.477 4.727 1 98.44 94 ALA B N 1
ATOM 2586 C CA . ALA B 1 94 ? -1.302 -14.75 5.613 1 98.44 94 ALA B CA 1
ATOM 2587 C C . ALA B 1 94 ? -1.566 -15.984 6.469 1 98.44 94 ALA B C 1
ATOM 2589 O O . ALA B 1 94 ? -0.688 -16.844 6.629 1 98.44 94 ALA B O 1
ATOM 2590 N N . ALA B 1 95 ? -2.73 -16.078 6.996 1 98.56 95 ALA B N 1
ATOM 2591 C CA . ALA B 1 95 ? -3.105 -17.234 7.816 1 98.56 95 ALA B CA 1
ATOM 2592 C C . ALA B 1 95 ? -3.043 -18.516 7.008 1 98.56 95 ALA B C 1
ATOM 2594 O O . ALA B 1 95 ? -2.588 -19.547 7.508 1 98.56 95 ALA B O 1
ATOM 2595 N N . ALA B 1 96 ? -3.492 -18.406 5.766 1 98.44 96 ALA B N 1
ATOM 2596 C CA . ALA B 1 96 ? -3.488 -19.578 4.887 1 98.44 96 ALA B CA 1
ATOM 2597 C C . ALA B 1 96 ? -2.064 -20.047 4.609 1 98.44 96 ALA B C 1
ATOM 2599 O O . ALA B 1 96 ? -1.836 -21.234 4.344 1 98.44 96 ALA B O 1
ATOM 2600 N N . LEU B 1 97 ? -1.133 -19.156 4.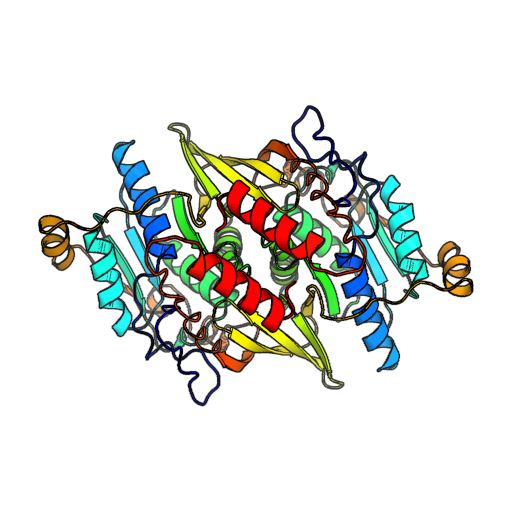66 1 98.5 97 LEU B N 1
ATOM 2601 C CA . LEU B 1 97 ? 0.241 -19.438 4.262 1 98.5 97 LEU B CA 1
ATOM 2602 C C . LEU B 1 97 ? 1.069 -19.906 5.457 1 98.5 97 LEU B C 1
ATOM 2604 O O . LEU B 1 97 ? 2.182 -20.406 5.289 1 98.5 97 LEU B O 1
ATOM 2608 N N . LYS B 1 98 ? 0.567 -19.766 6.648 1 95.06 98 LYS B N 1
ATOM 2609 C CA . LYS B 1 98 ? 1.324 -20.031 7.867 1 95.06 98 LYS B CA 1
ATOM 2610 C C . LYS B 1 98 ? 1.775 -21.484 7.918 1 95.06 98 LYS B C 1
ATOM 2612 O O . LYS B 1 98 ? 2.902 -21.781 8.32 1 95.06 98 LYS B O 1
ATOM 2617 N N . ASP B 1 99 ? 0.933 -22.375 7.441 1 90.81 99 ASP B N 1
ATOM 2618 C CA . ASP B 1 99 ? 1.262 -23.781 7.543 1 90.81 99 ASP B CA 1
ATOM 2619 C C . ASP B 1 99 ? 1.756 -24.328 6.203 1 90.81 99 ASP B C 1
ATOM 2621 O O . ASP B 1 99 ? 1.864 -25.547 6.027 1 90.81 99 ASP B O 1
ATOM 2625 N N . GLU B 1 100 ? 1.942 -23.469 5.301 1 96.44 100 GLU B N 1
ATOM 2626 C CA . GLU B 1 100 ? 2.447 -23.875 3.992 1 96.44 100 GLU B CA 1
ATOM 2627 C C . GLU B 1 100 ? 3.939 -23.578 3.861 1 96.44 100 GLU B C 1
ATOM 2629 O O . GLU B 1 100 ? 4.445 -22.625 4.457 1 96.44 100 GLU B O 1
ATOM 2634 N N . GLU B 1 101 ? 4.582 -24.516 3.174 1 96.44 101 GLU B N 1
ATOM 2635 C CA . GLU B 1 101 ? 5.965 -24.219 2.816 1 96.44 101 GLU B CA 1
ATOM 2636 C C . GLU B 1 101 ? 6.043 -23.391 1.538 1 96.44 101 GLU B C 1
ATOM 2638 O O . GLU B 1 101 ? 5.48 -23.766 0.511 1 96.44 101 GLU B O 1
ATOM 2643 N N . TRP B 1 102 ? 6.719 -22.281 1.615 1 97.81 102 TRP B N 1
ATOM 2644 C CA . TRP B 1 102 ? 6.883 -21.406 0.463 1 97.81 102 TRP B CA 1
ATOM 2645 C C . TRP B 1 102 ? 8.141 -20.547 0.6 1 97.81 102 TRP B C 1
ATOM 2647 O O . TRP B 1 102 ? 8.609 -20.297 1.713 1 97.81 102 TRP B O 1
ATOM 2657 N N . ASP B 1 103 ? 8.664 -20.141 -0.606 1 98.06 103 ASP B N 1
ATOM 2658 C CA . ASP B 1 103 ? 9.836 -19.281 -0.627 1 98.06 103 ASP B CA 1
ATOM 2659 C C . ASP B 1 103 ? 9.508 -17.922 -1.248 1 98.06 103 ASP B C 1
ATOM 2661 O O . ASP B 1 103 ? 10.133 -16.906 -0.912 1 98.06 103 ASP B O 1
ATOM 2665 N N . LEU B 1 104 ? 8.578 -17.906 -2.17 1 98.5 104 LEU B N 1
ATOM 2666 C CA . LEU B 1 104 ? 8.281 -16.688 -2.928 1 98.5 104 LEU B CA 1
ATOM 2667 C C . LEU B 1 104 ? 6.793 -16.578 -3.225 1 98.5 104 LEU B C 1
ATOM 2669 O O . LEU B 1 104 ? 6.176 -17.547 -3.672 1 98.5 104 LEU B O 1
ATOM 2673 N N . ILE B 1 105 ? 6.234 -15.508 -2.883 1 98.56 105 ILE B N 1
ATOM 2674 C CA . ILE B 1 105 ? 4.859 -15.195 -3.27 1 98.56 105 ILE B CA 1
ATOM 2675 C C . ILE B 1 105 ? 4.859 -14.125 -4.363 1 98.56 105 ILE B C 1
ATOM 2677 O O . ILE B 1 105 ? 5.512 -13.086 -4.223 1 98.56 105 ILE B O 1
ATOM 2681 N N . ILE B 1 106 ? 4.199 -14.398 -5.438 1 97.94 106 ILE B N 1
ATOM 2682 C CA . ILE B 1 106 ? 4.078 -13.445 -6.535 1 97.94 106 ILE B CA 1
ATOM 2683 C C . ILE B 1 106 ? 2.611 -13.078 -6.738 1 97.94 106 ILE B C 1
ATOM 2685 O O . ILE B 1 106 ? 1.76 -13.953 -6.895 1 97.94 106 ILE B O 1
ATOM 2689 N N . MET B 1 107 ? 2.332 -11.805 -6.676 1 95.69 107 MET B N 1
ATOM 2690 C CA . MET B 1 107 ? 0.997 -11.281 -6.941 1 95.69 107 MET B CA 1
ATOM 2691 C C . MET B 1 107 ? 1.035 -10.234 -8.055 1 95.69 107 MET B C 1
ATOM 2693 O O . MET B 1 107 ? 2.043 -9.547 -8.227 1 95.69 107 MET B O 1
ATOM 2697 N N . GLY B 1 108 ? -0.049 -10.141 -8.844 1 90.69 108 GLY B N 1
ATOM 2698 C CA . GLY B 1 108 ? -0.145 -9.133 -9.891 1 90.69 108 GLY B CA 1
ATOM 2699 C C . GLY B 1 108 ? -1.005 -7.945 -9.5 1 90.69 108 GLY B C 1
ATOM 2700 O O . GLY B 1 108 ? -2.07 -8.117 -8.898 1 90.69 108 GLY B O 1
ATOM 2701 N N . ASN B 1 109 ? -0.507 -6.742 -9.836 1 82.88 109 ASN B N 1
ATOM 2702 C CA . ASN B 1 109 ? -1.221 -5.504 -9.547 1 82.88 109 ASN B CA 1
ATOM 2703 C C . ASN B 1 109 ? -1.187 -4.543 -10.727 1 82.88 109 ASN B C 1
ATOM 2705 O O . ASN B 1 109 ? -0.266 -4.59 -11.547 1 82.88 109 ASN B O 1
ATOM 2709 N N . GLN B 1 110 ? -2.289 -3.787 -10.766 1 72.31 110 GLN B N 1
ATOM 2710 C CA . GLN B 1 110 ? -2.252 -2.697 -11.734 1 72.31 110 GLN B CA 1
ATOM 2711 C C . GLN B 1 110 ? -1.487 -1.497 -11.18 1 72.31 110 GLN B C 1
ATOM 2713 O O . GLN B 1 110 ? -1.735 -1.057 -10.055 1 72.31 110 GLN B O 1
ATOM 2718 N N . SER B 1 111 ? -0.597 -0.998 -12.008 1 65 111 SER B N 1
ATOM 2719 C CA . SER B 1 111 ? 0.207 0.143 -11.586 1 65 111 SER B CA 1
ATOM 2720 C C . SER B 1 111 ? -0.666 1.366 -11.32 1 65 111 SER B C 1
ATOM 2722 O O . SER B 1 111 ? -0.303 2.234 -10.523 1 65 111 SER B O 1
ATOM 2724 N N . SER B 1 112 ? -1.857 1.322 -12.047 1 64.06 112 SER B N 1
ATOM 2725 C CA . SER B 1 112 ? -2.723 2.494 -11.961 1 64.06 112 SER B CA 1
ATOM 2726 C C . SER B 1 112 ? -3.633 2.42 -10.734 1 64.06 112 SER B C 1
ATOM 2728 O O . SER B 1 112 ? -4.293 3.4 -10.391 1 64.06 112 SER B O 1
ATOM 2730 N N . ASP B 1 113 ? -3.652 1.258 -10.195 1 69.12 113 ASP B N 1
ATOM 2731 C CA . ASP B 1 113 ? -4.48 1.086 -9.008 1 69.12 113 ASP B CA 1
ATOM 2732 C C . ASP B 1 113 ? -3.615 0.864 -7.766 1 69.12 113 ASP B C 1
ATOM 2734 O O . ASP B 1 113 ? -3.254 -0.272 -7.449 1 69.12 113 ASP B O 1
ATOM 2738 N N . ALA B 1 114 ? -3.393 1.869 -7.09 1 65.69 114 ALA B N 1
ATOM 2739 C CA . ALA B 1 114 ? -2.488 1.842 -5.941 1 65.69 114 ALA B CA 1
ATOM 2740 C C . ALA B 1 114 ? -3.055 0.984 -4.816 1 65.69 114 ALA B C 1
ATOM 2742 O O . ALA B 1 114 ? -2.303 0.389 -4.039 1 65.69 114 ALA B O 1
ATOM 2743 N N . ARG B 1 115 ? -4.293 0.891 -4.766 1 70.88 115 ARG B N 1
ATOM 2744 C CA . ARG B 1 115 ? -4.91 0.132 -3.686 1 70.88 115 ARG B CA 1
ATOM 2745 C C . ARG B 1 115 ? -4.625 -1.359 -3.83 1 70.88 115 ARG B C 1
ATOM 2747 O O . ARG B 1 115 ? -4.609 -2.094 -2.84 1 70.88 115 ARG B O 1
ATOM 2754 N N . SER B 1 116 ? -4.414 -1.674 -5.043 1 74.5 116 SER B N 1
ATOM 2755 C CA . SER B 1 116 ? -4.152 -3.088 -5.293 1 74.5 116 SER B CA 1
ATOM 2756 C C . SER B 1 116 ? -2.824 -3.52 -4.688 1 74.5 116 SER B C 1
ATOM 2758 O O . SER B 1 116 ? -2.609 -4.707 -4.43 1 74.5 116 SER B O 1
ATOM 2760 N N . MET B 1 117 ? -2.018 -2.516 -4.43 1 79.56 117 MET B N 1
ATOM 2761 C CA . MET B 1 117 ? -0.697 -2.844 -3.902 1 79.56 117 MET B CA 1
ATOM 2762 C C . MET B 1 117 ? -0.748 -3.037 -2.389 1 79.56 117 MET B C 1
ATOM 2764 O O . MET B 1 117 ? 0.199 -3.551 -1.793 1 79.56 117 MET B O 1
ATOM 2768 N N . LEU B 1 118 ? -1.772 -2.725 -1.845 1 86.5 118 LEU B N 1
ATOM 2769 C CA . LEU B 1 118 ? -1.851 -2.789 -0.389 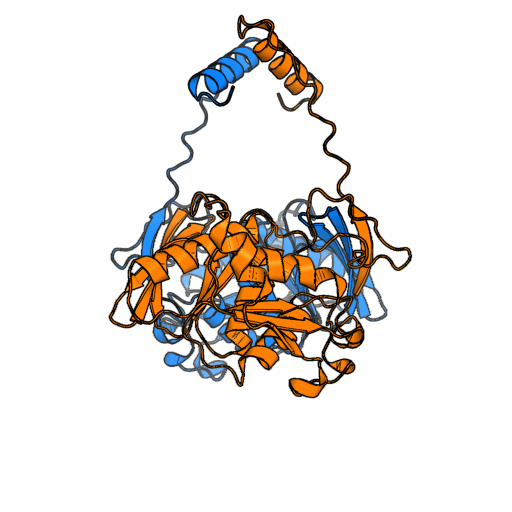1 86.5 118 LEU B CA 1
ATOM 2770 C C . LEU B 1 118 ? -1.833 -4.234 0.094 1 86.5 118 LEU B C 1
ATOM 2772 O O . LEU B 1 118 ? -1.185 -4.551 1.094 1 86.5 118 LEU B O 1
ATOM 2776 N N . VAL B 1 119 ? -2.465 -5.07 -0.686 1 91.44 119 VAL B N 1
ATOM 2777 C CA . VAL B 1 119 ? -2.555 -6.457 -0.24 1 91.44 119 VAL B CA 1
ATOM 2778 C C . VAL B 1 119 ? -1.161 -7.082 -0.212 1 91.44 119 VAL B C 1
ATOM 2780 O O . VAL B 1 119 ? -0.732 -7.609 0.816 1 91.44 119 VAL B O 1
ATOM 2783 N N . PRO B 1 120 ? -0.383 -6.984 -1.258 1 93.5 120 PRO B N 1
ATOM 2784 C CA . PRO B 1 120 ? 0.948 -7.59 -1.173 1 93.5 120 PRO B CA 1
ATOM 2785 C C . PRO B 1 120 ? 1.812 -6.969 -0.079 1 93.5 120 PRO B C 1
ATOM 2787 O O . PRO B 1 120 ? 2.553 -7.676 0.605 1 93.5 120 PRO B O 1
ATOM 2790 N N . ALA B 1 121 ? 1.755 -5.734 0.104 1 90.94 121 ALA B N 1
ATOM 2791 C CA . ALA B 1 121 ? 2.557 -5.07 1.131 1 90.94 121 ALA B CA 1
ATOM 2792 C C . ALA B 1 121 ? 2.123 -5.504 2.529 1 90.94 121 ALA B C 1
ATOM 2794 O O . ALA B 1 121 ? 2.961 -5.816 3.377 1 90.94 121 ALA B O 1
ATOM 2795 N N . MET B 1 122 ? 0.834 -5.527 2.77 1 92.5 122 MET B N 1
ATOM 2796 C CA . MET B 1 122 ? 0.314 -5.941 4.07 1 92.5 122 MET B CA 1
ATOM 2797 C C . MET B 1 122 ? 0.599 -7.418 4.328 1 92.5 122 MET B C 1
ATOM 2799 O O . MET B 1 122 ? 0.929 -7.805 5.449 1 92.5 122 MET B O 1
ATOM 2803 N N . LEU B 1 123 ? 0.427 -8.164 3.281 1 96.31 123 LEU B N 1
ATOM 2804 C CA . LEU B 1 123 ? 0.737 -9.586 3.389 1 96.31 123 LEU B CA 1
ATOM 2805 C C . LEU B 1 123 ? 2.176 -9.797 3.848 1 96.31 123 LEU B C 1
ATOM 2807 O O . LEU B 1 123 ? 2.436 -10.594 4.754 1 96.31 123 LEU B O 1
ATOM 2811 N N . ALA B 1 124 ? 3.102 -9.102 3.229 1 96.19 124 ALA B N 1
ATOM 2812 C CA . ALA B 1 124 ? 4.512 -9.195 3.602 1 96.19 124 ALA B CA 1
ATOM 2813 C C . ALA B 1 124 ? 4.719 -8.828 5.066 1 96.19 124 ALA B C 1
ATOM 2815 O O . ALA B 1 124 ? 5.465 -9.5 5.785 1 96.19 124 ALA B O 1
ATOM 2816 N N . GLU B 1 125 ? 4.062 -7.812 5.484 1 93.25 125 GLU B N 1
ATOM 2817 C CA . GLU B 1 125 ? 4.168 -7.387 6.879 1 93.25 125 GLU B CA 1
ATOM 2818 C C . GLU B 1 125 ? 3.637 -8.461 7.824 1 93.25 125 GLU B C 1
ATOM 2820 O O . GLU B 1 125 ? 4.281 -8.781 8.828 1 93.25 125 GLU B O 1
ATOM 2825 N N . PHE B 1 126 ? 2.467 -9.07 7.516 1 95.94 126 PHE B N 1
ATOM 2826 C CA . PHE B 1 126 ? 1.862 -10.086 8.367 1 95.94 126 PHE B CA 1
ATOM 2827 C C . PHE B 1 126 ? 2.736 -11.328 8.43 1 95.94 126 PHE B C 1
ATOM 2829 O O . PHE B 1 126 ? 2.795 -12 9.461 1 95.94 126 PHE B O 1
ATOM 2836 N N . LEU B 1 127 ? 3.424 -11.562 7.34 1 97.44 127 LEU B N 1
ATOM 2837 C CA . LEU B 1 127 ? 4.277 -12.742 7.262 1 97.44 127 LEU B CA 1
ATOM 2838 C C . LEU B 1 127 ? 5.684 -12.43 7.758 1 97.44 127 LEU B C 1
ATOM 2840 O O . LEU B 1 127 ? 6.527 -13.32 7.852 1 97.44 127 LEU B O 1
ATOM 2844 N N . ASP B 1 128 ? 5.953 -11.227 8.039 1 94.5 128 ASP B N 1
ATOM 2845 C CA . ASP B 1 128 ? 7.254 -10.75 8.508 1 94.5 128 ASP B CA 1
ATOM 2846 C C . ASP B 1 128 ? 8.352 -11.086 7.5 1 94.5 128 ASP B C 1
ATOM 2848 O O . ASP B 1 128 ? 9.383 -11.664 7.863 1 94.5 128 ASP B O 1
ATOM 2852 N N . VAL B 1 129 ? 8.102 -10.742 6.262 1 96.69 129 VAL B N 1
ATOM 2853 C CA . VAL B 1 129 ? 9.078 -10.914 5.191 1 96.69 129 VAL B CA 1
ATOM 2854 C C . VAL B 1 129 ? 9.133 -9.656 4.336 1 96.69 129 VAL B C 1
ATOM 2856 O O . VAL B 1 129 ? 8.211 -8.836 4.363 1 96.69 129 VAL B O 1
ATOM 2859 N N . PRO B 1 130 ? 10.227 -9.453 3.547 1 95.81 130 PRO B N 1
ATOM 2860 C CA . PRO B 1 130 ? 10.312 -8.273 2.686 1 95.81 130 PRO B CA 1
ATOM 2861 C C . PRO B 1 130 ? 9.359 -8.344 1.492 1 95.81 130 PRO B C 1
ATOM 2863 O O . PRO B 1 130 ? 8.914 -9.43 1.117 1 95.81 130 PRO B O 1
ATOM 2866 N N . ALA B 1 131 ? 9.086 -7.137 1.046 1 94.5 131 ALA B N 1
ATOM 2867 C CA . ALA B 1 131 ? 8.266 -7.027 -0.156 1 94.5 131 ALA B CA 1
ATOM 2868 C C . ALA B 1 131 ? 8.961 -6.188 -1.224 1 94.5 131 ALA B C 1
ATOM 2870 O O . ALA B 1 131 ? 9.531 -5.137 -0.921 1 94.5 131 ALA B O 1
ATOM 2871 N N . LEU B 1 132 ? 9.031 -6.699 -2.424 1 93.5 132 LEU B N 1
ATOM 2872 C CA . LEU B 1 132 ? 9.383 -5.91 -3.6 1 93.5 132 LEU B CA 1
ATOM 2873 C C . LEU B 1 132 ? 8.141 -5.617 -4.445 1 93.5 132 LEU B C 1
ATOM 2875 O O . LEU B 1 132 ? 7.621 -6.512 -5.121 1 93.5 132 LEU B O 1
ATOM 2879 N N . THR B 1 133 ? 7.746 -4.348 -4.41 1 89.75 133 THR B N 1
ATOM 2880 C CA . THR B 1 133 ? 6.473 -4.02 -5.039 1 89.75 133 THR B CA 1
ATOM 2881 C C . THR B 1 133 ? 6.695 -3.359 -6.398 1 89.75 133 THR B C 1
ATOM 2883 O O . THR B 1 133 ? 7.762 -2.801 -6.656 1 89.75 133 THR B O 1
ATOM 2886 N N . TYR B 1 134 ? 5.777 -3.615 -7.312 1 89.06 134 TYR B N 1
ATOM 2887 C CA . TYR B 1 134 ? 5.699 -2.943 -8.602 1 89.06 134 TYR B CA 1
ATOM 2888 C C . TYR B 1 134 ? 6.844 -3.375 -9.516 1 89.06 134 TYR B C 1
ATOM 2890 O O . TYR B 1 134 ? 7.457 -2.545 -10.188 1 89.06 134 TYR B O 1
ATOM 2898 N N . ALA B 1 135 ? 7.086 -4.57 -9.484 1 93.5 135 ALA B N 1
ATOM 2899 C CA . ALA B 1 135 ? 8.195 -5.094 -10.281 1 93.5 135 ALA B CA 1
ATOM 2900 C C . ALA B 1 135 ? 7.84 -5.121 -11.766 1 93.5 135 ALA B C 1
ATOM 2902 O O . ALA B 1 135 ? 6.852 -5.742 -12.164 1 93.5 135 ALA B O 1
ATOM 2903 N N . LYS B 1 136 ? 8.633 -4.473 -12.539 1 94.69 136 LYS B N 1
ATOM 2904 C CA . LYS B 1 136 ? 8.555 -4.547 -13.992 1 94.69 136 LYS B CA 1
ATOM 2905 C C . LYS B 1 136 ? 9.57 -5.543 -14.547 1 94.69 136 LYS B C 1
ATOM 2907 O O . LYS B 1 136 ? 9.562 -5.848 -15.742 1 94.69 136 LYS B O 1
ATOM 2912 N N . ARG B 1 137 ? 10.406 -5.918 -13.789 1 96.62 137 ARG B N 1
ATOM 2913 C CA . ARG B 1 137 ? 11.375 -6.984 -14.016 1 96.62 137 ARG B CA 1
ATOM 2914 C C . ARG B 1 137 ? 11.672 -7.738 -12.719 1 96.62 137 ARG B C 1
ATOM 2916 O O . ARG B 1 137 ? 11.758 -7.133 -11.648 1 96.62 137 ARG B O 1
ATOM 2923 N N . LEU B 1 138 ? 11.891 -9.039 -12.852 1 97.56 138 LEU B N 1
ATOM 2924 C CA . LEU B 1 138 ? 12.148 -9.867 -11.68 1 97.56 138 LEU B CA 1
ATOM 2925 C C . LEU B 1 138 ? 13.227 -10.906 -11.969 1 97.56 138 LEU B C 1
ATOM 2927 O O . LEU B 1 138 ? 13.195 -11.562 -13.023 1 97.56 138 LEU B O 1
ATOM 2931 N N . ALA B 1 139 ? 14.188 -10.961 -11.141 1 97.06 139 ALA B N 1
ATOM 2932 C CA . ALA B 1 139 ? 15.211 -12 -11.203 1 97.06 139 ALA B CA 1
ATOM 2933 C C . ALA B 1 139 ? 15.406 -12.648 -9.836 1 97.06 139 ALA B C 1
ATOM 2935 O O . ALA B 1 139 ? 15.484 -11.961 -8.812 1 97.06 139 ALA B O 1
ATOM 2936 N N . VAL B 1 140 ? 15.453 -13.945 -9.844 1 96.62 140 VAL B N 1
ATOM 2937 C CA . VAL B 1 140 ? 15.711 -14.711 -8.625 1 96.62 140 VAL B CA 1
ATOM 2938 C C . VAL B 1 140 ? 17 -15.523 -8.789 1 96.62 140 VAL B C 1
ATOM 2940 O O . VAL B 1 140 ? 17.078 -16.391 -9.664 1 96.62 140 VAL B O 1
ATOM 2943 N N . GLY B 1 141 ? 17.922 -15.203 -7.914 1 94.38 141 GLY B N 1
ATOM 2944 C CA . GLY B 1 141 ? 19.203 -15.867 -8.008 1 94.38 141 GLY B CA 1
ATOM 2945 C C . GLY B 1 141 ? 19.25 -17.188 -7.27 1 94.38 141 GLY B C 1
ATOM 2946 O O . GLY B 1 141 ? 18.422 -17.453 -6.395 1 94.38 141 GLY B O 1
ATOM 2947 N N . ASP B 1 142 ? 20.266 -18 -7.59 1 92.25 142 ASP B N 1
ATOM 2948 C CA . ASP B 1 142 ? 20.453 -19.281 -6.938 1 92.25 142 ASP B CA 1
ATOM 2949 C C . ASP B 1 142 ? 20.828 -19.109 -5.465 1 92.25 142 ASP B C 1
ATOM 2951 O O . ASP B 1 142 ? 20.641 -20.016 -4.656 1 92.25 142 ASP B O 1
ATOM 2955 N N . ASP B 1 143 ? 21.312 -17.969 -5.125 1 93.44 143 ASP B N 1
ATOM 2956 C CA . ASP B 1 143 ? 21.734 -17.672 -3.758 1 93.44 143 ASP B CA 1
ATOM 2957 C C . ASP B 1 143 ? 20.562 -17.156 -2.926 1 93.44 143 ASP B C 1
ATOM 2959 O O . ASP B 1 143 ? 20.734 -16.797 -1.758 1 93.44 143 ASP B O 1
ATOM 2963 N N . GLY B 1 144 ? 19.453 -17.047 -3.518 1 94.75 144 GLY B N 1
ATOM 2964 C CA . GLY B 1 144 ? 18.281 -16.594 -2.793 1 94.75 144 GLY B CA 1
ATOM 2965 C C . GLY B 1 144 ? 18.031 -15.102 -2.936 1 94.75 144 GLY B C 1
ATOM 2966 O O . GLY B 1 144 ? 17.062 -14.57 -2.41 1 94.75 144 GLY B O 1
ATOM 2967 N N . ALA B 1 145 ? 18.875 -14.461 -3.734 1 96.5 145 ALA B N 1
ATOM 2968 C CA . ALA B 1 145 ? 18.688 -13.039 -3.996 1 96.5 145 ALA B CA 1
ATOM 2969 C C . ALA B 1 145 ? 17.5 -12.805 -4.938 1 96.5 145 ALA B C 1
ATOM 2971 O O . ALA B 1 145 ? 17.344 -13.523 -5.926 1 96.5 145 ALA B O 1
ATOM 2972 N N . VAL B 1 146 ? 16.688 -11.875 -4.551 1 97.81 146 VAL B N 1
ATOM 2973 C CA . VAL B 1 146 ? 15.555 -11.453 -5.375 1 97.81 146 VAL B CA 1
ATOM 2974 C C . VAL B 1 146 ? 15.75 -10 -5.809 1 97.81 146 VAL B C 1
ATOM 2976 O O . VAL B 1 146 ? 15.898 -9.109 -4.965 1 97.81 146 VAL B O 1
ATOM 2979 N N . GLU B 1 147 ? 15.758 -9.781 -7.102 1 97.5 147 GLU B N 1
ATOM 2980 C CA . GLU B 1 147 ? 15.992 -8.453 -7.656 1 97.5 147 GLU B CA 1
ATOM 2981 C C . GLU B 1 147 ? 14.828 -8.008 -8.539 1 97.5 147 GLU B C 1
ATOM 2983 O O . GLU B 1 147 ? 14.281 -8.805 -9.305 1 97.5 147 GLU B O 1
ATOM 2988 N N . ALA B 1 148 ? 14.477 -6.738 -8.43 1 96.44 148 ALA B N 1
ATOM 2989 C CA . ALA B 1 148 ? 13.398 -6.195 -9.25 1 96.44 148 ALA B CA 1
ATOM 2990 C C . ALA B 1 148 ? 13.742 -4.793 -9.75 1 96.44 148 ALA B C 1
ATOM 2992 O O . ALA B 1 148 ? 14.453 -4.047 -9.078 1 96.44 148 ALA B O 1
ATOM 2993 N N . ASP B 1 149 ? 13.227 -4.52 -10.961 1 95 149 ASP B N 1
ATOM 2994 C CA . ASP B 1 149 ? 13.195 -3.15 -11.461 1 95 149 ASP B CA 1
ATOM 2995 C C . ASP B 1 149 ? 11.805 -2.545 -11.328 1 95 149 ASP B C 1
ATOM 2997 O O . ASP B 1 149 ? 10.805 -3.213 -11.609 1 95 149 ASP B O 1
ATOM 3001 N N . ARG B 1 150 ? 11.82 -1.328 -10.82 1 89.56 150 ARG B N 1
ATOM 3002 C CA . ARG B 1 150 ? 10.523 -0.662 -10.711 1 89.56 150 ARG B CA 1
ATOM 3003 C C . ARG B 1 150 ? 10.625 0.805 -11.117 1 89.56 150 ARG B C 1
ATOM 3005 O O . ARG B 1 150 ? 11.727 1.371 -11.141 1 89.56 150 ARG B O 1
ATOM 3012 N N . GLU B 1 151 ? 9.414 1.291 -11.523 1 81.31 151 GLU B N 1
ATOM 3013 C CA . GLU B 1 151 ? 9.289 2.713 -11.828 1 81.31 151 GLU B CA 1
ATOM 3014 C C . GLU B 1 151 ? 8.586 3.459 -10.695 1 81.31 151 GLU B C 1
ATOM 3016 O O . GLU B 1 151 ? 7.578 2.99 -10.164 1 81.31 151 GLU B O 1
ATOM 3021 N N . THR B 1 152 ? 9.203 4.48 -10.219 1 75.62 152 THR B N 1
ATOM 3022 C CA . THR B 1 152 ? 8.625 5.352 -9.203 1 75.62 152 THR B CA 1
ATOM 3023 C C . THR B 1 152 ? 8.406 6.758 -9.758 1 75.62 152 THR B C 1
ATOM 3025 O O . THR B 1 152 ? 8.742 7.035 -10.906 1 75.62 152 THR B O 1
ATOM 3028 N N . ALA B 1 153 ? 7.707 7.574 -8.992 1 67.19 153 ALA B N 1
ATOM 3029 C CA . ALA B 1 153 ? 7.543 8.969 -9.398 1 67.19 153 ALA B CA 1
ATOM 3030 C C . ALA B 1 153 ? 8.898 9.633 -9.641 1 67.19 153 ALA B C 1
ATOM 3032 O O . ALA B 1 153 ? 9.016 10.508 -10.5 1 67.19 153 ALA B O 1
ATOM 3033 N N . GLY B 1 154 ? 9.953 9.109 -8.945 1 70.62 154 GLY B N 1
ATOM 3034 C CA . GLY B 1 154 ? 11.281 9.703 -9.039 1 70.62 154 GLY B CA 1
ATOM 3035 C C . GLY B 1 154 ? 12.133 9.086 -10.141 1 70.62 154 GLY B C 1
ATOM 3036 O O . GLY B 1 154 ? 13.25 9.539 -10.398 1 70.62 154 GLY B O 1
ATOM 3037 N N . GLY B 1 155 ? 11.586 8.109 -10.734 1 80.88 155 GLY B N 1
ATOM 3038 C CA . GLY B 1 155 ? 12.359 7.449 -11.766 1 80.88 155 GLY B CA 1
ATOM 3039 C C . GLY B 1 155 ? 12.367 5.938 -11.641 1 80.88 155 GLY B C 1
ATOM 3040 O O . GLY B 1 155 ? 11.375 5.344 -11.211 1 80.88 155 GLY B O 1
ATOM 3041 N N . HIS B 1 156 ? 13.508 5.41 -12.203 1 86.94 156 HIS B N 1
ATOM 3042 C CA . HIS B 1 156 ? 13.664 3.959 -12.195 1 86.94 156 HIS B CA 1
ATOM 3043 C C . HIS B 1 156 ? 14.578 3.504 -11.062 1 86.94 156 HIS B C 1
ATOM 3045 O O . HIS B 1 156 ? 15.602 4.137 -10.797 1 86.94 156 HIS B O 1
ATOM 3051 N N . GLU B 1 157 ? 14.188 2.426 -10.453 1 89.19 157 GLU B N 1
ATOM 3052 C CA . GLU B 1 157 ? 15 1.854 -9.383 1 89.19 157 GLU B CA 1
ATOM 3053 C C . GLU B 1 157 ? 15.195 0.354 -9.578 1 89.19 157 GLU B C 1
ATOM 3055 O O . GLU B 1 157 ? 14.289 -0.344 -10.031 1 89.19 157 GLU B O 1
ATOM 3060 N N . THR B 1 158 ? 16.422 -0.074 -9.312 1 94.19 158 THR B N 1
ATOM 3061 C CA . THR B 1 158 ? 16.688 -1.493 -9.086 1 94.19 158 THR B CA 1
ATOM 3062 C C . THR B 1 158 ? 16.781 -1.801 -7.598 1 94.19 158 THR B C 1
ATOM 3064 O O . THR B 1 158 ? 17.578 -1.182 -6.883 1 94.19 158 THR B O 1
ATOM 3067 N N . VAL B 1 159 ? 15.969 -2.723 -7.16 1 93 159 VAL B N 1
ATOM 3068 C CA . VAL B 1 159 ? 15.891 -3.023 -5.734 1 93 159 VAL B CA 1
ATOM 3069 C C . VAL B 1 159 ? 16.141 -4.512 -5.504 1 93 159 VAL B C 1
ATOM 3071 O O . VAL B 1 159 ? 15.953 -5.328 -6.41 1 93 159 VAL B O 1
ATOM 3074 N N . GLN B 1 160 ? 16.609 -4.785 -4.281 1 95.81 160 GLN B N 1
ATOM 3075 C CA . GLN B 1 160 ? 16.969 -6.168 -3.984 1 95.81 160 GLN B CA 1
ATOM 3076 C C . GLN B 1 160 ? 16.562 -6.555 -2.566 1 95.81 160 GLN B C 1
ATOM 3078 O O . GLN B 1 160 ? 16.547 -5.711 -1.666 1 95.81 160 GLN B O 1
ATOM 3083 N N . THR B 1 161 ? 16.188 -7.805 -2.414 1 96.5 161 THR B N 1
ATOM 3084 C CA . THR B 1 161 ? 16 -8.461 -1.123 1 96.5 161 THR B CA 1
ATOM 3085 C C . THR B 1 161 ? 16.391 -9.93 -1.197 1 96.5 161 THR B C 1
ATOM 3087 O O . THR B 1 161 ? 17.125 -10.336 -2.102 1 96.5 161 THR B O 1
ATOM 3090 N N . THR B 1 162 ? 16 -10.703 -0.167 1 96.81 162 THR B N 1
ATOM 3091 C CA . THR B 1 162 ? 16.297 -12.125 -0.156 1 96.81 162 THR B CA 1
ATOM 3092 C C . THR B 1 162 ? 15.047 -12.945 0.14 1 96.81 162 THR B C 1
ATOM 3094 O O . THR B 1 162 ? 14.086 -12.422 0.717 1 96.81 162 THR B O 1
ATOM 3097 N N . LEU B 1 163 ? 15.078 -14.234 -0.307 1 97.44 163 LEU B N 1
ATOM 3098 C CA . LEU B 1 163 ? 14 -15.156 0.024 1 97.44 163 LEU B CA 1
ATOM 3099 C C . LEU B 1 163 ? 13.992 -15.461 1.518 1 97.44 163 LEU B C 1
ATOM 3101 O O . LEU B 1 163 ? 15.039 -15.484 2.16 1 97.44 163 LEU B O 1
ATOM 3105 N N . PRO B 1 164 ? 12.82 -15.711 2.094 1 98 164 PRO B N 1
ATOM 3106 C CA . PRO B 1 164 ? 11.484 -15.617 1.499 1 98 164 PRO B CA 1
ATOM 3107 C C . PRO B 1 164 ? 11.016 -14.172 1.319 1 98 164 PRO B C 1
ATOM 3109 O O . PRO B 1 164 ? 11.43 -13.289 2.072 1 98 164 PRO B O 1
ATOM 3112 N N . ALA B 1 165 ? 10.195 -13.961 0.323 1 98.44 165 ALA B N 1
ATOM 3113 C CA . ALA B 1 165 ? 9.773 -12.602 0.01 1 98.44 165 ALA B CA 1
ATOM 3114 C C . ALA B 1 165 ? 8.414 -12.594 -0.693 1 98.44 165 ALA B C 1
ATOM 3116 O O . ALA B 1 165 ? 7.969 -13.625 -1.202 1 98.44 165 ALA B O 1
ATOM 3117 N N . VAL B 1 166 ? 7.762 -11.461 -0.636 1 97.69 166 VAL B N 1
ATOM 3118 C CA . VAL B 1 166 ? 6.566 -11.172 -1.423 1 97.69 166 VAL B CA 1
ATOM 3119 C C . VAL B 1 166 ? 6.91 -10.203 -2.549 1 97.69 166 VAL B C 1
ATOM 3121 O O . VAL B 1 166 ? 7.594 -9.203 -2.326 1 97.69 166 VAL B O 1
ATOM 3124 N N . VAL B 1 167 ? 6.449 -10.555 -3.766 1 96.62 167 VAL B N 1
ATOM 3125 C CA . VAL B 1 167 ? 6.672 -9.68 -4.914 1 96.62 167 VAL B CA 1
ATOM 3126 C C . VAL B 1 167 ? 5.34 -9.352 -5.582 1 96.62 167 VAL B C 1
ATOM 3128 O O . VAL B 1 167 ? 4.488 -10.227 -5.746 1 96.62 167 VAL B O 1
ATOM 3131 N N . SER B 1 168 ? 5.152 -8.094 -5.836 1 94.19 168 SER B N 1
ATOM 3132 C CA . SER B 1 168 ? 4.047 -7.684 -6.699 1 94.19 168 SER B CA 1
ATOM 3133 C C . SER B 1 168 ? 4.555 -7.242 -8.07 1 94.19 168 SER B C 1
ATOM 3135 O O . SER B 1 168 ? 5.441 -6.391 -8.164 1 94.19 168 SER B O 1
ATOM 3137 N N . VAL B 1 169 ? 3.945 -7.746 -9.125 1 94.5 169 VAL B N 1
ATOM 3138 C CA . VAL B 1 169 ? 4.359 -7.43 -10.492 1 94.5 169 VAL B CA 1
ATOM 3139 C C . VAL B 1 169 ? 3.305 -6.555 -11.164 1 94.5 169 VAL B C 1
ATOM 3141 O O . VAL B 1 169 ? 2.143 -6.543 -10.75 1 94.5 169 VAL B O 1
ATOM 3144 N N . VAL B 1 170 ? 3.742 -5.762 -12.148 1 90.38 170 VAL B N 1
ATOM 3145 C CA . VAL B 1 170 ? 2.816 -4.863 -12.836 1 90.38 170 VAL B CA 1
ATOM 3146 C C . VAL B 1 170 ? 2.854 -5.129 -14.336 1 90.38 170 VAL B C 1
ATOM 3148 O O . VAL B 1 170 ? 3.543 -6.043 -14.797 1 90.38 170 VAL B O 1
ATOM 3151 N N . GLU B 1 171 ? 2.029 -4.344 -15.008 1 86.38 171 GLU B N 1
ATOM 3152 C CA . GLU B 1 171 ? 1.896 -4.516 -16.453 1 86.38 171 GLU B CA 1
ATOM 3153 C C . GLU B 1 171 ? 3.254 -4.465 -17.141 1 86.38 171 GLU B C 1
ATOM 3155 O O . GLU B 1 171 ? 4.176 -3.799 -16.672 1 86.38 171 GLU B O 1
ATOM 3160 N N . ALA B 1 172 ? 3.463 -5.109 -18.234 1 82.12 172 ALA B N 1
ATOM 3161 C CA . ALA B 1 172 ? 4.598 -5.078 -19.156 1 82.12 172 ALA B CA 1
ATOM 3162 C C . ALA B 1 172 ? 5.789 -5.84 -18.594 1 82.12 172 ALA B C 1
ATOM 3164 O O . ALA B 1 172 ? 6.879 -5.82 -19.156 1 82.12 172 ALA B O 1
ATOM 3165 N N . ILE B 1 173 ? 5.543 -6.434 -17.359 1 93.69 173 ILE B N 1
ATOM 3166 C CA . ILE B 1 173 ? 6.648 -7.25 -16.875 1 93.69 173 ILE B CA 1
ATOM 3167 C C . ILE B 1 173 ? 6.93 -8.383 -17.844 1 93.69 173 ILE B C 1
ATOM 3169 O O . ILE B 1 173 ? 8.07 -8.844 -17.969 1 93.69 173 ILE B O 1
ATOM 3173 N N . ASN B 1 174 ? 5.828 -8.82 -18.5 1 94.94 174 ASN B N 1
ATOM 3174 C CA . ASN B 1 174 ? 5.918 -9.93 -19.438 1 94.94 174 ASN B CA 1
ATOM 3175 C C . ASN B 1 174 ? 4.707 -9.977 -20.375 1 94.94 174 ASN B C 1
ATOM 3177 O O . ASN B 1 174 ? 3.832 -9.109 -20.297 1 94.94 174 ASN B O 1
ATOM 3181 N N . GLU B 1 175 ? 4.785 -10.906 -21.344 1 94.81 175 GLU B N 1
ATOM 3182 C CA . GLU B 1 175 ? 3.658 -11.312 -22.172 1 94.81 175 GLU B CA 1
ATOM 3183 C C . GLU B 1 175 ? 3.215 -12.734 -21.859 1 94.81 175 GLU B C 1
ATOM 3185 O O . GLU B 1 175 ? 3.867 -13.703 -22.25 1 94.81 175 GLU B O 1
ATOM 3190 N N . PRO B 1 176 ? 2.088 -12.852 -21.156 1 94.69 176 PRO B N 1
ATOM 3191 C CA . PRO B 1 176 ? 1.69 -14.172 -20.656 1 94.69 176 PRO B CA 1
ATOM 3192 C C . PRO B 1 176 ? 1.365 -15.156 -21.781 1 94.69 176 PRO B C 1
ATOM 3194 O O . PRO B 1 176 ? 0.772 -14.773 -22.781 1 94.69 176 PRO B O 1
ATOM 3197 N N . ARG B 1 177 ? 1.759 -16.406 -21.609 1 95.44 177 ARG B N 1
ATOM 3198 C CA . ARG B 1 177 ? 1.414 -17.484 -22.531 1 95.44 177 ARG B CA 1
ATOM 3199 C C . ARG B 1 177 ? -0.04 -17.906 -22.359 1 95.44 177 ARG B C 1
ATOM 3201 O O . ARG B 1 177 ? -0.679 -17.562 -21.359 1 95.44 177 ARG B O 1
ATOM 3208 N N . TYR B 1 178 ? -0.514 -18.625 -23.312 1 93.56 178 TYR B N 1
ATOM 3209 C CA . TYR B 1 178 ? -1.811 -19.281 -23.203 1 93.56 178 TYR B CA 1
ATOM 3210 C C . TYR B 1 178 ? -1.646 -20.75 -22.828 1 93.56 178 TYR B C 1
ATOM 3212 O O . TYR B 1 178 ? -0.675 -21.391 -23.234 1 93.56 178 TYR B O 1
ATOM 3220 N N . PRO B 1 179 ? -2.635 -21.172 -22.062 1 93.81 179 PRO B N 1
ATOM 3221 C CA . PRO B 1 179 ? -2.566 -22.609 -21.812 1 93.81 179 PRO B CA 1
ATOM 3222 C C . PRO B 1 179 ? -2.727 -23.438 -23.078 1 93.81 179 PRO B C 1
ATOM 3224 O O . PRO B 1 179 ? -3.424 -23.016 -24.016 1 93.81 179 PRO B O 1
ATOM 3227 N N . ASN B 1 180 ? -2.008 -24.578 -23.109 1 92.94 180 ASN B N 1
ATOM 3228 C CA . ASN B 1 180 ? -2.209 -25.516 -24.203 1 92.94 180 ASN B CA 1
ATOM 3229 C C . ASN B 1 180 ? -3.209 -26.609 -23.828 1 92.94 180 ASN B C 1
ATOM 3231 O O . ASN B 1 180 ? -3.666 -26.672 -22.688 1 92.94 180 ASN B O 1
ATOM 3235 N N . PHE B 1 181 ? -3.545 -27.453 -24.844 1 93.31 181 PHE B N 1
ATOM 3236 C CA . PHE B 1 181 ? -4.582 -28.469 -24.656 1 93.31 181 PHE B CA 1
ATOM 3237 C C . PHE B 1 181 ? -4.191 -29.453 -23.562 1 93.31 181 PHE B C 1
ATOM 3239 O O . PHE B 1 181 ? -5.023 -29.828 -22.734 1 93.31 181 PHE B O 1
ATOM 3246 N N . LYS B 1 182 ? -3.02 -29.891 -23.531 1 94.5 182 LYS B N 1
ATOM 3247 C CA . LYS B 1 182 ? -2.539 -30.812 -22.516 1 94.5 182 LYS B CA 1
ATOM 3248 C C . LYS B 1 182 ? -2.674 -30.219 -21.125 1 94.5 182 LYS B C 1
ATOM 3250 O O . LYS B 1 182 ? -3.09 -30.906 -20.188 1 94.5 182 LYS B O 1
ATOM 3255 N N . GLY B 1 183 ? -2.324 -28.906 -20.984 1 93.75 183 GLY B N 1
ATOM 3256 C CA . GLY B 1 183 ? -2.467 -28.219 -19.703 1 93.75 183 GLY B CA 1
ATOM 3257 C C . GLY B 1 183 ? -3.906 -28.125 -19.234 1 93.75 183 GLY B C 1
ATOM 3258 O O . GLY B 1 183 ? -4.184 -28.312 -18.047 1 93.75 183 GLY B O 1
ATOM 3259 N N . ILE B 1 184 ? -4.746 -27.875 -20.172 1 93.44 184 ILE B N 1
ATOM 3260 C CA . ILE B 1 184 ? -6.168 -27.75 -19.875 1 93.44 184 ILE B CA 1
ATOM 3261 C C . ILE B 1 184 ? -6.711 -29.078 -19.359 1 93.44 184 ILE B C 1
ATOM 3263 O O . ILE B 1 184 ? -7.441 -29.109 -18.375 1 93.44 184 ILE B O 1
ATOM 3267 N N . MET B 1 185 ? -6.324 -30.156 -19.969 1 94.12 185 MET B N 1
ATOM 3268 C CA . MET B 1 185 ? -6.797 -31.484 -19.578 1 94.12 185 MET B CA 1
ATOM 3269 C C . MET B 1 185 ? -6.211 -31.891 -18.234 1 94.12 185 MET B C 1
ATOM 3271 O O . MET B 1 185 ? -6.902 -32.469 -17.406 1 94.12 185 MET B O 1
ATOM 3275 N N . ALA B 1 186 ? -5.02 -31.594 -18.047 1 95.44 186 ALA B N 1
ATOM 3276 C CA . ALA B 1 186 ? -4.328 -31.953 -16.828 1 95.44 186 ALA B CA 1
ATOM 3277 C C . ALA B 1 186 ? -4.871 -31.188 -15.625 1 95.44 186 ALA B C 1
ATOM 3279 O O . ALA B 1 186 ? -4.852 -31.672 -14.5 1 95.44 186 ALA B O 1
ATOM 3280 N N . ALA B 1 187 ? -5.305 -29.953 -15.883 1 95.56 187 ALA B N 1
ATOM 3281 C CA . ALA B 1 187 ? -5.766 -29.047 -14.828 1 95.56 187 ALA B CA 1
ATOM 3282 C C . ALA B 1 187 ? -6.883 -29.688 -14.008 1 95.56 187 ALA B C 1
ATOM 3284 O O . ALA B 1 187 ? -6.98 -29.469 -12.797 1 95.56 187 ALA B O 1
ATOM 3285 N N . LYS B 1 188 ? -7.676 -30.469 -14.688 1 93.62 188 LYS B N 1
ATOM 3286 C CA . LYS B 1 188 ? -8.836 -31.078 -14.055 1 93.62 188 LYS B CA 1
ATOM 3287 C C . LYS B 1 188 ? -8.414 -32.062 -12.969 1 93.62 188 LYS B C 1
ATOM 3289 O O . LYS B 1 188 ? -9.141 -32.25 -11.984 1 93.62 188 LYS B O 1
ATOM 3294 N N . LYS B 1 189 ? -7.285 -32.625 -13.062 1 96.06 189 LYS B N 1
ATOM 3295 C CA . LYS B 1 189 ? -6.844 -33.688 -12.156 1 96.06 189 LYS B CA 1
ATOM 3296 C C . LYS B 1 189 ? -5.844 -33.125 -11.141 1 96.06 189 LYS B C 1
ATOM 3298 O O . LYS B 1 189 ? -5.5 -33.844 -10.18 1 96.06 189 LYS B O 1
ATOM 3303 N N . LYS B 1 190 ? -5.379 -31.953 -11.305 1 97.5 190 LYS B N 1
ATOM 3304 C CA . LYS B 1 190 ? -4.395 -31.391 -10.391 1 97.5 190 LYS B CA 1
ATOM 3305 C C . LYS B 1 190 ? -4.992 -31.188 -9 1 97.5 190 LYS B C 1
ATOM 3307 O O . LYS B 1 190 ? -6.176 -30.859 -8.867 1 97.5 190 LYS B O 1
ATOM 3312 N N . PRO B 1 191 ? -4.117 -31.375 -8 1 98.06 191 PRO B N 1
ATOM 3313 C CA . PRO B 1 191 ? -4.625 -31.219 -6.637 1 98.06 191 PRO B CA 1
ATOM 3314 C C . PRO B 1 191 ? -5.176 -29.812 -6.363 1 98.06 191 PRO B C 1
ATOM 3316 O O . PRO B 1 191 ? -4.543 -28.828 -6.719 1 98.06 191 PRO B O 1
ATOM 3319 N N . LEU B 1 192 ? -6.348 -29.75 -5.832 1 97.69 192 LEU B N 1
ATOM 3320 C CA . LEU B 1 192 ? -7 -28.547 -5.34 1 97.69 192 LEU B CA 1
ATOM 3321 C C . LEU B 1 192 ? -7.562 -28.766 -3.939 1 97.69 192 LEU B C 1
ATOM 3323 O O . LEU B 1 192 ? -8.477 -29.562 -3.748 1 97.69 192 LEU B O 1
ATOM 3327 N N . GLU B 1 193 ? -6.973 -28.125 -3.016 1 97.69 193 GLU B N 1
ATOM 3328 C CA . GLU B 1 193 ? -7.457 -28.172 -1.64 1 97.69 193 GLU B CA 1
ATOM 3329 C C . GLU B 1 193 ? -8.359 -26.969 -1.329 1 97.69 193 GLU B C 1
ATOM 3331 O O . GLU B 1 193 ? -8.055 -25.844 -1.72 1 97.69 193 GLU B O 1
ATOM 3336 N N . THR B 1 194 ? -9.438 -27.203 -0.667 1 97.81 194 THR B N 1
ATOM 3337 C CA . THR B 1 194 ? -10.336 -26.141 -0.226 1 97.81 194 THR B CA 1
ATOM 3338 C C . THR B 1 194 ? -10.352 -26.047 1.297 1 97.81 194 THR B C 1
ATOM 3340 O O . THR B 1 194 ? -10.453 -27.062 1.987 1 97.81 194 THR B O 1
ATOM 3343 N N . LYS B 1 195 ? -10.188 -24.875 1.776 1 98 195 LYS B N 1
ATOM 3344 C CA . LYS B 1 195 ? -10.219 -24.609 3.211 1 98 195 LYS B CA 1
ATOM 3345 C C . LYS B 1 195 ? -11.164 -23.453 3.537 1 98 195 LYS B C 1
ATOM 3347 O O . LYS B 1 195 ? -11.344 -22.547 2.729 1 98 195 LYS B O 1
ATOM 3352 N N . ASP B 1 196 ? -11.781 -23.516 4.73 1 98.19 196 ASP B N 1
ATOM 3353 C CA . ASP B 1 196 ? -12.539 -22.375 5.238 1 98.19 196 ASP B CA 1
ATOM 3354 C C . ASP B 1 196 ? -11.75 -21.625 6.312 1 98.19 196 ASP B C 1
ATOM 3356 O O . ASP B 1 196 ? -10.594 -21.953 6.578 1 98.19 196 ASP B O 1
ATOM 3360 N N . LEU B 1 197 ? -12.344 -20.594 6.863 1 98.44 197 LEU B N 1
ATOM 3361 C CA . LEU B 1 197 ? -11.648 -19.75 7.832 1 98.44 197 LEU B CA 1
ATOM 3362 C C . LEU B 1 197 ? -11.211 -20.562 9.047 1 98.44 197 LEU B C 1
ATOM 3364 O O . LEU B 1 197 ? -10.086 -20.406 9.531 1 98.44 197 LEU B O 1
ATOM 3368 N N . ALA B 1 198 ? -12.023 -21.453 9.508 1 98.44 198 ALA B N 1
ATOM 3369 C CA . ALA B 1 198 ? -11.711 -22.266 10.68 1 98.44 198 ALA B CA 1
ATOM 3370 C C . ALA B 1 198 ? -10.492 -23.156 10.422 1 98.44 198 ALA B C 1
ATOM 3372 O O . ALA B 1 198 ? -9.648 -23.328 11.312 1 98.44 198 ALA B O 1
ATOM 3373 N N . ALA B 1 199 ? -10.414 -23.656 9.266 1 98.19 199 ALA B N 1
ATOM 3374 C CA . ALA B 1 199 ? -9.328 -24.547 8.891 1 98.19 199 ALA B CA 1
ATOM 3375 C C . ALA B 1 199 ? -7.984 -23.828 8.914 1 98.19 199 ALA B C 1
ATOM 3377 O O . ALA B 1 199 ? -6.93 -24.453 8.953 1 98.19 199 ALA B O 1
ATOM 3378 N N . ILE B 1 200 ? -7.992 -22.516 8.883 1 98.19 200 ILE B N 1
ATOM 3379 C CA . ILE B 1 200 ? -6.738 -21.766 8.891 1 98.19 200 ILE B CA 1
ATOM 3380 C C . ILE B 1 200 ? -6.629 -20.953 10.18 1 98.19 200 ILE B C 1
ATOM 3382 O O . ILE B 1 200 ? -5.867 -19.984 10.25 1 98.19 200 ILE B O 1
ATOM 3386 N N . GLY B 1 201 ? -7.477 -21.203 11.117 1 98.12 201 GLY B N 1
ATOM 3387 C CA . GLY B 1 201 ? -7.348 -20.656 12.461 1 98.12 201 GLY B CA 1
ATOM 3388 C C . GLY B 1 201 ? -7.996 -19.297 12.625 1 98.12 201 GLY B C 1
ATOM 3389 O O . GLY B 1 201 ? -7.637 -18.531 13.523 1 98.12 201 GLY B O 1
ATOM 3390 N N . LEU B 1 202 ? -8.852 -18.906 11.711 1 98.31 202 LEU B N 1
ATOM 3391 C CA . LEU B 1 202 ? -9.523 -17.625 11.797 1 98.31 202 LEU B CA 1
ATOM 3392 C C . LEU B 1 202 ? -11.016 -17.812 12.062 1 98.31 202 LEU B C 1
ATOM 3394 O O . LEU B 1 202 ? -11.547 -18.906 11.914 1 98.31 202 LEU B O 1
ATOM 3398 N N . SER B 1 203 ? -11.633 -16.812 12.547 1 98.19 203 SER B N 1
ATOM 3399 C CA . SER B 1 203 ? -13.086 -16.766 12.727 1 98.19 203 SER B CA 1
ATOM 3400 C C . SER B 1 203 ? -13.727 -15.758 11.781 1 98.19 203 SER B C 1
ATOM 3402 O O . SER B 1 203 ? -13.031 -15.031 11.07 1 98.19 203 SER B O 1
ATOM 3404 N N . ALA B 1 204 ? -15.008 -15.703 11.82 1 96.5 204 ALA B N 1
ATOM 3405 C CA . ALA B 1 204 ? -15.766 -14.781 10.984 1 96.5 204 ALA B CA 1
ATOM 3406 C C . ALA B 1 204 ? -15.453 -13.328 11.336 1 96.5 204 ALA B C 1
ATOM 3408 O O . ALA B 1 204 ? -15.609 -12.43 10.508 1 96.5 204 ALA B O 1
ATOM 3409 N N . ASP B 1 205 ? -14.938 -13.102 12.523 1 96.31 205 ASP B N 1
ATOM 3410 C CA . ASP B 1 205 ? -14.625 -11.75 12.977 1 96.31 205 ASP B CA 1
ATOM 3411 C C . ASP B 1 205 ? -13.32 -11.25 12.359 1 96.31 205 ASP B C 1
ATOM 3413 O O . ASP B 1 205 ? -13.016 -10.062 12.414 1 96.31 205 ASP B O 1
ATOM 3417 N N . ASP B 1 206 ? -12.586 -12.125 11.727 1 96.19 206 ASP B N 1
ATOM 3418 C CA . ASP B 1 206 ? -11.266 -11.805 11.195 1 96.19 206 ASP B CA 1
ATOM 3419 C C . ASP B 1 206 ? -11.352 -11.445 9.711 1 96.19 206 ASP B C 1
ATOM 3421 O O . ASP B 1 206 ? -10.367 -10.984 9.125 1 96.19 206 ASP B O 1
ATOM 3425 N N . ALA B 1 207 ? -12.492 -11.594 9.086 1 95.44 207 ALA B N 1
ATOM 3426 C CA . ALA B 1 207 ? -12.641 -11.422 7.645 1 95.44 207 ALA B CA 1
ATOM 3427 C C . ALA B 1 207 ? -13.945 -10.703 7.309 1 95.44 207 ALA B C 1
ATOM 3429 O O . ALA B 1 207 ? -14.742 -10.406 8.195 1 95.44 207 ALA B O 1
ATOM 3430 N N . GLY B 1 208 ? -14.055 -10.414 6.043 1 92.5 208 GLY B N 1
ATOM 3431 C CA . GLY B 1 208 ? -15.281 -9.75 5.625 1 92.5 208 GLY B CA 1
ATOM 3432 C C . GLY B 1 208 ? -15.453 -8.375 6.234 1 92.5 208 GLY B C 1
ATOM 3433 O O . GLY B 1 208 ? -14.477 -7.734 6.625 1 92.5 208 GLY B O 1
ATOM 3434 N N . HIS B 1 209 ? -16.641 -7.949 6.242 1 89.06 209 HIS B N 1
ATOM 3435 C CA . HIS B 1 209 ? -16.969 -6.645 6.805 1 89.06 209 HIS B CA 1
ATOM 3436 C C . HIS B 1 209 ? -16.578 -6.566 8.281 1 89.06 209 HIS B C 1
ATOM 3438 O O . HIS B 1 209 ? -16.062 -5.543 8.734 1 89.06 209 HIS B O 1
ATOM 3444 N N . ALA B 1 210 ? -16.766 -7.719 8.945 1 91.5 210 ALA B N 1
ATOM 3445 C CA . ALA B 1 210 ? -16.516 -7.758 10.383 1 91.5 210 ALA B CA 1
ATOM 3446 C C . ALA B 1 210 ? -15.023 -7.598 10.688 1 91.5 210 ALA B C 1
ATOM 3448 O O . ALA B 1 210 ? -14.648 -7.004 11.703 1 91.5 210 ALA B O 1
ATOM 3449 N N . GLY B 1 211 ? -14.227 -8.094 9.852 1 92.19 211 GLY B N 1
ATOM 3450 C CA . GLY B 1 211 ? -12.789 -8.055 10.062 1 92.19 211 GLY B CA 1
ATOM 3451 C C . GLY B 1 211 ? -12.117 -6.883 9.367 1 92.19 211 GLY B C 1
ATOM 3452 O O . GLY B 1 211 ? -10.891 -6.742 9.422 1 92.19 211 GLY B O 1
ATOM 3453 N N . SER B 1 212 ? -12.938 -6.047 8.734 1 91.88 212 SER B N 1
ATOM 3454 C CA . SER B 1 212 ? -12.398 -4.926 7.973 1 91.88 212 SER B CA 1
ATOM 3455 C C . SER B 1 212 ? -12.375 -3.652 8.812 1 91.88 212 SER B C 1
ATOM 3457 O O . SER B 1 212 ? -13.242 -3.445 9.664 1 91.88 212 SER B O 1
ATOM 3459 N N . ALA B 1 213 ? -11.297 -2.914 8.57 1 87.62 213 ALA B N 1
ATOM 3460 C CA . ALA B 1 213 ? -11.125 -1.673 9.32 1 87.62 213 ALA B CA 1
ATOM 3461 C C . ALA B 1 213 ? -11.953 -0.544 8.711 1 87.62 213 ALA B C 1
ATOM 3463 O O . ALA B 1 213 ? -12.148 0.5 9.336 1 87.62 213 ALA B O 1
ATOM 3464 N N . THR B 1 214 ? -12.406 -0.716 7.48 1 89 214 THR B N 1
ATOM 3465 C CA . THR B 1 214 ? -13.188 0.278 6.754 1 89 214 THR B CA 1
ATOM 3466 C C . THR B 1 214 ? -14.461 -0.342 6.188 1 89 214 THR B C 1
ATOM 3468 O O . THR B 1 214 ? -14.555 -1.562 6.043 1 89 214 THR B O 1
ATOM 3471 N N . LYS B 1 215 ? -15.398 0.488 5.973 1 89.62 215 LYS B N 1
ATOM 3472 C CA . LYS B 1 215 ? -16.656 0.055 5.359 1 89.62 215 LYS B CA 1
ATOM 3473 C C . LYS B 1 215 ? -16.953 0.851 4.094 1 89.62 215 LYS B C 1
ATOM 3475 O O . LYS B 1 215 ? -16.844 2.078 4.086 1 89.62 215 LYS B O 1
ATOM 3480 N N . VAL B 1 216 ? -17.25 0.166 3.023 1 85.5 216 VAL B N 1
ATOM 3481 C CA . VAL B 1 216 ? -17.719 0.826 1.807 1 85.5 216 VAL B CA 1
ATOM 3482 C C . VAL B 1 216 ? -19.203 1.176 1.935 1 85.5 216 VAL B C 1
ATOM 3484 O O . VAL B 1 216 ? -20.031 0.288 2.086 1 85.5 216 VAL B O 1
ATOM 3487 N N . LEU B 1 217 ? -19.453 2.389 1.879 1 88.81 217 LEU B N 1
ATOM 3488 C CA . LEU B 1 217 ? -20.828 2.844 2.031 1 88.81 217 LEU B CA 1
ATOM 3489 C C . LEU B 1 217 ? -21.547 2.854 0.688 1 88.81 217 LEU B C 1
ATOM 3491 O O . LEU B 1 217 ? -22.734 2.539 0.616 1 88.81 217 LEU B O 1
ATOM 3495 N N . GLU B 1 218 ? -20.797 3.271 -0.302 1 87.38 218 GLU B N 1
ATOM 3496 C CA . GLU B 1 218 ? -21.328 3.385 -1.659 1 87.38 218 GLU B CA 1
ATOM 3497 C C . GLU B 1 218 ? -20.25 3.074 -2.695 1 87.38 218 GLU B C 1
ATOM 3499 O O . GLU B 1 218 ? -19.062 3.361 -2.479 1 87.38 218 GLU B O 1
ATOM 3504 N N . ALA B 1 219 ? -20.688 2.402 -3.689 1 84.56 219 ALA B N 1
ATOM 3505 C CA . ALA B 1 219 ? -19.797 2.123 -4.82 1 84.56 219 ALA B CA 1
ATOM 3506 C C . ALA B 1 219 ? -20.531 2.338 -6.145 1 84.56 219 ALA B C 1
ATOM 3508 O O . ALA B 1 219 ? -21.641 1.84 -6.34 1 84.56 219 ALA B O 1
ATOM 3509 N N . THR B 1 220 ? -19.906 3.17 -6.918 1 84.5 220 THR B N 1
ATOM 3510 C CA . THR B 1 220 ? -20.422 3.398 -8.266 1 84.5 220 THR B CA 1
ATOM 3511 C C . THR B 1 220 ? -19.422 2.924 -9.312 1 84.5 220 THR B C 1
ATOM 3513 O O . THR B 1 220 ? -18.25 3.344 -9.305 1 84.5 220 THR B O 1
ATOM 3516 N N . PRO B 1 221 ? -19.859 1.961 -10.141 1 77.38 221 PRO B N 1
ATOM 3517 C CA . PRO B 1 221 ? -18.938 1.463 -11.164 1 77.38 221 PRO B CA 1
ATOM 3518 C C . PRO B 1 221 ? -18.5 2.543 -12.156 1 77.38 221 PRO B C 1
ATOM 3520 O O . PRO B 1 221 ? -19.219 3.527 -12.344 1 77.38 221 PRO B O 1
ATOM 3523 N N . LYS B 1 222 ? -17.266 2.371 -12.594 1 73.5 222 LYS B N 1
ATOM 3524 C CA . LYS B 1 222 ? -16.812 3.246 -13.672 1 73.5 222 LYS B CA 1
ATOM 3525 C C . LYS B 1 222 ? -17.75 3.166 -14.875 1 73.5 222 LYS B C 1
ATOM 3527 O O . LYS B 1 222 ? -18.188 2.078 -15.258 1 73.5 222 LYS B O 1
ATOM 3532 N N . PRO B 1 223 ? -18.172 4.426 -15.234 1 65.81 223 PRO B N 1
ATOM 3533 C CA . PRO B 1 223 ? -19.016 4.371 -16.438 1 65.81 223 PRO B CA 1
ATOM 3534 C C . PRO B 1 223 ? -18.344 3.641 -17.594 1 65.81 223 PRO B C 1
ATOM 3536 O O . PRO B 1 223 ? -17.125 3.68 -17.734 1 65.81 223 PRO B O 1
ATOM 3539 N N . PRO B 1 224 ? -19.109 2.734 -18.125 1 58.41 224 PRO B N 1
ATOM 3540 C CA . PRO B 1 224 ? -18.516 2.057 -19.281 1 58.41 224 PRO B CA 1
ATOM 3541 C C . PRO B 1 224 ? -17.797 3.018 -20.234 1 58.41 224 PRO B C 1
ATOM 3543 O O . PRO B 1 224 ? -18.234 4.16 -20.406 1 58.41 224 PRO B O 1
ATOM 3546 N N . LYS B 1 225 ? -16.5 2.834 -20.297 1 50.25 225 LYS B N 1
ATOM 3547 C CA . LYS B 1 225 ? -15.797 3.643 -21.281 1 50.25 225 LYS B CA 1
ATOM 3548 C C . LYS B 1 225 ? -16.578 3.715 -22.594 1 50.25 225 LYS B C 1
ATOM 3550 O O . LYS B 1 225 ? -17.078 2.699 -23.078 1 50.25 225 LYS B O 1
ATOM 3555 N N . GLU B 1 226 ? -17.234 4.793 -22.641 1 45.31 226 GLU B N 1
ATOM 3556 C CA . GLU B 1 226 ? -17.875 4.906 -23.953 1 45.31 226 GLU B CA 1
ATOM 3557 C C . GLU B 1 226 ? -16.922 4.457 -25.062 1 45.31 226 GLU B C 1
ATOM 3559 O O . GLU B 1 226 ? -15.719 4.719 -25 1 45.31 226 GLU B O 1
ATOM 3564 N N . ALA B 1 227 ? -17.156 3.387 -25.609 1 41.47 227 ALA B N 1
ATOM 3565 C CA . ALA B 1 227 ? -16.391 3.002 -26.797 1 41.47 227 ALA B CA 1
ATOM 3566 C C . ALA B 1 227 ? -15.867 4.23 -27.531 1 41.47 227 ALA B C 1
ATOM 3568 O O . ALA B 1 227 ? -16.625 5.168 -27.812 1 41.47 227 ALA B O 1
ATOM 3569 N N . GLY B 1 228 ? -14.672 4.676 -27.078 1 44.25 228 GLY B N 1
ATOM 3570 C CA . GLY B 1 228 ? -14.195 5.746 -27.953 1 44.25 228 GLY B CA 1
ATOM 3571 C C . GLY B 1 228 ? -14.742 5.66 -29.359 1 44.25 228 GLY B C 1
ATOM 3572 O O . GLY B 1 228 ? -15.164 4.59 -29.797 1 44.25 228 GLY B O 1
ATOM 3573 N N . GLU B 1 229 ? -15.273 6.711 -29.797 1 43.59 229 GLU B N 1
ATOM 3574 C CA . GLU B 1 229 ? -15.75 6.688 -31.172 1 43.59 229 GLU B CA 1
ATOM 3575 C C . GLU B 1 229 ? -14.727 6.027 -32.094 1 43.59 229 GLU B C 1
ATOM 3577 O O . GLU B 1 229 ? -13.562 6.445 -32.156 1 43.59 229 GLU B O 1
ATOM 3582 N N . LYS B 1 230 ? -14.883 4.766 -32.281 1 45.19 230 LYS B N 1
ATOM 3583 C CA . LYS B 1 230 ? -14.078 4.141 -33.312 1 45.19 230 LYS B CA 1
ATOM 3584 C C . LYS B 1 230 ? -14.047 5.008 -34.562 1 45.19 230 LYS B C 1
ATOM 3586 O O . LYS B 1 230 ? -15.086 5.297 -35.156 1 45.19 230 LYS B O 1
ATOM 3591 N N . ILE B 1 231 ? -13.125 5.875 -34.688 1 46.78 231 ILE B N 1
ATOM 3592 C CA . ILE B 1 231 ? -12.992 6.605 -35.938 1 46.78 231 ILE B CA 1
ATOM 3593 C C . ILE B 1 231 ? -12.453 5.672 -37 1 46.78 231 ILE B C 1
ATOM 3595 O O . ILE B 1 231 ? -11.344 5.152 -36.906 1 46.78 231 ILE B O 1
ATOM 3599 N N . GLU B 1 232 ? -13.312 5.027 -37.625 1 44.47 232 GLU B N 1
ATOM 3600 C CA . GLU B 1 232 ? -12.938 4.227 -38.781 1 44.47 232 GLU B CA 1
ATOM 3601 C C . GLU B 1 232 ? -12 5.004 -39.719 1 44.47 232 GLU B C 1
ATOM 3603 O O . GLU B 1 232 ? -12.305 6.125 -40.125 1 44.47 232 GLU B O 1
ATOM 3608 N N . ASP B 1 233 ? -10.758 4.73 -39.562 1 47.06 233 ASP B N 1
ATOM 3609 C CA . ASP B 1 233 ? -9.797 5.277 -40.5 1 47.06 233 ASP B CA 1
ATOM 3610 C C . ASP B 1 233 ? -10.047 4.738 -41.906 1 47.06 233 ASP B C 1
ATOM 3612 O O . ASP B 1 233 ? -10.367 3.561 -42.094 1 47.06 233 ASP B O 1
ATOM 3616 N N . ASP B 1 234 ? -10.508 5.523 -42.781 1 51.69 234 ASP B N 1
ATOM 3617 C CA . ASP B 1 234 ? -10.766 5.082 -44.156 1 51.69 234 ASP B CA 1
ATOM 3618 C C . ASP B 1 234 ? -9.5 4.504 -44.781 1 51.69 234 ASP B C 1
ATOM 3620 O O . ASP B 1 234 ? -9.445 4.316 -46 1 51.69 234 ASP B O 1
ATOM 3624 N N . GLY B 1 235 ? -8.586 4.141 -44.094 1 52.44 235 GLY B N 1
ATOM 3625 C CA . GLY B 1 235 ? -7.363 3.576 -44.656 1 52.44 235 GLY B CA 1
ATOM 3626 C C . GLY B 1 235 ? -6.277 4.609 -44.875 1 52.44 235 GLY B C 1
ATOM 3627 O O . GLY B 1 235 ? -5.137 4.262 -45.188 1 52.44 235 GLY B O 1
ATOM 3628 N N . THR B 1 236 ? -6.574 5.91 -45.031 1 56.16 236 THR B N 1
ATOM 3629 C CA . THR B 1 236 ? -5.562 6.898 -45.375 1 56.16 236 THR B CA 1
ATOM 3630 C C . THR B 1 236 ? -4.984 7.559 -44.125 1 56.16 236 THR B C 1
ATOM 3632 O O . THR B 1 236 ? -4.031 8.336 -44.219 1 56.16 236 THR B O 1
ATOM 3635 N N . GLY B 1 237 ? -5.344 7.188 -42.938 1 53.44 237 GLY B N 1
ATOM 3636 C CA . GLY B 1 237 ? -4.836 7.691 -41.688 1 53.44 237 GLY B CA 1
ATOM 3637 C C . GLY B 1 237 ? -5.285 9.109 -41.375 1 53.44 237 GLY B C 1
ATOM 3638 O O . GLY B 1 237 ? -5.094 9.609 -40.25 1 53.44 237 GLY B O 1
ATOM 3639 N N . GLN B 1 238 ? -5.617 9.828 -42.406 1 52.91 238 GLN B N 1
ATOM 3640 C CA . GLN B 1 238 ? -5.961 11.242 -42.281 1 52.91 238 GLN B CA 1
ATOM 3641 C C . GLN B 1 238 ? -7.277 11.422 -41.531 1 52.91 238 GLN B C 1
ATOM 3643 O O . GLN B 1 238 ? -7.395 12.312 -40.688 1 52.91 238 GLN B O 1
ATOM 3648 N N . VAL B 1 239 ? -8.156 10.602 -41.844 1 55.94 239 VAL B N 1
ATOM 3649 C CA . VAL B 1 239 ? -9.484 10.773 -41.281 1 55.94 239 VAL B CA 1
ATOM 3650 C C . VAL B 1 239 ? -9.438 10.453 -39.781 1 55.94 239 VAL B C 1
ATOM 3652 O O . VAL B 1 239 ? -10.031 11.164 -38.969 1 55.94 239 VAL B O 1
ATOM 3655 N N . GLY B 1 240 ? -8.805 9.469 -39.469 1 55.31 240 GLY B N 1
ATOM 3656 C CA . GLY B 1 240 ? -8.672 9.086 -38.062 1 55.31 240 GLY B CA 1
ATOM 3657 C C . GLY B 1 240 ? -7.957 10.141 -37.25 1 55.31 240 GLY B C 1
ATOM 3658 O O . GLY B 1 240 ? -8.367 10.43 -36.125 1 55.31 240 GLY B O 1
ATOM 3659 N N . ALA B 1 241 ? -6.953 10.656 -37.875 1 57.72 241 ALA B N 1
ATOM 3660 C CA . ALA B 1 241 ? -6.195 11.703 -37.188 1 57.72 241 ALA B CA 1
ATOM 3661 C C . ALA B 1 241 ? -7.059 12.938 -36.938 1 57.72 241 ALA B C 1
ATOM 3663 O O . ALA B 1 241 ? -7.031 13.523 -35.875 1 57.72 241 ALA B O 1
ATOM 3664 N N . LYS B 1 242 ? -7.723 13.391 -38 1 59.31 242 LYS B N 1
ATOM 3665 C CA . LYS B 1 242 ? -8.602 14.547 -37.875 1 59.31 242 LYS B CA 1
ATOM 3666 C C . LYS B 1 242 ? -9.688 14.289 -36.812 1 59.31 242 LYS B C 1
ATOM 3668 O O . LYS B 1 242 ? -9.984 15.148 -36 1 59.31 242 LYS B O 1
ATOM 3673 N N . ALA B 1 243 ? -10.195 13.148 -36.875 1 61.75 243 ALA B N 1
ATOM 3674 C CA . ALA B 1 243 ? -11.258 12.812 -35.938 1 61.75 243 ALA B CA 1
ATOM 3675 C C . ALA B 1 243 ? -10.727 12.812 -34.5 1 61.75 243 ALA B C 1
ATOM 3677 O O . ALA B 1 243 ? -11.414 13.25 -33.562 1 61.75 243 ALA B O 1
ATOM 3678 N N . LEU B 1 244 ? -9.625 12.328 -34.438 1 61.44 244 LEU B N 1
ATOM 3679 C CA . LEU B 1 244 ? -9.008 12.352 -33.094 1 61.44 244 LEU B CA 1
ATOM 3680 C C . LEU B 1 244 ? -8.781 13.789 -32.625 1 61.44 244 LEU B C 1
ATOM 3682 O O . LEU B 1 244 ? -9.078 14.125 -31.484 1 61.44 244 LEU B O 1
ATOM 3686 N N . VAL B 1 245 ? -8.281 14.625 -33.531 1 58.28 245 VAL B N 1
ATOM 3687 C CA . VAL B 1 245 ? -8.094 16.031 -33.188 1 58.28 245 VAL B CA 1
ATOM 3688 C C . VAL B 1 245 ? -9.438 16.672 -32.844 1 58.28 245 VAL B C 1
ATOM 3690 O O . VAL B 1 245 ? -9.547 17.406 -31.859 1 58.28 245 VAL B O 1
ATOM 3693 N N . ASP B 1 246 ? -10.336 16.375 -33.656 1 64.19 246 ASP B N 1
ATOM 3694 C CA . ASP B 1 246 ? -11.664 16.938 -33.438 1 64.19 246 ASP B CA 1
ATOM 3695 C C . ASP B 1 246 ? -12.211 16.484 -32.062 1 64.19 246 ASP B C 1
ATOM 3697 O O . ASP B 1 246 ? -12.812 17.281 -31.344 1 64.19 246 ASP B O 1
ATOM 3701 N N . PHE B 1 247 ? -11.977 15.297 -31.859 1 60.59 247 PHE B N 1
ATOM 3702 C CA . PHE B 1 247 ? -12.398 14.742 -30.578 1 60.59 247 PHE B CA 1
ATOM 3703 C C . PHE B 1 247 ? -11.656 15.406 -29.422 1 60.59 247 PHE B C 1
ATOM 3705 O O . PHE B 1 247 ? -12.273 15.789 -28.422 1 60.59 247 PHE B O 1
ATOM 3712 N N . LEU B 1 248 ? -10.516 15.523 -29.594 1 59.56 248 LEU B N 1
ATOM 3713 C CA . LEU B 1 248 ? -9.703 16.141 -28.547 1 59.56 248 LEU B CA 1
ATOM 3714 C C . LEU B 1 248 ? -10.094 17.609 -28.359 1 59.56 248 LEU B C 1
ATOM 3716 O O . LEU B 1 248 ? -10.125 18.109 -27.234 1 59.56 248 LEU B O 1
ATOM 3720 N N . VAL B 1 249 ? -10.445 18.25 -29.422 1 55.34 249 VAL B N 1
ATOM 3721 C CA . VAL B 1 249 ? -10.945 19.625 -29.391 1 55.34 249 VAL B CA 1
ATOM 3722 C C . VAL B 1 249 ? -12.32 19.641 -28.719 1 55.34 249 VAL B C 1
ATOM 3724 O O . VAL B 1 249 ? -12.586 20.5 -27.875 1 55.34 249 VAL B O 1
ATOM 3727 N N . GLU B 1 250 ? -12.961 18.688 -29.094 1 58.75 250 GLU B N 1
ATOM 3728 C CA . GLU B 1 250 ? -14.312 18.641 -28.547 1 58.75 250 GLU B CA 1
ATOM 3729 C C . GLU B 1 250 ? -14.289 18.375 -27.047 1 58.75 250 GLU B C 1
ATOM 3731 O O . GLU B 1 250 ? -15.086 18.953 -26.297 1 58.75 250 GLU B O 1
ATOM 3736 N N . LYS B 1 251 ? -13.445 17.641 -26.781 1 58.72 251 LYS B N 1
ATOM 3737 C CA . LYS B 1 251 ? -13.367 17.297 -25.359 1 58.72 251 LYS B CA 1
ATOM 3738 C C . LYS B 1 251 ? -12.469 18.281 -24.609 1 58.72 251 LYS B C 1
ATOM 3740 O O . LYS B 1 251 ? -12.305 18.172 -23.391 1 58.72 251 LYS B O 1
ATOM 3745 N N . LYS B 1 252 ? -12.086 19.234 -25.312 1 53.22 252 LYS B N 1
ATOM 3746 C CA . LYS B 1 252 ? -11.297 20.359 -24.828 1 53.22 252 LYS B CA 1
ATOM 3747 C C . LYS B 1 252 ? -10 19.875 -24.172 1 53.22 252 LYS B C 1
ATOM 3749 O O . LYS B 1 252 ? -9.57 20.438 -23.156 1 53.22 252 LYS B O 1
ATOM 3754 N N . PHE B 1 253 ? -9.602 18.812 -24.688 1 52.31 253 PHE B N 1
ATOM 3755 C CA . PHE B 1 253 ? -8.305 18.344 -24.203 1 52.31 253 PHE B CA 1
ATOM 3756 C C . PHE B 1 253 ? -7.172 19.109 -24.875 1 52.31 253 PHE B C 1
ATOM 3758 O O . PHE B 1 253 ? -6.043 19.125 -24.375 1 52.31 253 PHE B O 1
ATOM 3765 N N . ILE B 1 254 ? -7.559 19.609 -26 1 52.06 254 ILE B N 1
ATOM 3766 C CA . ILE B 1 254 ? -6.656 20.5 -26.719 1 52.06 254 ILE B CA 1
ATOM 3767 C C . ILE B 1 254 ? -7.441 21.688 -27.281 1 52.06 254 ILE B C 1
ATOM 3769 O O . ILE B 1 254 ? -8.656 21.594 -27.469 1 52.06 254 ILE B O 1
#

Radius of gyration: 24.45 Å; Cα contacts (8 Å, |Δi|>4): 1043; chains: 2; bounding box: 55×71×68 Å

Organism: NCBI:txid1608957

Sequence (508 aa):
MPDTAAEKKVTEDLTVDRDSVEAILNANDEWSIEEALRIKESRDDVEIVALCMGPDTAQQTVRKALSYGLDAAIQITDEAVAGSDAVATARVLAAALKDEEWDLIIMGNQSSDARSMLVPAMLAEFLDVPALTYAKRLAVGDDGAVEADRETAGGHETVQTTLPAVVSVVEAINEPRYPNFKGIMAAKKKPLETKDLAAIGLSADDAGHAGSATKVLEATPKPPKEAGEKIEDDGTGQVGAKALVDFLVEKKFIMPDTAAEKKVTEDLTVDRDSVEAILNANDEWSIEEALRIKESRDDVEIVALCMGPDTAQQTVRKALSYGLDAAIQITDEAVAGSDAVATARVLAAALKDEEWDLIIMGNQSSDARSMLVPAMLAEFLDVPALTYAKRLAVGDDGAVEADRETAGGHETVQTTLPAVVSVVEAINEPRYPNFKGIMAAKKKPLETKDLAAIGLSADDAGHAGSATKVLEATPKPPKEAGEKIEDDGTGQVGAKALVDFLVEKKFI

Secondary structure (DSSP, 8-state):
---TTS---B-TTSSB-TTTS-----HHHHHHHHHHHHHHHHSSS---EEEEE--GGGHHHHHHHHTTT-SEEEEE--GGGTT--HHHHHHHHHHHHHTS--SEEEEE--TT-GGGGHHHHHHHHHHT--EEEEESEEEE-TTSEEEEEEEETTEEEEEEEESSEEEEE-TTS--PPPP-HHHHHHHTTS-EEEE-TGGGT--GGGSTTTT-S-EEEEEEEPP-----------SSSHHHHHHHHHHHHHTT--/---TTS---B-TTSSB-TTTS-----HHHHHHHHHHHHHHHHSSS---EEEEE--GGGHHHHHHHHTTT-SEEEEE--GGGTT--HHHHHHHHHHHHHTS--SEEEEE--TT-GGGGHHHHHHHHHHT--EEEEESEEEE-TTSEEEEEEEETTEEEEEEEESSEEEEE-TTS--PPPP-HHHHHHHTTS-EEEE-TGGGT--GGGSTTTT-S-EEEEEEEPP-----------SSSHHHHHHHHHHHHHTT--

InterPro domains:
  IPR012255 Electron transfer flavoprotein, beta subunit [PIRSF000090] (2-254)
  IPR012255 Electron transfer flavoprotein, beta subunit [PTHR21294] (2-253)
  IPR014729 Rossmann-like alpha/beta/alpha sandwich fold [G3DSA:3.40.50.620] (1-253)
  IPR014730 Electron transfer flavoprotein, alpha/beta-subunit, N-terminal [PF01012] (14-198)
  IPR014730 Electron transfer flavoprotein, alpha/beta-subunit, N-terminal [SM00893] (13-204)
  IPR033948 Electron transfer flavoprotein, beta subunit, N-terminal [cd01714] (2-202)

Solvent-accessible surface area (backbone atoms only — not comparable to full-atom values): 26997 Å² total; per-residue (Å²): 109,66,32,80,85,43,78,60,51,54,36,94,76,20,43,79,35,66,78,72,30,58,44,37,79,36,74,34,52,41,47,27,50,38,51,54,49,52,49,38,73,74,41,80,94,61,82,44,66,49,77,43,81,43,54,78,75,28,48,62,29,52,41,54,53,29,11,64,66,44,59,31,35,38,35,41,40,46,80,47,48,56,68,37,38,53,66,13,44,18,50,52,53,35,41,60,44,70,87,48,89,79,51,71,45,68,40,40,27,52,64,80,26,36,69,56,50,44,27,54,52,48,25,14,57,74,63,71,37,30,55,50,68,50,20,40,35,78,48,75,47,95,86,37,40,35,35,30,32,28,75,51,87,65,17,41,34,33,34,35,40,50,64,48,32,28,35,28,31,25,76,78,45,63,81,60,77,74,64,50,72,69,30,50,62,48,21,76,71,43,57,70,48,78,37,38,50,64,77,45,75,40,55,61,62,52,19,2,56,66,26,23,64,52,43,58,67,35,47,42,55,53,71,73,73,66,71,65,79,76,57,72,46,82,76,76,54,54,56,29,49,50,48,48,49,49,47,33,41,69,67,61,74,89,108,68,30,79,84,43,78,62,51,55,36,94,76,18,41,78,36,66,78,74,27,60,42,38,78,36,75,36,50,41,48,25,51,40,52,54,48,53,50,38,72,74,40,82,94,60,82,45,68,48,76,44,83,42,56,79,76,28,51,62,30,52,41,53,53,28,12,66,66,44,59,32,35,39,35,42,39,47,82,46,47,56,67,37,37,54,67,14,46,19,49,53,54,36,40,60,45,68,85,49,92,79,51,70,45,69,41,40,27,52,63,80,28,36,71,56,50,44,27,55,51,48,24,13,58,74,64,71,37,30,55,48,69,49,19,42,37,79,48,76,47,96,86,38,38,34,36,30,33,31,76,51,88,64,18,40,33,33,33,37,40,51,64,49,33,29,35,27,32,24,75,78,44,66,81,60,79,76,63,50,72,69,31,49,62,49,22,76,71,43,56,69,48,78,38,40,48,63,78,45,76,40,55,60,61,52,19,3,54,68,27,23,64,51,42,58,68,36,47,42,56,54,71,73,72,64,71,66,78,78,58,72,46,82,77,76,55,55,56,28,50,51,48,49,49,49,46,32,42,68,66,60,74,88

pLDDT: mean 82.65, std 20.02, range [25.73, 98.62]